Protein AF-A0A970YCY1-F1 (afdb_monomer)

Mean predicted aligned error: 17.09 Å

Nearest PDB structures (foldseek):
  5cr8-assembly2_A  TM=5.095E-01  e=2.653E-03  Streptococcus pneumoniae
  9exs-assembly1_A  TM=4.519E-01  e=1.416E-01  Thermochaetoides thermophila
  7mit-assembly1_A  TM=2.652E-01  e=6.766E-02  Rattus norvegicus
  7mit-assembly1_B  TM=2.840E-01  e=2.231E-01  Rattus norvegicus
  4fgm-assembly1_A  TM=1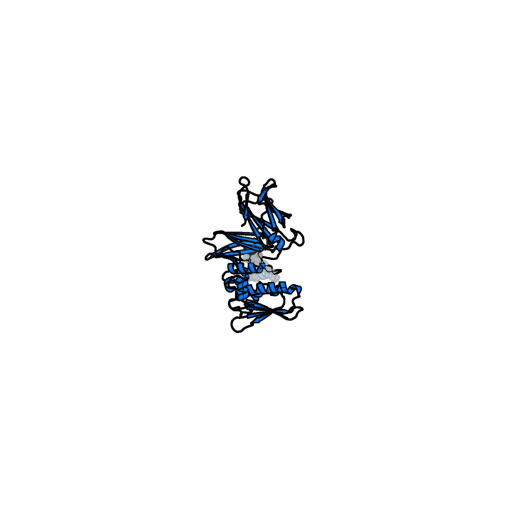.633E-01  e=7.559E+00  Idiomarina loihiensis L2TR

pLDDT: mean 82.48, std 14.74, range [31.22, 98.56]

Radius of gyration: 46.76 Å; Cα contacts (8 Å, |Δi|>4): 825; chains: 1; bounding box: 150×48×98 Å

Structure (mmCIF, N/CA/C/O backbone):
data_AF-A0A970YCY1-F1
#
_entry.id   AF-A0A970YCY1-F1
#
loop_
_atom_site.group_PDB
_atom_site.id
_atom_site.type_symbol
_atom_site.label_atom_id
_atom_site.label_alt_id
_atom_site.label_comp_id
_atom_site.label_asym_id
_atom_site.label_entity_id
_atom_site.label_seq_id
_atom_site.pdbx_PDB_ins_code
_atom_site.Cartn_x
_atom_site.Cartn_y
_atom_site.Cartn_z
_atom_site.occupancy
_atom_site.B_iso_or_equiv
_atom_site.auth_seq_id
_atom_site.auth_comp_id
_atom_site.auth_asym_id
_atom_site.auth_atom_id
_atom_site.pdbx_PDB_model_num
ATOM 1 N N . MET A 1 1 ? 127.819 -4.302 -56.677 1.00 37.47 1 MET A N 1
ATOM 2 C CA . MET A 1 1 ? 126.807 -5.272 -56.218 1.00 37.47 1 MET A CA 1
ATOM 3 C C . MET A 1 1 ? 125.509 -4.502 -56.100 1.00 37.47 1 MET A C 1
ATOM 5 O O . MET A 1 1 ? 125.378 -3.734 -55.159 1.00 37.47 1 MET A O 1
ATOM 9 N N . ASP A 1 2 ? 124.628 -4.618 -57.094 1.00 44.59 2 ASP A N 1
ATOM 10 C CA . ASP A 1 2 ? 123.274 -4.057 -57.018 1.00 44.59 2 ASP A CA 1
ATOM 11 C C . ASP A 1 2 ? 122.385 -5.069 -56.298 1.00 44.59 2 ASP A C 1
ATOM 13 O O . ASP A 1 2 ? 121.960 -6.075 -56.868 1.00 44.59 2 ASP A O 1
ATOM 17 N N . THR A 1 3 ? 122.175 -4.839 -55.007 1.00 54.78 3 THR A N 1
ATOM 18 C CA . THR A 1 3 ? 121.368 -5.696 -54.139 1.00 54.78 3 THR A CA 1
ATOM 19 C C . THR A 1 3 ? 119.892 -5.371 -54.365 1.00 54.78 3 THR A C 1
ATOM 21 O O . THR A 1 3 ? 119.331 -4.488 -53.717 1.00 54.78 3 THR A O 1
ATOM 24 N N . ARG A 1 4 ? 119.246 -6.048 -55.320 1.00 61.38 4 ARG A N 1
ATOM 25 C CA . ARG A 1 4 ? 117.779 -6.029 -55.418 1.00 61.38 4 ARG A CA 1
ATOM 26 C C . ARG A 1 4 ? 117.205 -6.782 -54.219 1.00 61.38 4 ARG A C 1
ATOM 28 O O . ARG A 1 4 ? 117.606 -7.912 -53.969 1.00 61.38 4 ARG A O 1
ATOM 35 N N . LEU A 1 5 ? 116.294 -6.144 -53.483 1.00 74.19 5 LEU A N 1
ATOM 36 C CA . LEU A 1 5 ? 115.559 -6.789 -52.392 1.00 74.19 5 LEU A CA 1
ATOM 37 C C . LEU A 1 5 ? 114.733 -7.960 -52.934 1.00 74.19 5 LEU A C 1
ATOM 39 O O . LEU A 1 5 ? 114.159 -7.850 -54.019 1.00 74.19 5 LEU A O 1
ATOM 43 N N . ASP A 1 6 ? 114.645 -9.047 -52.172 1.00 80.62 6 ASP A N 1
ATOM 44 C CA . ASP A 1 6 ? 113.787 -10.179 -52.516 1.00 80.62 6 ASP A CA 1
ATOM 45 C C . ASP A 1 6 ? 112.306 -9.836 -52.315 1.00 80.62 6 ASP A C 1
ATOM 47 O O . ASP A 1 6 ? 111.932 -9.053 -51.438 1.00 80.62 6 ASP A O 1
ATOM 51 N N . CYS A 1 7 ? 111.442 -10.449 -53.128 1.00 82.88 7 CYS A N 1
ATOM 52 C CA . CYS A 1 7 ? 110.002 -10.175 -53.122 1.00 82.88 7 CYS A CA 1
ATOM 53 C C . CYS A 1 7 ? 109.344 -10.439 -51.758 1.00 82.88 7 CYS A C 1
ATOM 55 O O . CYS A 1 7 ? 108.385 -9.755 -51.411 1.00 82.88 7 CYS A O 1
ATOM 57 N N . GLU A 1 8 ? 109.832 -11.421 -50.996 1.00 80.81 8 GLU A N 1
ATOM 58 C CA . GLU A 1 8 ? 109.310 -11.750 -49.661 1.00 80.81 8 GLU A CA 1
ATOM 59 C C . GLU A 1 8 ? 109.567 -10.607 -48.675 1.00 80.81 8 GLU A C 1
ATOM 61 O O . GLU A 1 8 ? 108.637 -10.122 -48.036 1.00 80.81 8 GLU A O 1
ATOM 66 N N . ILE A 1 9 ? 110.792 -10.073 -48.674 1.00 83.00 9 ILE A N 1
ATOM 67 C CA . ILE A 1 9 ? 111.182 -8.933 -47.836 1.00 83.00 9 ILE A CA 1
ATOM 68 C C . ILE A 1 9 ? 110.370 -7.692 -48.212 1.00 83.00 9 ILE A C 1
ATOM 70 O O . ILE A 1 9 ? 109.903 -6.964 -47.342 1.00 83.00 9 ILE A O 1
ATOM 74 N N . VAL A 1 10 ? 110.169 -7.444 -49.510 1.00 84.31 10 VAL A N 1
ATOM 75 C CA . VAL A 1 10 ? 109.359 -6.303 -49.953 1.00 84.31 10 VAL A CA 1
ATOM 76 C C . VAL A 1 10 ? 107.913 -6.458 -49.494 1.00 84.31 10 VAL A C 1
ATOM 78 O O . VAL A 1 10 ? 107.364 -5.501 -48.959 1.00 84.31 10 VAL A O 1
ATOM 81 N N . ARG A 1 11 ? 107.307 -7.645 -49.630 1.00 82.25 11 ARG A N 1
ATOM 82 C CA . ARG A 1 11 ? 105.918 -7.906 -49.211 1.00 82.25 11 ARG A CA 1
ATOM 83 C C . ARG A 1 11 ? 105.696 -7.734 -47.713 1.00 82.25 11 ARG A C 1
ATOM 85 O O . ARG A 1 11 ? 104.674 -7.161 -47.346 1.00 82.25 11 ARG A O 1
ATOM 92 N N . ASP A 1 12 ? 106.645 -8.154 -46.885 1.00 82.88 12 ASP A N 1
ATOM 93 C CA . ASP A 1 12 ? 106.567 -7.973 -45.431 1.00 82.88 12 ASP A CA 1
ATOM 94 C C . ASP A 1 12 ? 106.677 -6.495 -45.026 1.00 82.88 12 ASP A C 1
ATOM 96 O O . ASP A 1 12 ? 106.079 -6.064 -44.040 1.00 82.88 12 ASP A O 1
ATOM 100 N N . LEU A 1 13 ? 107.399 -5.691 -45.812 1.00 85.25 13 LEU A N 1
ATOM 101 C CA . LEU A 1 13 ? 107.564 -4.255 -45.578 1.00 85.25 13 LEU A CA 1
ATOM 102 C C . LEU A 1 13 ? 106.430 -3.396 -46.166 1.00 85.25 13 LEU A C 1
ATOM 104 O O . LEU A 1 13 ? 106.295 -2.237 -45.768 1.00 85.25 13 LEU A O 1
ATOM 108 N N . LEU A 1 14 ? 105.612 -3.927 -47.087 1.00 86.94 14 LEU A N 1
ATOM 109 C CA . LEU A 1 14 ? 104.552 -3.173 -47.775 1.00 86.94 14 LEU A CA 1
ATOM 110 C C . LEU A 1 14 ? 103.514 -2.537 -46.828 1.00 86.94 14 LEU A C 1
ATOM 112 O O . LEU A 1 14 ? 103.209 -1.366 -47.052 1.00 86.94 14 LEU A O 1
ATOM 116 N N . PRO A 1 15 ? 102.982 -3.213 -45.784 1.00 82.62 15 PRO A N 1
ATOM 117 C CA . PRO A 1 15 ? 102.002 -2.600 -44.882 1.00 82.62 15 PRO A CA 1
ATOM 118 C C . PRO A 1 15 ? 102.577 -1.380 -44.150 1.00 82.62 15 PRO A C 1
ATOM 120 O O . PRO A 1 15 ? 102.023 -0.287 -44.228 1.00 82.62 15 PRO A O 1
ATOM 123 N N . SER A 1 16 ? 103.765 -1.528 -43.555 1.00 80.88 16 SER A N 1
ATOM 124 C CA . SER A 1 16 ? 104.467 -0.438 -42.867 1.00 80.88 16 SER A CA 1
ATOM 125 C C . SER A 1 16 ? 104.860 0.705 -43.812 1.00 80.88 16 SER A C 1
ATOM 127 O O . SER A 1 16 ? 104.882 1.863 -43.396 1.00 80.88 16 SER A O 1
ATOM 129 N N . TYR A 1 17 ? 105.162 0.398 -45.080 1.00 84.69 17 TYR A N 1
ATOM 130 C CA . TYR A 1 17 ? 105.412 1.395 -46.128 1.00 84.69 17 TYR A CA 1
ATOM 131 C C . TYR A 1 17 ? 104.138 2.163 -46.517 1.00 84.69 17 TYR A C 1
ATOM 133 O O . TYR A 1 17 ? 104.192 3.377 -46.705 1.00 84.69 17 TYR A O 1
ATOM 141 N N . VAL A 1 18 ? 102.983 1.490 -46.607 1.00 85.62 18 VAL A N 1
ATOM 142 C CA . VAL A 1 18 ? 101.678 2.127 -46.872 1.00 85.62 18 VAL A CA 1
ATOM 143 C C . VA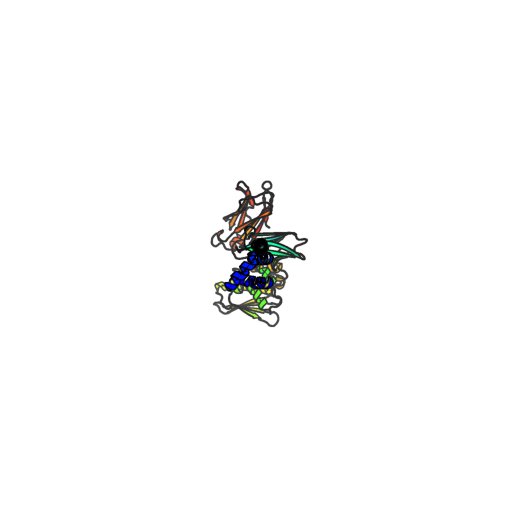L A 1 18 ? 101.262 3.045 -45.721 1.00 85.62 18 VAL A C 1
ATOM 145 O O . VAL A 1 18 ? 100.775 4.144 -45.985 1.00 85.62 18 VAL A O 1
ATOM 148 N N . ASP A 1 19 ? 101.537 2.646 -44.480 1.00 79.81 19 ASP A N 1
ATOM 149 C CA . ASP A 1 19 ? 101.245 3.432 -43.275 1.00 79.81 19 ASP A CA 1
ATOM 150 C C . ASP A 1 19 ? 102.270 4.557 -43.008 1.00 79.81 19 ASP A C 1
ATOM 152 O O . ASP A 1 19 ? 102.108 5.344 -42.075 1.00 79.81 19 ASP A O 1
ATOM 156 N N . GLY A 1 20 ? 103.328 4.668 -43.826 1.00 78.19 20 GLY A N 1
ATOM 157 C CA . GLY A 1 20 ? 104.334 5.735 -43.740 1.00 78.19 20 GLY A CA 1
ATOM 158 C C . GLY A 1 20 ? 105.335 5.587 -42.587 1.00 78.19 20 GLY A C 1
ATOM 159 O O . GLY A 1 20 ? 105.947 6.571 -42.174 1.00 78.19 20 GLY A O 1
ATOM 160 N N . LEU A 1 21 ? 105.511 4.371 -42.064 1.00 77.00 21 LEU A N 1
ATOM 161 C CA . LEU A 1 21 ? 106.313 4.070 -40.870 1.00 77.00 21 LEU A CA 1
ATOM 162 C C . LEU A 1 21 ? 107.728 3.549 -41.186 1.00 77.00 21 LEU A C 1
ATOM 164 O O . LEU A 1 21 ? 108.471 3.156 -40.287 1.00 77.00 21 LEU A O 1
ATOM 168 N N . THR A 1 22 ? 108.124 3.538 -42.459 1.00 80.50 22 THR A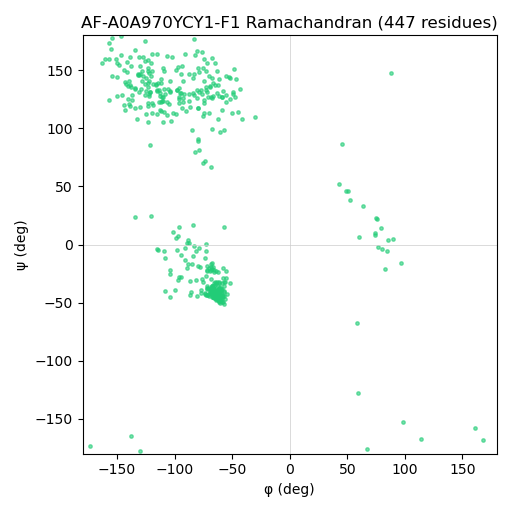 N 1
ATOM 169 C CA . THR A 1 22 ? 109.437 3.072 -42.930 1.00 80.50 22 THR A CA 1
ATOM 170 C C . THR A 1 22 ? 110.434 4.217 -43.143 1.00 80.50 22 THR A C 1
ATOM 172 O O . THR A 1 22 ? 110.072 5.358 -43.430 1.00 80.50 22 THR A O 1
ATOM 175 N N . SER A 1 23 ? 111.733 3.918 -43.012 1.00 78.56 23 SER A N 1
ATOM 176 C CA . SER A 1 23 ? 112.801 4.913 -43.191 1.00 78.56 23 SER A CA 1
ATOM 177 C C . SER A 1 23 ? 112.994 5.309 -44.664 1.00 78.56 23 SER A C 1
ATOM 179 O O . SER A 1 23 ? 112.737 4.520 -45.572 1.00 78.56 23 SER A O 1
ATOM 181 N N . GLY A 1 24 ? 113.545 6.500 -44.929 1.00 75.88 24 GLY A N 1
ATOM 182 C CA . GLY A 1 24 ? 113.751 6.987 -46.303 1.00 75.88 24 GLY A CA 1
ATOM 183 C C . GLY A 1 24 ? 114.703 6.138 -47.162 1.00 75.88 24 GLY A C 1
ATOM 184 O O . GLY A 1 24 ? 114.603 6.159 -48.386 1.00 75.88 24 GLY A O 1
ATOM 185 N N . VAL A 1 25 ? 115.612 5.370 -46.548 1.00 80.88 25 VAL A N 1
ATOM 186 C CA . VAL A 1 25 ? 116.466 4.405 -47.270 1.00 80.88 25 VAL A CA 1
ATOM 187 C C . VAL A 1 25 ? 115.645 3.183 -47.690 1.00 80.88 25 VAL A C 1
ATOM 189 O O . VAL A 1 25 ? 115.756 2.731 -48.827 1.00 80.88 25 VAL A O 1
ATOM 192 N N . THR A 1 26 ? 114.778 2.698 -46.799 1.00 80.00 26 THR A N 1
ATOM 193 C CA . THR A 1 26 ? 113.865 1.575 -47.049 1.00 80.00 26 THR A CA 1
ATOM 194 C C . THR A 1 26 ? 112.843 1.918 -48.136 1.00 80.00 26 THR A C 1
ATOM 196 O O . THR A 1 26 ? 112.625 1.104 -49.027 1.00 80.00 26 THR A O 1
ATOM 199 N N . ASN A 1 27 ? 112.291 3.137 -48.134 1.00 83.19 27 ASN A N 1
ATOM 200 C CA . ASN A 1 27 ? 111.316 3.585 -49.140 1.00 83.19 27 ASN A CA 1
ATOM 201 C C . ASN A 1 27 ? 111.888 3.539 -50.556 1.00 83.19 27 ASN A C 1
ATOM 203 O O . ASN A 1 27 ? 111.283 2.938 -51.437 1.00 83.19 27 ASN A O 1
ATOM 207 N N . ARG A 1 28 ? 113.096 4.084 -50.756 1.00 81.69 28 ARG A N 1
ATOM 208 C CA . ARG A 1 28 ? 113.759 4.074 -52.070 1.00 81.69 28 ARG A CA 1
ATOM 209 C C . ARG A 1 28 ? 114.033 2.659 -52.576 1.00 81.69 28 ARG A C 1
ATOM 211 O O . ARG A 1 28 ? 113.917 2.399 -53.769 1.00 81.69 28 ARG A O 1
ATOM 218 N N . ALA A 1 29 ? 114.396 1.744 -51.677 1.00 82.50 29 ALA A N 1
ATOM 219 C CA . ALA A 1 29 ? 114.662 0.355 -52.036 1.00 82.50 29 ALA A CA 1
ATOM 220 C C . ALA A 1 29 ? 113.374 -0.415 -52.391 1.00 82.50 29 ALA A C 1
ATOM 222 O O . ALA A 1 29 ? 113.373 -1.210 -53.330 1.00 82.50 29 ALA A O 1
ATOM 223 N N . VAL A 1 30 ? 112.274 -0.151 -51.678 1.00 83.81 30 VAL A N 1
ATOM 224 C CA . VAL A 1 30 ? 110.943 -0.702 -51.978 1.00 83.81 30 VAL A CA 1
ATOM 225 C C . VAL A 1 30 ? 110.412 -0.150 -53.308 1.00 83.81 30 VAL A C 1
ATOM 227 O O . VAL A 1 30 ? 109.964 -0.928 -54.145 1.00 83.81 30 VAL A O 1
ATOM 230 N N . GLU A 1 31 ? 110.531 1.156 -53.556 1.00 84.31 31 GLU A N 1
ATOM 231 C CA . GLU A 1 31 ? 110.095 1.814 -54.801 1.00 84.31 31 GLU A CA 1
ATOM 232 C C . GLU A 1 31 ? 110.835 1.275 -56.032 1.00 84.31 31 GLU A C 1
ATOM 234 O O . GLU A 1 31 ? 110.193 0.839 -56.988 1.00 84.31 31 GLU A O 1
ATOM 239 N N . ALA A 1 32 ? 112.168 1.185 -55.969 1.00 81.88 32 ALA A N 1
ATOM 240 C CA . ALA A 1 32 ? 112.980 0.634 -57.056 1.00 81.88 32 ALA A CA 1
ATOM 241 C C . ALA A 1 32 ? 112.646 -0.840 -57.370 1.00 81.88 32 ALA A C 1
ATOM 243 O O . ALA A 1 32 ? 112.728 -1.283 -58.520 1.00 81.88 32 ALA A O 1
ATOM 244 N N . HIS A 1 33 ? 112.259 -1.626 -56.358 1.00 85.00 33 HIS A N 1
ATOM 245 C CA . HIS A 1 33 ? 111.821 -3.005 -56.567 1.00 85.00 33 HIS A CA 1
ATOM 246 C C . HIS A 1 33 ? 110.422 -3.069 -57.195 1.00 85.00 33 HIS A C 1
ATOM 248 O O . HIS A 1 33 ? 110.196 -3.858 -58.112 1.00 85.00 33 HIS A O 1
ATOM 254 N N . ILE A 1 34 ? 109.483 -2.242 -56.731 1.00 84.62 34 ILE A N 1
ATOM 255 C CA . ILE A 1 34 ? 108.106 -2.218 -57.239 1.00 84.62 34 ILE A CA 1
ATOM 256 C C . ILE A 1 34 ? 108.077 -1.829 -58.721 1.00 84.62 34 ILE A C 1
ATOM 258 O O . ILE A 1 34 ? 107.401 -2.503 -59.492 1.00 84.62 34 ILE A O 1
ATOM 262 N N . GLU A 1 35 ? 108.884 -0.855 -59.155 1.00 81.06 35 GLU A N 1
ATOM 263 C CA . GLU A 1 35 ? 108.979 -0.455 -60.572 1.00 81.06 35 GLU A CA 1
ATOM 264 C C . GLU A 1 35 ? 109.330 -1.608 -61.526 1.00 81.06 35 GLU A C 1
ATOM 266 O O . GLU A 1 35 ? 108.933 -1.595 -62.691 1.00 81.06 35 GLU A O 1
ATOM 271 N N . SER A 1 36 ? 110.052 -2.623 -61.041 1.00 76.50 36 SER A N 1
ATOM 272 C CA . SER A 1 36 ? 110.496 -3.764 -61.851 1.00 76.50 36 SER A CA 1
ATOM 273 C C . SER A 1 36 ? 109.780 -5.084 -61.535 1.00 76.50 36 SER A C 1
ATOM 275 O O . SER A 1 36 ? 109.974 -6.063 -62.257 1.00 76.50 36 SER A O 1
ATOM 277 N N . CYS A 1 37 ? 108.919 -5.127 -60.509 1.00 84.12 37 CYS A N 1
ATOM 278 C CA . CYS A 1 37 ? 108.206 -6.329 -60.075 1.00 84.12 37 CYS A CA 1
ATOM 279 C C . CYS A 1 37 ? 106.683 -6.128 -60.092 1.00 84.12 37 CYS A C 1
ATOM 281 O O . CYS A 1 37 ? 106.082 -5.530 -59.190 1.00 84.12 37 CYS A O 1
ATOM 283 N N . SER A 1 38 ? 106.027 -6.720 -61.093 1.00 78.88 38 SER A N 1
ATOM 284 C CA . SER A 1 38 ? 104.566 -6.688 -61.243 1.00 78.88 38 SER A CA 1
ATOM 285 C C . SER A 1 38 ? 103.827 -7.337 -60.064 1.00 78.88 38 SER A C 1
ATOM 287 O O . SER A 1 38 ? 102.759 -6.870 -59.670 1.00 78.88 38 SER A O 1
ATOM 289 N N . GLY A 1 39 ? 104.417 -8.367 -59.445 1.00 82.44 39 GLY A N 1
ATOM 290 C CA . GLY A 1 39 ? 103.833 -9.071 -58.301 1.00 82.44 39 GLY A CA 1
ATOM 291 C C . GLY A 1 39 ? 103.759 -8.229 -57.023 1.00 82.44 39 GLY A C 1
ATOM 292 O O . GLY A 1 39 ? 102.778 -8.325 -56.287 1.00 82.44 39 GLY A O 1
ATOM 293 N N . CYS A 1 40 ? 104.768 -7.396 -56.756 1.00 82.38 40 CYS A N 1
ATOM 294 C CA . CYS A 1 40 ? 104.780 -6.481 -55.607 1.00 82.38 40 CYS A CA 1
ATOM 295 C C . CYS A 1 40 ? 103.986 -5.196 -55.896 1.00 82.38 40 CYS A C 1
ATOM 297 O O . CYS A 1 40 ? 103.338 -4.667 -54.995 1.00 82.38 40 CYS A O 1
ATOM 299 N N . THR A 1 41 ? 103.947 -4.752 -57.159 1.00 83.81 41 THR A N 1
ATOM 300 C CA . THR A 1 41 ? 103.087 -3.640 -57.610 1.00 83.81 41 THR A CA 1
ATOM 301 C C . THR A 1 41 ? 101.610 -3.937 -57.381 1.00 83.81 41 THR A C 1
ATOM 303 O O . THR A 1 41 ? 100.883 -3.113 -56.829 1.00 83.81 41 THR A O 1
ATOM 306 N N . GLU A 1 42 ? 101.162 -5.136 -57.754 1.00 81.88 42 GLU A N 1
ATOM 307 C CA . GLU A 1 42 ? 99.770 -5.543 -57.562 1.00 81.88 42 GLU A CA 1
ATOM 308 C C . GLU A 1 42 ? 99.420 -5.707 -56.074 1.00 81.88 42 GLU A C 1
ATOM 310 O O . GLU A 1 42 ? 98.322 -5.340 -55.654 1.00 81.88 42 GLU A O 1
ATOM 315 N N . ALA A 1 43 ? 100.359 -6.189 -55.252 1.00 80.50 43 ALA A N 1
ATOM 316 C CA . ALA A 1 43 ? 100.174 -6.272 -53.803 1.00 80.50 43 ALA A CA 1
ATOM 317 C C . ALA A 1 43 ? 100.011 -4.880 -53.162 1.00 80.50 43 ALA A C 1
ATOM 319 O O . ALA A 1 43 ? 99.067 -4.669 -52.401 1.00 80.50 43 ALA A O 1
ATOM 320 N N . LEU A 1 44 ? 100.859 -3.911 -53.531 1.00 81.25 44 LEU A N 1
ATOM 321 C CA . LEU A 1 44 ? 100.738 -2.523 -53.073 1.00 81.25 44 LEU A CA 1
ATOM 322 C C . LEU A 1 44 ? 99.415 -1.889 -53.533 1.00 81.25 44 LEU A C 1
ATOM 324 O O . LEU A 1 44 ? 98.763 -1.188 -52.758 1.00 81.25 44 LEU A O 1
ATOM 328 N N . ARG A 1 45 ? 98.993 -2.154 -54.778 1.00 79.00 45 ARG A N 1
ATOM 329 C CA . ARG A 1 45 ? 97.729 -1.647 -55.330 1.00 79.00 45 ARG A CA 1
ATOM 330 C C . ARG A 1 45 ? 96.530 -2.130 -54.519 1.00 79.00 45 ARG A C 1
ATOM 332 O O . ARG A 1 45 ? 95.677 -1.316 -54.197 1.00 79.00 45 ARG A O 1
ATOM 339 N N . ARG A 1 46 ? 96.496 -3.413 -54.146 1.00 79.12 46 ARG A N 1
ATOM 340 C CA . ARG A 1 46 ? 95.420 -3.994 -53.323 1.00 79.12 46 ARG A CA 1
ATOM 341 C C . ARG A 1 46 ? 95.375 -3.424 -51.907 1.00 79.12 46 ARG A C 1
ATOM 343 O O . ARG A 1 46 ? 94.289 -3.259 -51.373 1.00 79.12 46 ARG A O 1
ATOM 350 N N . MET A 1 47 ? 96.527 -3.112 -51.312 1.00 76.94 47 MET A N 1
ATOM 351 C CA . MET A 1 47 ? 96.594 -2.515 -49.969 1.00 76.94 47 MET A CA 1
ATOM 352 C C . MET A 1 47 ? 96.201 -1.031 -49.960 1.00 76.94 47 MET A C 1
ATOM 354 O O . MET A 1 47 ? 95.637 -0.552 -48.983 1.00 76.94 47 MET A O 1
ATOM 358 N N . ARG A 1 48 ? 96.479 -0.300 -51.050 1.00 74.88 48 ARG A N 1
ATOM 359 C CA . ARG A 1 48 ? 96.055 1.100 -51.233 1.00 74.88 48 ARG A CA 1
ATOM 360 C C . ARG A 1 48 ? 94.635 1.242 -51.779 1.00 74.88 48 ARG A C 1
ATOM 362 O O . ARG A 1 48 ? 94.123 2.359 -51.836 1.00 74.88 48 ARG A O 1
ATOM 369 N N . GLU A 1 49 ? 94.011 0.151 -52.215 1.00 70.00 49 GLU A N 1
ATOM 370 C CA . GLU A 1 49 ? 92.631 0.166 -52.681 1.00 70.00 49 GLU A CA 1
ATOM 371 C C . GLU A 1 49 ? 91.727 0.390 -51.458 1.00 70.00 49 GLU A C 1
ATOM 373 O O . GLU A 1 49 ? 91.704 -0.452 -50.560 1.00 70.00 49 GLU A O 1
ATOM 378 N N . PRO A 1 50 ? 91.023 1.536 -51.361 1.00 57.59 50 PRO A N 1
ATOM 379 C CA . PRO A 1 50 ? 90.180 1.815 -50.211 1.00 57.59 50 PRO A CA 1
ATOM 380 C C . PRO A 1 50 ? 89.139 0.708 -50.105 1.00 57.59 50 PRO A C 1
ATOM 382 O O . PRO A 1 50 ? 88.440 0.411 -51.079 1.00 57.59 50 PRO A O 1
ATOM 385 N N . GLU A 1 51 ? 89.050 0.097 -48.924 1.00 50.84 51 GLU A N 1
ATOM 386 C CA . GLU A 1 51 ? 88.053 -0.917 -48.622 1.00 50.84 51 GLU A CA 1
ATOM 387 C C . GLU A 1 51 ? 86.692 -0.354 -49.038 1.00 50.84 51 GLU A C 1
ATOM 389 O O . GLU A 1 51 ? 86.241 0.678 -48.523 1.00 50.84 51 GLU A O 1
ATOM 394 N N . ARG A 1 52 ? 86.082 -0.958 -50.068 1.00 46.72 52 ARG A N 1
ATOM 395 C CA . ARG A 1 52 ? 84.790 -0.518 -50.589 1.00 46.72 52 ARG A CA 1
ATOM 396 C C . ARG A 1 52 ? 83.795 -0.656 -49.449 1.00 46.72 52 ARG A C 1
ATOM 398 O O . ARG A 1 52 ? 83.235 -1.729 -49.240 1.00 46.72 52 ARG A O 1
ATOM 405 N N . ARG A 1 53 ? 83.539 0.443 -48.738 1.00 44.25 53 ARG A N 1
ATOM 406 C CA . ARG A 1 53 ? 82.307 0.612 -47.979 1.00 44.25 53 ARG A CA 1
ATOM 407 C C . ARG A 1 53 ? 81.197 0.441 -49.003 1.00 44.25 53 ARG A C 1
ATOM 409 O O . ARG A 1 53 ? 80.925 1.346 -49.792 1.00 44.25 53 ARG A O 1
ATOM 416 N N . GLY A 1 54 ? 80.622 -0.761 -49.042 1.00 48.50 54 GLY A N 1
ATOM 417 C CA . GLY A 1 54 ? 79.371 -1.000 -49.740 1.00 48.50 54 GLY A CA 1
ATOM 418 C C . GLY A 1 54 ? 78.374 0.078 -49.312 1.00 48.50 54 GLY A C 1
ATOM 419 O O . GLY A 1 54 ? 78.512 0.625 -48.210 1.00 48.50 54 GLY A O 1
ATOM 420 N N . PRO A 1 55 ? 77.413 0.443 -50.177 1.00 48.12 55 PRO A N 1
ATOM 421 C CA . PRO A 1 55 ? 76.425 1.445 -49.815 1.00 48.12 55 PRO A CA 1
ATOM 422 C C . PRO A 1 55 ? 75.853 1.065 -48.451 1.00 48.12 55 PRO A C 1
ATOM 424 O O . PRO A 1 55 ? 75.542 -0.109 -48.227 1.00 48.12 55 PRO A O 1
ATOM 427 N N . ALA A 1 56 ? 75.805 2.037 -47.531 1.00 45.34 56 ALA A N 1
ATOM 428 C CA . ALA A 1 56 ? 75.189 1.843 -46.226 1.00 45.34 56 ALA A CA 1
ATOM 429 C C . ALA A 1 56 ? 73.876 1.079 -46.442 1.00 45.34 56 ALA A C 1
ATOM 431 O O . ALA A 1 56 ? 73.155 1.430 -47.389 1.00 45.34 56 ALA A O 1
ATOM 432 N N . PRO A 1 57 ? 73.585 0.025 -45.653 1.00 46.69 57 PRO A N 1
ATOM 433 C CA . PRO A 1 57 ? 72.345 -0.712 -45.830 1.00 46.69 57 PRO A CA 1
ATOM 434 C C . PRO A 1 57 ? 71.216 0.324 -45.879 1.00 46.69 57 PRO A C 1
ATOM 436 O O . PRO A 1 57 ? 71.219 1.236 -45.041 1.00 46.69 57 PRO A O 1
ATOM 439 N N . PRO A 1 58 ? 70.327 0.283 -46.893 1.00 46.09 58 PRO A N 1
ATOM 440 C CA . PRO A 1 58 ? 69.239 1.246 -46.974 1.00 46.09 58 PRO A CA 1
ATOM 441 C C . PRO A 1 58 ? 68.548 1.217 -45.619 1.00 46.09 58 PRO A C 1
ATOM 443 O O . PRO A 1 58 ? 68.246 0.117 -45.154 1.00 46.09 58 PRO A O 1
ATOM 446 N N . ALA A 1 59 ? 68.424 2.395 -44.985 1.00 49.38 59 ALA A N 1
ATOM 447 C CA . ALA A 1 59 ? 67.916 2.575 -43.626 1.00 49.38 59 ALA A CA 1
ATOM 448 C C . ALA A 1 59 ? 66.908 1.475 -43.324 1.00 49.38 59 ALA A C 1
ATOM 450 O O . ALA A 1 59 ? 65.875 1.445 -43.998 1.00 49.38 59 ALA A O 1
ATOM 451 N N . GLU A 1 60 ? 67.287 0.541 -42.437 1.00 47.03 60 GLU A N 1
ATOM 452 C CA . GLU A 1 60 ? 66.529 -0.672 -42.141 1.00 47.03 60 GLU A CA 1
ATOM 453 C C . GLU A 1 60 ? 65.063 -0.275 -42.076 1.00 47.03 60 GLU A C 1
ATOM 455 O O . GLU A 1 60 ? 64.671 0.547 -41.242 1.00 47.03 60 GLU A O 1
ATOM 460 N N . LEU A 1 61 ? 64.334 -0.701 -43.112 1.00 49.69 61 LEU A N 1
ATOM 461 C CA . LEU A 1 61 ? 63.097 -0.066 -43.521 1.00 49.69 61 LEU A CA 1
ATOM 462 C C . LEU A 1 61 ? 62.232 0.154 -42.289 1.00 49.69 61 LEU A C 1
ATOM 464 O O . LEU A 1 61 ? 61.880 -0.788 -41.575 1.00 49.69 61 LEU A O 1
ATOM 468 N N . ASP A 1 62 ? 61.796 1.400 -42.123 1.00 53.19 62 ASP A N 1
ATOM 469 C CA . ASP A 1 62 ? 60.782 1.873 -41.176 1.00 53.19 62 ASP A CA 1
ATOM 470 C C . ASP A 1 62 ? 59.419 1.145 -41.341 1.00 53.19 62 ASP A C 1
ATOM 472 O O . ASP A 1 62 ? 58.379 1.569 -40.844 1.00 53.19 62 ASP A O 1
ATOM 476 N N . TYR A 1 63 ? 59.400 0.015 -42.052 1.00 52.28 63 TYR A N 1
ATOM 477 C CA . TYR A 1 63 ? 58.351 -0.982 -42.149 1.00 52.28 63 TYR A CA 1
ATOM 478 C C . TYR A 1 63 ? 57.935 -1.505 -40.781 1.00 52.28 63 TYR A C 1
ATOM 480 O O . TYR A 1 63 ? 56.737 -1.602 -40.535 1.00 52.28 63 TYR A O 1
ATOM 488 N N . LEU A 1 64 ? 58.868 -1.778 -39.863 1.00 52.03 64 LEU A N 1
ATOM 489 C CA . LEU A 1 64 ? 58.492 -2.251 -38.528 1.00 52.03 64 LEU A CA 1
ATOM 490 C C . LEU A 1 64 ? 57.774 -1.164 -37.721 1.00 52.03 64 LEU A C 1
ATOM 492 O O . LEU A 1 64 ? 56.767 -1.475 -37.091 1.00 52.03 64 LEU A O 1
ATOM 496 N N . LYS A 1 65 ? 58.173 0.118 -37.786 1.00 52.91 65 LYS A N 1
ATOM 497 C CA . LYS A 1 65 ? 57.392 1.199 -37.148 1.00 52.91 65 LYS A CA 1
ATOM 498 C C . LYS A 1 65 ? 56.092 1.481 -37.891 1.00 52.91 65 LYS A C 1
ATOM 500 O O . LYS A 1 65 ? 55.090 1.746 -37.235 1.00 52.91 65 LYS A O 1
ATOM 505 N N . LYS A 1 66 ? 56.057 1.396 -39.224 1.00 49.69 66 LYS A N 1
ATOM 506 C CA . LYS A 1 66 ? 54.837 1.604 -40.021 1.00 49.69 66 LYS A CA 1
ATOM 507 C C . LYS A 1 66 ? 53.812 0.501 -39.767 1.00 49.69 66 LYS A C 1
ATOM 509 O O . LYS A 1 66 ? 52.649 0.816 -39.539 1.00 49.69 66 LYS A O 1
ATOM 514 N N . VAL A 1 67 ? 54.234 -0.763 -39.714 1.00 55.78 67 VAL A N 1
ATOM 515 C CA . VAL A 1 67 ? 53.399 -1.921 -39.362 1.00 55.78 67 VAL A CA 1
ATOM 516 C C . VAL A 1 67 ? 53.039 -1.894 -37.878 1.00 55.78 67 VAL A C 1
ATOM 518 O O . VAL A 1 67 ? 51.863 -2.013 -37.573 1.00 55.78 67 VAL A O 1
ATOM 521 N N . ARG A 1 68 ? 53.964 -1.616 -36.949 1.00 54.91 68 ARG A N 1
ATOM 522 C CA . ARG A 1 68 ? 53.654 -1.488 -35.508 1.00 54.91 68 ARG A CA 1
ATOM 523 C C . ARG A 1 68 ? 52.724 -0.300 -35.216 1.00 54.91 68 ARG A C 1
ATOM 525 O O . ARG A 1 68 ? 51.849 -0.433 -34.372 1.00 54.91 68 ARG A O 1
ATOM 532 N N . ARG A 1 69 ? 52.805 0.815 -35.960 1.00 59.16 69 ARG A N 1
ATOM 533 C CA . ARG A 1 69 ? 51.823 1.924 -35.914 1.00 59.16 69 ARG A CA 1
ATOM 534 C C . ARG A 1 69 ? 50.483 1.552 -36.541 1.00 59.16 69 ARG A C 1
ATOM 536 O O . ARG A 1 69 ? 49.461 1.993 -36.033 1.00 59.16 69 ARG A O 1
ATOM 543 N N . ARG A 1 70 ? 50.449 0.771 -37.627 1.00 58.00 70 ARG A N 1
ATOM 544 C CA . ARG A 1 70 ? 49.197 0.329 -38.278 1.00 58.00 70 ARG A CA 1
ATOM 545 C C . ARG A 1 70 ? 48.482 -0.737 -37.446 1.00 58.00 70 ARG A C 1
ATOM 547 O O . ARG A 1 70 ? 47.280 -0.626 -37.248 1.00 58.00 70 ARG A O 1
ATOM 554 N N . SER A 1 71 ? 49.218 -1.711 -36.918 1.00 58.66 71 SER A N 1
ATOM 555 C CA . SER A 1 71 ? 48.745 -2.733 -35.981 1.00 58.66 71 SER A CA 1
ATOM 556 C C . SER A 1 71 ? 48.400 -2.126 -34.623 1.00 58.66 71 SER A C 1
ATOM 558 O O . SER A 1 71 ? 47.365 -2.463 -34.070 1.00 58.66 71 SER A O 1
ATOM 560 N N . GLY A 1 72 ? 49.180 -1.155 -34.137 1.00 61.41 72 GLY A N 1
ATOM 561 C CA . GLY A 1 72 ? 48.870 -0.366 -32.944 1.00 61.41 72 GLY A CA 1
ATOM 562 C C . GLY A 1 72 ? 47.622 0.500 -33.118 1.00 61.41 72 GLY A C 1
ATOM 563 O O . GLY A 1 72 ? 46.767 0.494 -32.249 1.00 61.41 72 GLY A O 1
ATOM 564 N N . ARG A 1 73 ? 47.432 1.165 -34.270 1.00 70.94 73 ARG A N 1
ATOM 565 C CA . ARG A 1 73 ? 46.173 1.866 -34.597 1.00 70.94 73 ARG A CA 1
ATOM 566 C C . ARG A 1 73 ? 44.987 0.914 -34.665 1.00 70.94 73 ARG A C 1
ATOM 568 O O . ARG A 1 73 ? 43.933 1.267 -34.163 1.00 70.94 73 ARG A O 1
ATOM 575 N N . LYS A 1 74 ? 45.139 -0.268 -35.273 1.00 74.94 74 LYS A N 1
ATOM 576 C CA . LYS A 1 74 ? 44.083 -1.292 -35.293 1.00 74.94 74 LYS A CA 1
ATOM 577 C C . LYS A 1 74 ? 43.760 -1.789 -33.881 1.00 74.94 74 LYS A C 1
ATOM 579 O O . LYS A 1 74 ? 42.586 -1.885 -33.565 1.00 74.94 74 LYS A O 1
ATOM 584 N N . ALA A 1 75 ? 44.773 -2.012 -33.042 1.00 74.00 75 ALA A N 1
ATOM 585 C CA . ALA A 1 75 ? 44.615 -2.413 -31.644 1.00 74.00 75 ALA A CA 1
ATOM 586 C C . ALA A 1 75 ? 43.971 -1.312 -30.778 1.00 74.00 75 ALA A C 1
ATOM 588 O O . ALA A 1 75 ? 43.113 -1.601 -29.952 1.00 74.00 75 ALA A O 1
ATOM 589 N N . VAL A 1 76 ? 44.333 -0.043 -30.990 1.00 79.88 76 VAL A N 1
ATOM 590 C CA . VAL A 1 76 ? 43.719 1.114 -30.316 1.00 79.88 76 VAL A CA 1
ATOM 591 C C . VAL A 1 76 ? 42.282 1.320 -30.789 1.00 79.88 76 VAL A C 1
ATOM 593 O O . VAL A 1 76 ? 41.416 1.561 -29.962 1.00 79.88 76 VAL A O 1
ATOM 596 N N . LEU A 1 77 ? 41.994 1.177 -32.087 1.00 83.81 77 LEU A N 1
ATOM 597 C CA . LEU A 1 77 ? 40.628 1.246 -32.617 1.00 83.81 77 LEU A CA 1
ATOM 598 C C . LEU A 1 77 ? 39.765 0.083 -32.115 1.00 83.81 77 LEU A C 1
ATOM 600 O O . LEU A 1 77 ? 38.611 0.307 -31.770 1.00 83.81 77 LEU A O 1
ATOM 604 N N . SER A 1 78 ? 40.310 -1.135 -32.024 1.00 80.38 78 SER A N 1
ATOM 605 C CA . SER A 1 78 ? 39.589 -2.267 -31.435 1.00 80.38 78 SER A CA 1
ATOM 606 C C . SER A 1 78 ? 39.383 -2.094 -29.932 1.00 80.38 78 SER A C 1
ATOM 608 O O . SER A 1 78 ? 38.307 -2.407 -29.441 1.00 80.38 78 SER A O 1
ATOM 610 N N . ALA A 1 79 ? 40.368 -1.558 -29.203 1.00 85.81 79 ALA A N 1
ATOM 611 C CA . ALA A 1 79 ? 40.235 -1.266 -27.776 1.00 85.81 79 ALA A CA 1
ATOM 612 C C . ALA A 1 79 ? 39.230 -0.133 -27.516 1.00 85.81 79 ALA A C 1
ATOM 614 O O . ALA A 1 79 ? 38.397 -0.252 -26.626 1.00 85.81 79 ALA A O 1
ATOM 615 N N . ALA A 1 80 ? 39.251 0.930 -28.324 1.00 89.25 80 ALA A N 1
ATOM 616 C CA . ALA A 1 80 ? 38.264 2.004 -28.270 1.00 89.25 80 ALA A CA 1
ATOM 617 C C . ALA A 1 80 ? 36.863 1.490 -28.630 1.00 89.25 80 ALA A C 1
ATOM 619 O O . ALA A 1 80 ? 35.904 1.804 -27.935 1.00 89.25 80 ALA A O 1
ATOM 620 N N . GLY A 1 81 ? 36.744 0.645 -29.659 1.00 90.88 81 GLY A N 1
ATOM 621 C CA . GLY A 1 81 ? 35.488 -0.015 -30.014 1.00 90.88 81 GLY A CA 1
ATOM 622 C C . GLY A 1 81 ? 34.955 -0.899 -28.884 1.00 90.88 81 GLY A C 1
ATOM 623 O O . GLY A 1 81 ? 33.782 -0.806 -28.539 1.00 90.88 81 GLY A O 1
ATOM 624 N N . ALA A 1 82 ? 35.820 -1.695 -28.249 1.00 91.75 82 ALA A N 1
ATOM 625 C CA . ALA A 1 82 ? 35.457 -2.497 -27.084 1.00 91.75 82 ALA A CA 1
ATOM 626 C C . ALA A 1 82 ? 35.029 -1.623 -25.895 1.00 91.75 82 ALA A C 1
ATOM 628 O O . ALA A 1 82 ? 34.019 -1.914 -25.264 1.00 91.75 82 ALA A O 1
ATOM 629 N N . ALA A 1 83 ? 35.736 -0.523 -25.619 1.00 92.12 83 ALA A N 1
ATOM 630 C CA . ALA A 1 83 ? 35.369 0.417 -24.563 1.00 92.12 83 ALA A CA 1
ATOM 631 C C . ALA A 1 83 ? 34.005 1.077 -24.826 1.00 92.12 83 ALA A C 1
ATOM 633 O O . ALA A 1 83 ? 33.191 1.176 -23.913 1.00 92.12 83 ALA A O 1
ATOM 634 N N . VAL A 1 84 ? 33.720 1.467 -26.073 1.00 94.38 84 VAL A N 1
ATOM 635 C CA . VAL A 1 84 ? 32.411 2.006 -26.473 1.00 94.38 84 VAL A CA 1
ATOM 636 C C . VAL A 1 84 ? 31.311 0.956 -26.327 1.00 94.38 84 VAL A C 1
ATOM 638 O O . VAL A 1 84 ? 30.243 1.282 -25.823 1.00 94.38 84 VAL A O 1
ATOM 641 N N . LEU A 1 85 ? 31.561 -0.301 -26.707 1.00 94.81 85 LEU A N 1
ATOM 642 C CA . LEU A 1 85 ? 30.597 -1.388 -26.509 1.00 94.81 85 LEU A CA 1
ATOM 643 C C . LEU A 1 85 ? 30.318 -1.637 -25.025 1.00 94.81 85 LEU A C 1
ATOM 645 O O . LEU A 1 85 ? 29.161 -1.767 -24.640 1.00 94.81 85 LEU A O 1
ATOM 649 N N . ILE A 1 86 ? 31.353 -1.655 -24.183 1.00 94.69 86 ILE A N 1
ATOM 650 C CA . ILE A 1 86 ? 31.197 -1.799 -22.731 1.00 94.69 86 ILE A CA 1
ATOM 651 C C . ILE A 1 86 ? 30.385 -0.629 -22.166 1.00 94.69 86 ILE A C 1
ATOM 653 O O . ILE A 1 86 ? 29.431 -0.854 -21.427 1.00 94.69 86 ILE A O 1
ATOM 657 N N . LEU A 1 87 ? 30.705 0.609 -22.555 1.00 94.19 87 LEU A N 1
ATOM 658 C CA . LEU A 1 87 ? 29.939 1.793 -22.157 1.00 94.19 87 LEU A CA 1
ATOM 659 C C . LEU A 1 87 ? 28.482 1.711 -22.623 1.00 94.19 87 LEU A C 1
ATOM 661 O O . LEU A 1 87 ? 27.584 2.017 -21.848 1.00 94.19 87 LEU A O 1
ATOM 665 N N . ALA A 1 88 ? 28.228 1.248 -23.848 1.00 91.75 88 ALA A N 1
ATOM 666 C CA . ALA A 1 88 ? 26.876 1.064 -24.362 1.00 91.75 88 ALA A CA 1
ATOM 667 C C . ALA A 1 88 ? 26.096 0.014 -23.556 1.00 91.75 88 ALA A C 1
ATOM 669 O O . ALA A 1 88 ? 24.946 0.256 -23.204 1.00 91.75 88 ALA A O 1
ATOM 670 N N . LEU A 1 89 ? 26.720 -1.114 -23.203 1.00 92.44 89 LEU A N 1
ATOM 671 C CA . LEU A 1 89 ? 26.104 -2.141 -22.357 1.00 92.44 89 LEU A CA 1
ATOM 672 C C . LEU A 1 89 ? 25.796 -1.614 -20.949 1.00 92.44 89 LEU A C 1
ATOM 674 O O . LEU A 1 89 ? 24.716 -1.881 -20.427 1.00 92.44 89 LEU A O 1
ATOM 678 N N . ILE A 1 90 ? 26.700 -0.824 -20.361 1.00 90.12 90 ILE A N 1
ATOM 679 C CA . ILE A 1 90 ? 26.469 -0.155 -19.072 1.00 90.12 90 ILE A CA 1
ATOM 680 C C . ILE A 1 90 ? 25.297 0.826 -19.186 1.00 90.12 90 ILE A C 1
ATOM 682 O O . ILE A 1 90 ? 24.415 0.818 -18.332 1.00 90.12 90 ILE A O 1
ATOM 686 N N . CYS A 1 91 ? 25.233 1.627 -20.252 1.00 87.06 91 CYS A N 1
ATOM 687 C CA . CYS A 1 91 ? 24.112 2.536 -20.488 1.00 87.06 91 CYS A CA 1
ATOM 688 C C . CYS A 1 91 ? 22.785 1.783 -20.662 1.00 87.06 91 CYS A C 1
ATOM 690 O O . CYS A 1 91 ? 21.777 2.193 -20.098 1.00 87.06 91 CYS A O 1
ATOM 692 N N . ILE A 1 92 ? 22.765 0.665 -21.390 1.00 87.38 92 ILE A N 1
ATOM 693 C CA . ILE A 1 92 ? 21.562 -0.172 -21.526 1.00 87.38 92 ILE A CA 1
ATOM 694 C C . ILE A 1 92 ? 21.133 -0.706 -20.156 1.00 87.38 92 ILE A C 1
ATOM 696 O O . ILE A 1 92 ? 19.956 -0.646 -19.804 1.00 87.38 92 ILE A O 1
ATOM 700 N N . TRP A 1 93 ? 22.079 -1.190 -19.355 1.00 84.75 93 TRP A N 1
ATOM 701 C CA . TRP A 1 93 ? 21.777 -1.696 -18.022 1.00 84.75 93 TRP A CA 1
ATOM 702 C C . TRP A 1 93 ? 21.213 -0.602 -17.100 1.00 84.75 93 TRP A C 1
ATOM 704 O O . TRP A 1 93 ? 20.164 -0.802 -16.489 1.00 84.75 93 TRP A O 1
ATOM 714 N N . LEU A 1 94 ? 21.838 0.580 -17.076 1.00 83.44 94 LEU A N 1
ATOM 715 C CA . LEU A 1 94 ? 21.427 1.698 -16.221 1.00 83.44 94 LEU A CA 1
ATOM 716 C C . LEU A 1 94 ? 20.112 2.356 -16.658 1.00 83.44 94 LEU A C 1
ATOM 718 O O . LEU A 1 94 ? 19.282 2.672 -15.810 1.00 83.44 94 LEU A O 1
ATOM 722 N N . PHE A 1 95 ? 19.925 2.587 -17.959 1.00 82.81 95 PHE A N 1
ATOM 723 C CA . PHE A 1 95 ? 18.829 3.419 -18.467 1.00 82.81 95 PHE A CA 1
ATOM 724 C C . PHE A 1 95 ? 17.667 2.625 -19.074 1.00 82.81 95 PHE A C 1
ATOM 726 O O . PHE A 1 95 ? 16.565 3.162 -19.154 1.00 82.81 95 PHE A O 1
ATOM 733 N N . ALA A 1 96 ? 17.879 1.375 -19.504 1.00 80.06 96 ALA A N 1
ATOM 734 C CA . ALA A 1 96 ? 16.830 0.564 -20.132 1.00 80.06 96 ALA A CA 1
ATOM 735 C C . ALA A 1 96 ? 16.331 -0.585 -19.244 1.00 80.06 96 ALA A C 1
ATOM 737 O O . ALA A 1 96 ? 15.131 -0.836 -19.210 1.00 80.06 96 ALA A O 1
ATOM 738 N N . LEU A 1 97 ? 17.208 -1.287 -18.517 1.00 83.75 97 LEU A N 1
ATOM 739 C CA . LEU A 1 97 ? 16.771 -2.376 -17.629 1.00 83.75 97 LEU A CA 1
ATOM 740 C C . LEU A 1 97 ? 16.236 -1.837 -16.299 1.00 83.75 97 LEU A C 1
ATOM 742 O O . LEU A 1 97 ? 15.152 -2.241 -15.873 1.00 83.75 97 LEU A O 1
ATOM 746 N N . GLY A 1 98 ? 16.944 -0.876 -15.702 1.00 87.94 98 GLY A N 1
ATOM 747 C CA . GLY A 1 98 ? 16.537 -0.250 -14.448 1.00 87.94 98 GLY A CA 1
ATOM 748 C C . GLY A 1 98 ? 16.588 -1.198 -13.246 1.00 87.94 98 GLY A C 1
ATOM 749 O O . GLY A 1 98 ? 17.006 -2.353 -13.347 1.00 87.94 98 GLY A O 1
ATOM 750 N N . ASN A 1 99 ? 16.148 -0.696 -12.095 1.00 90.69 99 ASN A N 1
ATOM 751 C CA . ASN A 1 99 ? 16.071 -1.437 -1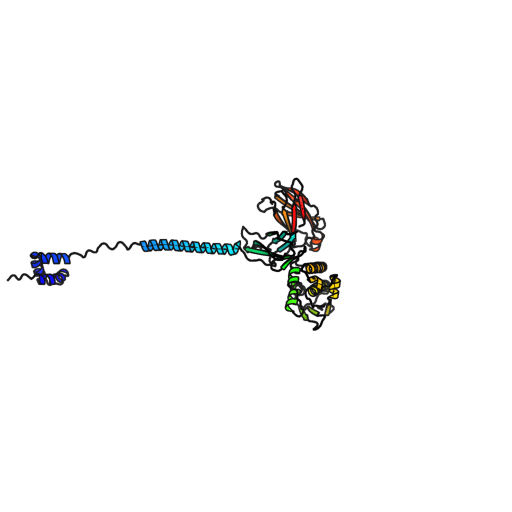0.837 1.00 90.69 99 ASN A CA 1
ATOM 752 C C . ASN A 1 99 ? 14.617 -1.696 -10.456 1.00 90.69 99 ASN A C 1
ATOM 754 O O . ASN A 1 99 ? 13.731 -0.923 -10.812 1.00 90.69 99 ASN A O 1
ATOM 758 N N . GLU A 1 100 ? 14.370 -2.781 -9.727 1.00 93.50 100 GLU A N 1
ATOM 759 C CA . GLU A 1 100 ? 13.030 -3.092 -9.238 1.00 93.50 100 GLU A CA 1
ATOM 760 C C . GLU A 1 100 ? 12.594 -2.059 -8.191 1.00 93.50 100 GLU A C 1
ATOM 762 O O . GLU A 1 100 ? 13.298 -1.804 -7.213 1.00 93.50 100 GLU A O 1
ATOM 767 N N . ALA A 1 101 ? 11.435 -1.447 -8.418 1.00 91.38 101 ALA A N 1
ATOM 768 C CA . ALA A 1 101 ? 10.844 -0.472 -7.522 1.00 91.38 101 ALA A CA 1
ATOM 769 C C . ALA A 1 101 ? 9.903 -1.161 -6.533 1.00 91.38 101 ALA A C 1
ATOM 771 O O . ALA A 1 101 ? 9.014 -1.924 -6.913 1.00 91.38 101 ALA A O 1
ATOM 772 N N . GLY A 1 102 ? 10.091 -0.853 -5.251 1.00 88.00 102 GLY A N 1
ATOM 773 C CA . GLY A 1 102 ? 9.193 -1.286 -4.190 1.00 88.00 102 GLY A CA 1
ATOM 774 C C . GLY A 1 102 ? 7.935 -0.412 -4.079 1.00 88.00 102 GLY A C 1
ATOM 775 O O . GLY A 1 102 ? 7.894 0.707 -4.594 1.00 88.00 102 GLY A O 1
ATOM 776 N N . PRO A 1 103 ? 6.922 -0.870 -3.327 1.00 81.06 103 PRO A N 1
ATOM 777 C CA . PRO A 1 103 ? 5.625 -0.212 -3.222 1.00 81.06 103 PRO A CA 1
ATOM 778 C C . PRO A 1 103 ? 5.667 1.146 -2.521 1.00 81.06 103 PRO A C 1
ATOM 780 O O . PRO A 1 103 ? 4.743 1.930 -2.697 1.00 81.06 103 PRO A O 1
ATOM 783 N N . ALA A 1 104 ? 6.710 1.448 -1.741 1.00 75.44 104 ALA A N 1
ATOM 784 C CA . ALA A 1 104 ? 6.832 2.722 -1.034 1.00 75.44 104 ALA A CA 1
ATOM 785 C C . ALA A 1 104 ? 7.012 3.922 -1.984 1.00 75.44 104 ALA A C 1
ATOM 787 O O . ALA A 1 104 ? 6.443 4.980 -1.732 1.00 75.44 104 ALA A O 1
ATOM 788 N N . GLY A 1 105 ? 7.756 3.750 -3.083 1.00 73.25 105 GLY A N 1
ATOM 789 C CA . GLY A 1 105 ? 8.128 4.830 -4.010 1.00 73.25 105 GLY A CA 1
ATOM 790 C C . GLY A 1 105 ? 7.219 4.971 -5.232 1.00 73.25 105 GLY A C 1
ATOM 791 O O . GLY A 1 105 ? 7.617 5.585 -6.218 1.00 73.25 105 GLY A O 1
ATOM 792 N N . VAL A 1 106 ? 6.040 4.350 -5.213 1.00 76.50 106 VAL A N 1
ATOM 793 C CA . VAL A 1 106 ? 5.164 4.234 -6.383 1.00 76.50 106 VAL A CA 1
ATOM 794 C C . VAL A 1 106 ? 3.729 4.494 -5.959 1.00 76.50 106 VAL A C 1
ATOM 796 O O . VAL A 1 106 ? 3.236 3.843 -5.038 1.00 76.50 106 VAL A O 1
ATOM 799 N N . ASN A 1 107 ? 3.032 5.384 -6.657 1.00 71.94 107 ASN A N 1
ATOM 800 C CA . ASN A 1 107 ? 1.581 5.482 -6.541 1.00 71.94 107 ASN A CA 1
ATOM 801 C C . ASN A 1 107 ? 0.994 4.481 -7.528 1.00 71.94 107 ASN A C 1
ATOM 803 O O . ASN A 1 107 ? 1.276 4.588 -8.716 1.00 71.94 107 ASN A O 1
ATOM 807 N N . TYR A 1 108 ? 0.239 3.491 -7.057 1.00 73.88 108 TYR A N 1
ATOM 808 C CA . TYR A 1 108 ? -0.288 2.430 -7.910 1.00 73.88 108 TYR A CA 1
ATOM 809 C C . TYR A 1 108 ? -1.707 2.035 -7.510 1.00 73.88 108 TYR A C 1
ATOM 811 O O . TYR A 1 108 ? -2.111 2.203 -6.360 1.00 73.88 108 TYR A O 1
ATOM 819 N N . SER A 1 109 ? -2.417 1.452 -8.468 1.00 70.56 109 SER A N 1
ATOM 820 C CA . SER A 1 109 ? -3.639 0.686 -8.268 1.00 70.56 109 SER A CA 1
ATOM 821 C C . SER A 1 109 ? -3.515 -0.652 -8.991 1.00 70.56 109 SER A C 1
ATOM 823 O O . SER A 1 109 ? -2.852 -0.746 -10.029 1.00 70.56 109 SER A O 1
ATOM 825 N N . ALA A 1 110 ? -4.126 -1.683 -8.414 1.00 76.94 110 ALA A N 1
ATOM 826 C CA . ALA A 1 110 ? -4.176 -3.021 -8.975 1.00 76.94 110 ALA A CA 1
ATOM 827 C C . ALA A 1 110 ? -5.578 -3.602 -8.792 1.00 76.94 110 ALA A C 1
ATOM 829 O O . ALA A 1 110 ? -6.151 -3.496 -7.708 1.00 76.94 110 ALA A O 1
ATOM 830 N N . TYR A 1 111 ? -6.123 -4.230 -9.827 1.00 79.06 111 TYR A N 1
ATOM 831 C CA . TYR A 1 111 ? -7.387 -4.957 -9.733 1.00 79.06 111 TYR A CA 1
ATOM 832 C C . TYR A 1 111 ? -7.498 -6.021 -10.824 1.00 79.06 111 TYR A C 1
ATOM 834 O O . TYR A 1 111 ? -6.805 -5.956 -11.843 1.00 79.06 111 TYR A O 1
ATOM 842 N N . ALA A 1 112 ? -8.372 -7.000 -10.599 1.00 77.19 112 ALA A N 1
ATOM 843 C CA . ALA A 1 112 ? -8.743 -7.988 -11.603 1.00 77.19 112 ALA A CA 1
ATOM 844 C C . ALA A 1 112 ? -10.202 -7.795 -12.036 1.00 77.19 112 ALA A C 1
ATOM 846 O O . ALA A 1 112 ? -11.066 -7.485 -11.215 1.00 77.19 112 ALA A O 1
ATOM 847 N N . SER A 1 113 ? -10.468 -7.998 -13.325 1.00 77.12 113 SER A N 1
ATOM 848 C CA . SER A 1 113 ? -11.809 -8.059 -13.907 1.00 77.12 113 SER A CA 1
ATOM 849 C C . SER A 1 113 ? -11.886 -9.283 -14.817 1.00 77.12 113 SER A C 1
ATOM 851 O O . SER A 1 113 ? -11.239 -9.337 -15.866 1.00 77.12 113 SER A O 1
ATOM 853 N N . GLY A 1 114 ? -12.613 -10.311 -14.372 1.00 80.00 114 GLY A N 1
ATOM 854 C CA . GLY A 1 114 ? -12.486 -11.654 -14.942 1.00 80.00 114 GLY A CA 1
ATOM 855 C C . GLY A 1 114 ? -11.051 -12.171 -14.788 1.00 80.00 114 GLY A C 1
ATOM 856 O O . GLY A 1 114 ? -10.489 -12.113 -13.697 1.00 80.00 114 GLY A O 1
ATOM 857 N N . ASN A 1 115 ? -10.442 -12.615 -15.889 1.00 87.75 115 ASN A N 1
ATOM 858 C CA . ASN A 1 115 ? -9.047 -13.077 -15.905 1.00 87.75 115 ASN A CA 1
ATOM 859 C C . ASN A 1 115 ? -8.042 -11.956 -16.227 1.00 87.75 115 ASN A C 1
ATOM 861 O O . ASN A 1 115 ? -6.833 -12.189 -16.223 1.00 87.75 115 ASN A O 1
ATOM 865 N N . ALA A 1 116 ? -8.514 -10.740 -16.509 1.00 81.00 116 ALA A N 1
ATOM 866 C CA . ALA A 1 116 ? -7.644 -9.623 -16.838 1.00 81.00 116 ALA A CA 1
ATOM 867 C C . ALA A 1 116 ? -7.195 -8.899 -15.564 1.00 81.00 116 ALA A C 1
ATOM 869 O O . ALA A 1 116 ? -8.020 -8.402 -14.797 1.00 81.00 116 ALA A O 1
ATOM 870 N N . VAL A 1 117 ? -5.882 -8.786 -15.376 1.00 84.50 117 VAL A N 1
ATOM 871 C CA . VAL A 1 117 ? -5.241 -7.983 -14.332 1.00 84.50 117 VAL A CA 1
ATOM 872 C C . VAL A 1 117 ? -4.813 -6.642 -14.900 1.00 84.50 117 VAL A C 1
ATOM 874 O O . VAL A 1 117 ? -4.154 -6.574 -15.939 1.00 84.50 117 VAL A O 1
ATOM 877 N N . TYR A 1 118 ? -5.142 -5.584 -14.170 1.00 80.62 118 TYR A N 1
ATOM 878 C CA . TYR A 1 118 ? -4.768 -4.211 -14.465 1.00 80.62 118 TYR A CA 1
ATOM 879 C C . TYR A 1 118 ? -3.852 -3.689 -13.362 1.00 80.62 118 TYR A C 1
ATOM 881 O O . TYR A 1 118 ? -4.145 -3.845 -12.176 1.00 80.62 118 TYR A O 1
ATOM 889 N N . PHE A 1 119 ? -2.738 -3.074 -13.754 1.00 82.81 119 PHE A N 1
ATOM 890 C CA . PHE A 1 119 ? -1.796 -2.430 -12.846 1.00 82.81 119 PHE A CA 1
ATOM 891 C C . PHE A 1 119 ? -1.314 -1.115 -13.443 1.00 82.81 119 PHE A C 1
ATOM 893 O O . PHE A 1 119 ? -0.704 -1.097 -14.510 1.00 82.81 119 PHE A O 1
ATOM 900 N N . SER A 1 120 ? -1.565 -0.010 -12.758 1.00 74.06 120 SER A N 1
ATOM 901 C CA . SER A 1 120 ? -1.284 1.322 -13.296 1.00 74.06 120 SER A CA 1
ATOM 902 C C . SER A 1 120 ? -0.982 2.318 -12.196 1.00 74.06 120 SER A C 1
ATOM 904 O O . SER A 1 120 ? -1.381 2.117 -11.047 1.00 74.06 120 SER A O 1
ATOM 906 N N . GLY A 1 121 ? -0.320 3.411 -12.555 1.00 71.50 121 GLY A N 1
ATOM 907 C CA . GLY A 1 121 ? -0.004 4.465 -11.613 1.00 71.50 121 GLY A CA 1
ATOM 908 C C . GLY A 1 121 ? 1.112 5.385 -12.081 1.00 71.50 121 GLY A C 1
ATOM 909 O O . GLY A 1 121 ? 1.419 5.465 -13.268 1.00 71.50 121 GLY A O 1
ATOM 910 N N . SER A 1 122 ? 1.737 6.051 -11.114 1.00 74.12 122 SER A N 1
ATOM 911 C CA . SER A 1 122 ? 2.722 7.104 -11.343 1.00 74.12 122 SER A CA 1
ATOM 912 C C . SER A 1 122 ? 3.872 7.032 -10.340 1.00 74.12 122 SER A C 1
ATOM 914 O O . SER A 1 122 ? 3.664 6.704 -9.167 1.00 74.12 122 SER A O 1
ATOM 916 N N . LEU A 1 123 ? 5.069 7.437 -10.753 1.00 72.81 123 LEU A N 1
ATOM 917 C CA . LEU A 1 123 ? 6.172 7.720 -9.831 1.00 72.81 123 LEU A CA 1
ATOM 918 C C . LEU A 1 123 ? 6.045 9.147 -9.265 1.00 72.81 123 LEU A C 1
ATOM 920 O O . LEU A 1 123 ? 5.938 10.084 -10.060 1.00 72.81 123 LEU A O 1
ATOM 924 N N . PRO A 1 124 ? 6.093 9.355 -7.933 1.00 63.88 124 PRO A N 1
ATOM 925 C CA . PRO A 1 124 ? 6.132 10.696 -7.343 1.00 63.88 124 PRO A CA 1
ATOM 926 C C . PRO A 1 124 ? 7.425 11.445 -7.694 1.00 63.88 124 PRO A C 1
ATOM 928 O O . PRO A 1 124 ? 7.390 12.631 -8.028 1.00 63.88 124 PRO A O 1
ATOM 931 N N . ASP A 1 125 ? 8.557 10.734 -7.681 1.00 69.44 125 ASP A N 1
ATOM 932 C CA . ASP A 1 125 ? 9.892 11.272 -7.958 1.00 69.44 125 ASP A CA 1
ATOM 933 C C . ASP A 1 125 ? 10.071 11.671 -9.432 1.00 69.44 125 ASP A C 1
ATOM 935 O O . ASP A 1 125 ? 9.643 10.973 -10.353 1.00 69.44 125 ASP A O 1
ATOM 939 N N . SER A 1 126 ? 10.682 12.833 -9.673 1.00 73.31 126 SER A N 1
ATOM 940 C CA . SER A 1 126 ? 10.904 13.373 -11.026 1.00 73.31 126 SER A CA 1
ATOM 941 C C . SER A 1 126 ? 12.207 12.898 -11.662 1.00 73.31 126 SER A C 1
ATOM 943 O O . SER A 1 126 ? 12.341 12.968 -12.885 1.00 73.31 126 SER A O 1
ATOM 945 N N . GLY A 1 127 ? 13.138 12.366 -10.863 1.00 80.25 127 GLY A N 1
ATOM 946 C CA . GLY A 1 127 ? 14.426 11.868 -11.343 1.00 80.25 127 GLY A CA 1
ATOM 947 C C . GLY A 1 127 ? 14.335 10.566 -12.140 1.00 80.25 127 GLY A C 1
ATOM 948 O O . GLY A 1 127 ? 15.224 10.280 -12.945 1.00 80.25 127 GLY A O 1
ATOM 949 N N . ASN A 1 128 ? 13.262 9.794 -11.962 1.00 87.81 128 ASN A N 1
ATOM 950 C CA . ASN A 1 128 ? 13.098 8.470 -12.557 1.00 87.81 128 ASN A CA 1
ATOM 951 C C . ASN A 1 128 ? 11.862 8.356 -13.462 1.00 87.81 128 ASN A C 1
ATOM 953 O O . ASN A 1 128 ? 10.876 9.080 -13.329 1.00 87.81 128 ASN A O 1
ATOM 957 N N . GLY A 1 129 ? 11.921 7.402 -14.389 1.00 87.31 129 GLY A N 1
ATOM 958 C CA . GLY A 1 129 ? 10.794 6.915 -15.179 1.00 87.31 129 GLY A CA 1
ATOM 959 C C . GLY A 1 129 ? 10.674 5.393 -15.084 1.00 87.31 129 GLY A C 1
ATOM 960 O O . GLY A 1 129 ? 11.623 4.699 -14.716 1.00 87.31 129 GLY A O 1
ATOM 961 N N . VAL A 1 130 ? 9.506 4.865 -15.428 1.00 87.50 130 VAL A N 1
ATOM 962 C CA . VAL A 1 130 ? 9.239 3.431 -15.528 1.00 87.50 130 VAL A CA 1
ATOM 963 C C . VAL A 1 130 ? 9.887 2.878 -16.789 1.00 87.50 130 VAL A C 1
ATOM 965 O O . VAL A 1 130 ? 9.594 3.330 -17.894 1.00 87.50 130 VAL A O 1
ATOM 968 N N . SER A 1 131 ? 10.771 1.895 -16.623 1.00 90.88 131 SER A N 1
ATOM 969 C CA . SER A 1 131 ? 11.398 1.186 -17.738 1.00 90.88 131 SER A CA 1
ATOM 970 C C . SER A 1 131 ? 10.533 0.031 -18.237 1.00 90.88 131 SER A C 1
ATOM 972 O O . SER A 1 131 ? 10.421 -0.174 -19.443 1.00 90.88 131 SER A O 1
ATOM 974 N N . ARG A 1 132 ? 9.910 -0.727 -17.324 1.00 91.62 132 ARG A N 1
ATOM 975 C CA . ARG A 1 132 ? 8.996 -1.829 -17.659 1.00 91.62 132 ARG A CA 1
ATOM 976 C C . ARG A 1 132 ? 8.116 -2.240 -16.479 1.00 91.62 132 ARG A C 1
ATOM 978 O O . ARG A 1 132 ? 8.509 -2.115 -15.319 1.00 91.62 132 ARG A O 1
ATOM 985 N N . VAL A 1 133 ? 6.975 -2.837 -16.808 1.00 93.75 133 VAL A N 1
ATOM 986 C CA . VAL A 1 133 ? 6.108 -3.589 -15.892 1.00 93.75 133 VAL A CA 1
ATOM 987 C C . VAL A 1 133 ? 6.102 -5.041 -16.359 1.00 93.75 133 VAL A C 1
ATOM 989 O O . VAL A 1 133 ? 5.943 -5.307 -17.548 1.00 93.75 133 VAL A O 1
ATOM 992 N N . THR A 1 134 ? 6.290 -5.984 -15.444 1.00 95.75 134 THR A N 1
ATOM 993 C CA . THR A 1 134 ? 6.228 -7.419 -15.746 1.00 95.75 134 THR A CA 1
ATOM 994 C C . THR A 1 134 ? 5.292 -8.126 -14.782 1.00 95.75 134 THR A C 1
ATOM 996 O O . THR A 1 134 ? 5.197 -7.734 -13.619 1.00 95.75 134 THR A O 1
ATOM 999 N N . PHE A 1 135 ? 4.657 -9.191 -15.260 1.00 97.12 135 PHE A N 1
ATOM 1000 C CA . PHE A 1 135 ? 3.698 -9.990 -14.508 1.00 97.12 135 PHE A CA 1
ATOM 1001 C C . PHE A 1 135 ? 4.164 -11.443 -14.467 1.00 97.12 135 PHE A C 1
ATOM 1003 O O . PHE A 1 135 ? 4.684 -11.960 -15.458 1.00 97.12 135 PHE A O 1
ATOM 1010 N N . ALA A 1 136 ? 3.976 -12.092 -13.326 1.00 96.56 136 ALA A N 1
ATOM 1011 C CA . ALA A 1 136 ? 4.181 -13.521 -13.148 1.00 96.56 136 ALA A CA 1
ATOM 1012 C C . ALA A 1 136 ? 2.957 -14.111 -12.444 1.00 96.56 136 ALA A C 1
ATOM 1014 O O . ALA A 1 136 ? 2.509 -13.559 -11.444 1.00 96.56 136 ALA A O 1
ATOM 1015 N N . GLU A 1 137 ? 2.424 -15.208 -12.969 1.00 96.31 137 GLU A N 1
ATOM 1016 C CA . GLU A 1 137 ? 1.263 -15.906 -12.414 1.00 96.31 137 GLU A CA 1
ATOM 1017 C C . GLU A 1 137 ? 1.704 -17.230 -11.790 1.00 96.31 137 GLU A C 1
ATOM 1019 O O . GLU A 1 137 ? 2.390 -18.026 -12.437 1.00 96.31 137 GLU A O 1
ATOM 1024 N N . GLU A 1 138 ? 1.282 -17.465 -10.552 1.00 95.12 138 GLU A N 1
ATOM 1025 C CA . GLU A 1 138 ? 1.492 -18.709 -9.817 1.00 95.12 138 GLU A CA 1
ATOM 1026 C C . GLU A 1 138 ? 0.252 -18.982 -8.956 1.00 95.12 138 GLU A C 1
ATOM 1028 O O . GLU A 1 138 ? -0.132 -18.149 -8.140 1.00 95.12 138 GLU A O 1
ATOM 1033 N N . GLU A 1 139 ? -0.413 -20.121 -9.181 1.00 91.38 139 GLU A N 1
ATOM 1034 C CA . GLU A 1 139 ? -1.554 -20.596 -8.374 1.00 91.38 139 GLU A CA 1
ATOM 1035 C C . GLU A 1 139 ? -2.661 -19.539 -8.127 1.00 91.38 139 GLU A C 1
ATOM 1037 O O . GLU A 1 139 ? -3.127 -19.345 -7.006 1.00 91.38 139 GLU A O 1
ATOM 1042 N N . GLY A 1 140 ? -3.078 -18.814 -9.174 1.00 91.50 140 GLY A N 1
ATOM 1043 C CA . GLY A 1 140 ? -4.115 -17.769 -9.083 1.00 91.50 140 GLY A CA 1
ATOM 1044 C C . GLY A 1 140 ? -3.639 -16.441 -8.475 1.00 91.50 140 GLY A C 1
ATOM 1045 O O . GLY A 1 140 ? -4.394 -15.468 -8.437 1.00 91.50 140 GLY A O 1
ATOM 1046 N N . THR A 1 141 ? -2.375 -16.363 -8.049 1.00 96.75 141 THR A N 1
ATOM 1047 C CA . THR A 1 141 ? -1.725 -15.125 -7.614 1.00 96.75 141 THR A CA 1
ATOM 1048 C C . THR A 1 141 ? -0.933 -14.510 -8.761 1.00 96.75 141 THR A C 1
ATOM 1050 O O . THR A 1 141 ? -0.033 -15.135 -9.323 1.00 96.75 141 THR A O 1
ATOM 1053 N N . VAL A 1 142 ? -1.210 -13.245 -9.075 1.00 97.88 142 VAL A N 1
ATOM 1054 C CA . VAL A 1 142 ? -0.440 -12.466 -10.050 1.00 97.88 142 VAL A CA 1
ATOM 1055 C C . VAL A 1 142 ? 0.512 -11.523 -9.320 1.00 97.88 142 VAL A C 1
ATOM 1057 O O . VAL A 1 142 ? 0.105 -10.578 -8.648 1.00 97.88 142 VAL A O 1
ATOM 1060 N N . THR A 1 143 ? 1.810 -11.767 -9.462 1.00 97.94 143 THR A N 1
ATOM 1061 C CA . THR A 1 143 ? 2.869 -10.903 -8.938 1.00 97.94 143 THR A CA 1
ATOM 1062 C C . THR A 1 143 ? 3.294 -9.895 -9.993 1.00 97.94 143 THR A C 1
ATOM 1064 O O . THR A 1 143 ? 3.747 -10.256 -11.080 1.00 97.94 143 THR A O 1
ATOM 1067 N N . VAL A 1 144 ? 3.199 -8.619 -9.642 1.00 97.38 144 VAL A N 1
ATOM 1068 C CA . VAL A 1 144 ? 3.650 -7.496 -10.454 1.00 97.38 144 VAL A CA 1
ATOM 1069 C C . VAL A 1 144 ? 5.050 -7.076 -10.020 1.00 97.38 144 VAL A C 1
ATOM 1071 O O . VAL A 1 144 ? 5.321 -6.921 -8.828 1.00 97.38 144 VAL A O 1
ATOM 1074 N N . ARG A 1 145 ? 5.933 -6.840 -10.994 1.00 96.81 145 ARG A N 1
ATOM 1075 C CA . ARG A 1 145 ? 7.226 -6.177 -10.785 1.00 96.81 145 ARG A CA 1
ATOM 1076 C C . ARG A 1 145 ? 7.318 -4.940 -11.663 1.00 96.81 145 ARG A C 1
ATOM 1078 O O . ARG A 1 145 ? 7.120 -5.018 -12.877 1.00 96.81 145 ARG A O 1
ATOM 1085 N N . LEU A 1 146 ? 7.638 -3.816 -11.036 1.00 95.06 146 LEU A N 1
ATOM 1086 C CA . LEU A 1 146 ? 7.866 -2.533 -11.688 1.00 95.06 146 LEU A CA 1
ATOM 1087 C C . LEU A 1 146 ? 9.364 -2.250 -11.683 1.00 95.06 146 LEU A C 1
ATOM 1089 O O . LEU A 1 146 ? 10.003 -2.392 -10.645 1.00 95.06 146 LEU A O 1
ATOM 1093 N N . TYR A 1 147 ? 9.913 -1.822 -12.813 1.00 94.19 147 TYR A N 1
ATOM 1094 C CA . TYR A 1 147 ? 11.310 -1.415 -12.911 1.00 94.19 147 TYR A CA 1
ATOM 1095 C C . TYR A 1 147 ? 11.397 0.066 -13.262 1.00 94.19 147 TYR A C 1
ATOM 1097 O O . TYR A 1 147 ? 10.656 0.553 -14.119 1.00 94.19 147 TYR A O 1
ATOM 1105 N N . THR A 1 148 ? 12.301 0.779 -12.596 1.00 93.81 148 THR A N 1
ATOM 1106 C CA . THR A 1 148 ? 12.538 2.207 -12.804 1.00 93.81 148 THR A CA 1
ATOM 1107 C C . THR A 1 148 ? 13.987 2.473 -13.183 1.00 93.81 148 THR A C 1
ATOM 1109 O O . THR A 1 148 ? 14.911 1.770 -12.771 1.00 93.81 148 THR A O 1
ATOM 1112 N N . ALA A 1 149 ? 14.187 3.491 -14.009 1.00 92.75 149 ALA A N 1
ATOM 1113 C CA . ALA A 1 149 ? 15.490 3.955 -14.462 1.00 92.75 149 ALA A CA 1
ATOM 1114 C C . ALA A 1 149 ? 15.506 5.491 -14.474 1.00 92.75 149 ALA A C 1
ATOM 1116 O O . ALA A 1 149 ? 14.429 6.098 -14.506 1.00 92.75 149 ALA A O 1
ATOM 1117 N N . PRO A 1 150 ? 16.687 6.138 -14.495 1.00 92.75 150 PRO A N 1
ATOM 1118 C CA . PRO A 1 150 ? 16.765 7.588 -14.616 1.00 92.75 150 PRO A CA 1
ATOM 1119 C C . PRO A 1 150 ? 15.943 8.098 -15.800 1.00 92.75 150 PRO A C 1
ATOM 1121 O O . PRO A 1 150 ? 15.854 7.444 -16.846 1.00 92.75 150 PRO A O 1
ATOM 1124 N N . LYS A 1 151 ? 15.315 9.261 -15.638 1.00 88.81 151 LYS A N 1
ATOM 1125 C CA . LYS A 1 151 ? 14.414 9.812 -16.648 1.00 88.81 151 LYS A CA 1
ATOM 1126 C C . LYS A 1 151 ? 15.158 10.067 -17.966 1.00 88.81 151 LYS A C 1
ATOM 1128 O O . LYS A 1 151 ? 16.177 10.753 -18.005 1.00 88.81 151 LYS A O 1
ATOM 1133 N N . THR A 1 152 ? 14.614 9.538 -19.057 1.00 85.00 152 THR A N 1
ATOM 1134 C CA . THR A 1 152 ? 15.082 9.746 -20.435 1.00 85.00 152 THR A CA 1
ATOM 1135 C C . THR A 1 152 ? 13.907 10.150 -21.330 1.00 85.00 152 THR A C 1
ATOM 1137 O O . THR A 1 152 ? 12.777 10.315 -20.861 1.00 85.00 152 THR A O 1
ATOM 1140 N N . PHE A 1 153 ? 14.151 10.328 -22.630 1.00 80.12 153 PHE A N 1
ATOM 1141 C CA . PHE A 1 153 ? 13.110 10.674 -23.604 1.00 80.12 153 PHE A CA 1
ATOM 1142 C C . PHE A 1 153 ? 12.165 9.507 -23.955 1.00 80.12 153 PHE A C 1
ATOM 1144 O O . PHE A 1 153 ? 11.153 9.744 -24.599 1.00 80.12 153 PHE A O 1
ATOM 1151 N N . PHE A 1 154 ? 12.479 8.266 -23.557 1.00 78.31 154 PHE A N 1
ATOM 1152 C CA . PHE A 1 154 ? 11.725 7.059 -23.942 1.00 78.31 154 PHE A CA 1
ATOM 1153 C C . PHE A 1 154 ? 11.030 6.337 -22.777 1.00 78.31 154 PHE A C 1
ATOM 1155 O O . PHE A 1 154 ? 10.333 5.355 -23.007 1.00 78.31 154 PHE A O 1
ATOM 1162 N N . ASN A 1 155 ? 11.220 6.780 -21.532 1.00 84.31 155 ASN A N 1
ATOM 1163 C CA . ASN A 1 155 ? 10.456 6.289 -20.381 1.00 84.31 155 ASN A CA 1
ATOM 1164 C C . ASN A 1 155 ? 9.446 7.346 -19.916 1.00 84.31 155 ASN A C 1
ATOM 1166 O O . ASN A 1 155 ? 9.591 8.519 -20.245 1.00 84.31 155 ASN A O 1
ATOM 1170 N N . SER A 1 156 ? 8.432 6.964 -19.144 1.00 81.56 156 SER A N 1
ATOM 1171 C CA . SER A 1 156 ? 7.447 7.891 -18.563 1.00 81.56 156 SER A CA 1
ATOM 1172 C C . SER A 1 156 ? 7.369 7.710 -17.052 1.00 81.56 156 SER A C 1
ATOM 1174 O O . SER A 1 156 ? 7.768 6.675 -16.529 1.00 81.56 156 SER A O 1
ATOM 1176 N N . ARG A 1 157 ? 6.890 8.725 -16.332 1.00 79.88 157 ARG A N 1
ATOM 1177 C CA . ARG A 1 157 ? 6.544 8.584 -14.907 1.00 79.88 157 ARG A CA 1
ATOM 1178 C C . ARG A 1 157 ? 5.228 7.840 -14.716 1.00 79.88 157 ARG A C 1
ATOM 1180 O O . ARG A 1 157 ? 5.062 7.186 -13.693 1.00 79.88 157 ARG A O 1
ATOM 1187 N N . GLU A 1 158 ? 4.330 7.973 -15.684 1.00 77.31 158 GLU A N 1
ATOM 1188 C CA . GLU A 1 158 ? 3.054 7.269 -15.740 1.00 77.31 158 GLU A CA 1
ATOM 1189 C C . GLU A 1 158 ? 3.258 5.890 -16.363 1.00 77.31 158 GLU A C 1
ATOM 1191 O O . GLU A 1 158 ? 4.050 5.725 -17.297 1.00 77.31 158 GLU A O 1
ATOM 1196 N N . PHE A 1 159 ? 2.535 4.900 -15.855 1.00 79.12 159 PHE A N 1
ATOM 1197 C CA . PHE A 1 159 ? 2.560 3.547 -16.384 1.00 79.12 159 PHE A CA 1
ATOM 1198 C C . PHE A 1 159 ? 1.182 2.896 -16.315 1.00 79.12 159 PHE A C 1
ATOM 1200 O O . PHE A 1 159 ? 0.384 3.138 -15.409 1.00 79.12 159 PHE A O 1
ATOM 1207 N N . SER A 1 160 ? 0.939 2.004 -17.267 1.00 74.88 160 SER A N 1
ATOM 1208 C CA . SER A 1 160 ? -0.204 1.104 -17.277 1.00 74.88 160 SER A CA 1
ATOM 1209 C C . SER A 1 160 ? 0.249 -0.242 -17.825 1.00 74.88 160 SER A C 1
ATOM 1211 O O . SER A 1 160 ? 1.049 -0.313 -18.759 1.00 74.88 160 SER A O 1
ATOM 1213 N N . GLY A 1 161 ? -0.218 -1.312 -17.202 1.00 76.62 161 GLY A N 1
ATOM 1214 C CA . GLY A 1 161 ? 0.085 -2.682 -17.558 1.00 76.62 161 GLY A CA 1
ATOM 1215 C C . GLY A 1 161 ? -1.174 -3.526 -17.465 1.00 76.62 161 GLY A C 1
ATOM 1216 O O . GLY A 1 161 ? -1.954 -3.409 -16.518 1.00 76.62 161 GLY A O 1
ATOM 1217 N N . LYS A 1 162 ? -1.348 -4.393 -18.459 1.00 85.75 162 LYS A N 1
ATOM 1218 C CA . LYS A 1 162 ? -2.421 -5.377 -18.514 1.00 85.75 162 LYS A CA 1
ATOM 1219 C C . LYS A 1 162 ? -1.816 -6.768 -18.653 1.00 85.75 162 LYS A C 1
ATOM 1221 O O . LYS A 1 162 ? -0.873 -6.955 -19.423 1.00 85.75 162 LYS A O 1
ATOM 1226 N N . TYR A 1 163 ? -2.382 -7.733 -17.944 1.00 90.25 163 TYR A N 1
ATOM 1227 C CA . TYR A 1 163 ? -2.018 -9.140 -18.041 1.00 90.25 163 TYR A CA 1
ATOM 1228 C C . TYR A 1 163 ? -3.273 -10.004 -18.115 1.00 90.25 163 TYR A C 1
ATOM 1230 O O . TYR A 1 163 ? -4.212 -9.778 -17.363 1.00 90.25 163 TYR A O 1
ATOM 1238 N N . GLU A 1 164 ? -3.299 -10.976 -19.023 1.00 93.44 164 GLU A N 1
ATOM 1239 C CA . GLU A 1 164 ? -4.383 -11.959 -19.117 1.00 93.44 164 GLU A CA 1
ATOM 1240 C C . GLU A 1 164 ? -3.936 -13.244 -18.419 1.00 93.44 164 GLU A C 1
ATOM 1242 O O . GLU A 1 164 ? -3.007 -13.912 -18.884 1.00 93.44 164 GLU A O 1
ATOM 1247 N N . ALA A 1 165 ? -4.573 -13.560 -17.292 1.00 94.38 165 ALA A N 1
ATOM 1248 C CA . ALA A 1 165 ? -4.285 -14.753 -16.513 1.00 94.38 165 ALA A CA 1
ATOM 1249 C C . ALA A 1 165 ? -4.857 -16.012 -17.177 1.00 94.38 165 ALA A C 1
ATOM 1251 O O . ALA A 1 165 ? -5.866 -15.980 -17.889 1.00 94.38 165 ALA A O 1
ATOM 1252 N N . LYS A 1 166 ? -4.214 -17.155 -16.924 1.00 93.19 166 LYS A N 1
ATOM 1253 C CA . LYS A 1 166 ? -4.654 -18.453 -17.460 1.00 93.19 166 LYS A CA 1
ATOM 1254 C C . LYS A 1 166 ? -5.913 -18.970 -16.770 1.00 93.19 166 LYS A C 1
ATOM 1256 O O . LYS A 1 166 ? -6.660 -19.737 -17.376 1.00 93.19 166 LYS A O 1
ATOM 1261 N N . GLY A 1 167 ? -6.128 -18.575 -15.520 1.00 91.06 167 GLY A N 1
ATOM 1262 C CA . GLY A 1 167 ? -7.281 -18.954 -14.713 1.00 91.06 167 GLY A CA 1
ATOM 1263 C C . GLY A 1 167 ? -7.840 -17.789 -13.905 1.00 91.06 167 GLY A C 1
ATOM 1264 O O . GLY A 1 167 ? -7.542 -16.625 -14.168 1.00 91.06 167 GLY A O 1
ATOM 1265 N N . GLU A 1 168 ? -8.667 -18.131 -12.920 1.00 92.81 168 GLU A N 1
ATOM 1266 C CA . GLU A 1 168 ? -9.233 -17.170 -11.978 1.00 92.81 168 GLU A CA 1
ATOM 1267 C C . GLU A 1 168 ? -8.126 -16.517 -11.140 1.00 92.81 168 GLU A C 1
ATOM 1269 O O . GLU A 1 168 ? -7.270 -17.197 -10.568 1.00 92.81 168 GLU A O 1
ATOM 1274 N N . VAL A 1 169 ? -8.153 -15.186 -11.067 1.00 94.19 169 VAL A N 1
ATOM 1275 C CA . VAL A 1 169 ? -7.215 -14.401 -10.262 1.00 94.19 169 VAL A CA 1
ATOM 1276 C C . VAL A 1 169 ? -7.804 -14.218 -8.872 1.00 94.19 169 VAL A C 1
ATOM 1278 O O . VAL A 1 169 ? -8.815 -13.540 -8.705 1.00 94.19 169 VAL A O 1
ATOM 1281 N N . THR A 1 170 ? -7.148 -14.783 -7.865 1.00 96.44 170 THR A N 1
ATOM 1282 C CA . THR A 1 170 ? -7.555 -14.663 -6.458 1.00 96.44 170 THR A CA 1
ATOM 1283 C C . THR A 1 170 ? -6.805 -13.543 -5.748 1.00 96.44 170 THR A C 1
ATOM 1285 O O . THR A 1 170 ? -7.333 -12.926 -4.821 1.00 96.44 170 THR A O 1
ATOM 1288 N N . GLN A 1 171 ? -5.588 -13.224 -6.199 1.00 97.12 171 GLN A N 1
ATOM 1289 C CA . GLN A 1 171 ? -4.733 -12.243 -5.541 1.00 97.12 171 GLN A CA 1
ATOM 1290 C C . GLN A 1 171 ? -3.800 -11.527 -6.522 1.00 97.12 171 GLN A C 1
ATOM 1292 O O . GLN A 1 171 ? -3.268 -12.130 -7.452 1.00 97.12 171 GLN A O 1
ATOM 1297 N N . ILE A 1 172 ? -3.545 -10.239 -6.282 1.00 96.38 172 ILE A N 1
ATOM 1298 C CA . ILE A 1 172 ? -2.510 -9.465 -6.978 1.00 96.38 172 ILE A CA 1
ATOM 1299 C C . ILE A 1 172 ? -1.519 -8.925 -5.950 1.00 96.38 172 ILE A C 1
ATOM 1301 O O . ILE A 1 172 ? -1.915 -8.331 -4.942 1.00 96.38 172 ILE A O 1
ATOM 1305 N N . ARG A 1 173 ? -0.220 -9.104 -6.206 1.00 97.75 173 ARG A N 1
ATOM 1306 C CA . ARG A 1 173 ? 0.866 -8.655 -5.325 1.00 97.75 173 ARG A CA 1
ATOM 1307 C C . ARG A 1 173 ? 1.804 -7.677 -6.010 1.00 97.75 173 ARG A C 1
ATOM 1309 O O . ARG A 1 173 ? 2.131 -7.849 -7.178 1.00 97.75 173 ARG A O 1
ATOM 1316 N N . PHE A 1 174 ? 2.311 -6.709 -5.253 1.00 95.19 174 PHE A N 1
ATOM 1317 C CA . PHE A 1 174 ? 3.362 -5.797 -5.698 1.00 95.19 174 PHE A CA 1
ATOM 1318 C C . PHE A 1 174 ? 4.378 -5.553 -4.575 1.00 95.19 174 PHE A C 1
ATOM 1320 O O . PHE A 1 174 ? 4.027 -5.119 -3.478 1.00 95.19 174 PHE A O 1
ATOM 1327 N N . GLY A 1 175 ? 5.646 -5.887 -4.846 1.00 91.94 175 GLY A N 1
ATOM 1328 C CA . GLY A 1 175 ? 6.750 -5.820 -3.879 1.00 91.94 175 GLY A CA 1
ATOM 1329 C C . GLY A 1 175 ? 6.454 -6.517 -2.548 1.00 91.94 175 GLY A C 1
ATOM 1330 O O . GLY A 1 175 ? 6.674 -5.951 -1.480 1.00 91.94 175 GLY A O 1
ATOM 1331 N N . GLY A 1 176 ? 5.898 -7.729 -2.622 1.00 91.94 176 GLY A N 1
ATOM 1332 C CA . GLY A 1 176 ? 5.550 -8.571 -1.471 1.00 91.94 176 GLY A CA 1
ATOM 1333 C C . GLY A 1 176 ? 4.204 -8.248 -0.813 1.00 91.94 176 GLY A C 1
ATOM 1334 O O . GLY A 1 176 ? 3.616 -9.125 -0.179 1.00 91.94 176 GLY A O 1
ATOM 1335 N N . LEU A 1 177 ? 3.672 -7.040 -1.010 1.00 93.31 177 LEU A N 1
ATOM 1336 C CA . LEU A 1 177 ? 2.387 -6.618 -0.458 1.00 93.31 177 LEU A CA 1
ATOM 1337 C C . LEU A 1 177 ? 1.220 -7.088 -1.329 1.00 93.31 177 LEU A C 1
ATOM 1339 O O . LEU A 1 177 ? 1.333 -7.146 -2.554 1.00 93.31 177 LEU A O 1
ATOM 1343 N N . ILE A 1 178 ? 0.094 -7.402 -0.691 1.00 96.12 178 ILE A N 1
ATOM 1344 C CA . ILE A 1 178 ? -1.165 -7.718 -1.375 1.00 96.12 178 ILE A CA 1
ATOM 1345 C C . ILE A 1 178 ? -1.812 -6.395 -1.781 1.00 96.12 178 ILE A C 1
ATOM 1347 O O . ILE A 1 178 ? -2.128 -5.584 -0.919 1.00 96.12 178 ILE A O 1
ATOM 1351 N N . ALA A 1 179 ? -1.984 -6.177 -3.082 1.00 87.44 179 ALA A N 1
ATOM 1352 C CA . ALA A 1 179 ? -2.614 -4.978 -3.633 1.00 87.44 179 ALA A CA 1
ATOM 1353 C C . ALA A 1 179 ? -4.115 -5.181 -3.890 1.00 87.44 179 ALA A C 1
ATOM 1355 O O . ALA A 1 179 ? -4.899 -4.235 -3.851 1.00 87.44 179 ALA A O 1
ATOM 1356 N N . TRP A 1 180 ? -4.518 -6.424 -4.148 1.00 92.31 180 TRP A N 1
ATOM 1357 C CA . TRP A 1 180 ? -5.901 -6.811 -4.399 1.00 92.31 180 TRP A CA 1
ATOM 1358 C C . TRP A 1 180 ? -6.099 -8.281 -4.035 1.00 92.31 180 TRP A C 1
ATOM 1360 O O . TRP A 1 180 ? -5.193 -9.094 -4.235 1.00 92.31 180 TRP A O 1
ATOM 1370 N N . GLU A 1 181 ? -7.272 -8.622 -3.514 1.00 94.56 181 GLU A N 1
ATOM 1371 C CA . GLU A 1 181 ? -7.650 -9.983 -3.141 1.00 94.56 181 GLU A CA 1
ATOM 1372 C C . GLU A 1 181 ? -9.165 -10.179 -3.296 1.00 94.56 181 GLU A C 1
ATOM 1374 O O . GLU A 1 181 ? -9.947 -9.388 -2.774 1.00 94.56 181 GLU A O 1
ATOM 1379 N N . ASN A 1 182 ? -9.583 -11.225 -4.018 1.00 89.19 182 ASN A N 1
ATOM 1380 C CA . ASN A 1 182 ? -10.979 -11.671 -4.154 1.00 89.19 182 ASN A CA 1
ATOM 1381 C C . ASN A 1 182 ? -12.005 -10.535 -4.365 1.00 89.19 182 ASN A C 1
ATOM 1383 O O . ASN A 1 182 ? -12.985 -10.401 -3.630 1.00 89.19 182 ASN A O 1
ATOM 1387 N N . GLY A 1 183 ? -11.765 -9.671 -5.350 1.00 78.19 183 GLY A N 1
ATOM 1388 C CA . GLY A 1 183 ? -12.652 -8.547 -5.682 1.00 78.19 183 GLY A CA 1
ATOM 1389 C C . GLY A 1 183 ? -12.427 -7.284 -4.849 1.00 78.19 183 GLY A C 1
ATOM 1390 O O . GLY A 1 183 ? -13.019 -6.251 -5.145 1.00 78.19 183 GLY A O 1
ATOM 1391 N N . THR A 1 184 ? -11.560 -7.330 -3.839 1.00 80.69 184 THR A N 1
ATOM 1392 C CA . THR A 1 184 ? -11.308 -6.214 -2.925 1.00 80.69 184 THR A CA 1
ATOM 1393 C C . THR A 1 184 ? -9.919 -5.632 -3.154 1.00 80.69 184 THR A C 1
ATOM 1395 O O . THR A 1 184 ? -8.911 -6.324 -3.032 1.00 80.69 184 THR A O 1
ATOM 1398 N N . GLN A 1 185 ? -9.844 -4.333 -3.444 1.00 78.25 185 GLN A N 1
ATOM 1399 C CA . GLN A 1 185 ? -8.576 -3.603 -3.395 1.00 78.25 185 GLN A CA 1
ATOM 1400 C C . GLN A 1 185 ? -8.098 -3.471 -1.950 1.00 78.25 185 GLN A C 1
ATOM 1402 O O . GLN A 1 185 ? -8.875 -3.117 -1.061 1.00 78.25 185 GLN A O 1
ATOM 1407 N N . ILE A 1 186 ? -6.812 -3.718 -1.726 1.00 82.75 186 ILE A N 1
ATOM 1408 C CA . ILE A 1 186 ? -6.195 -3.660 -0.404 1.00 82.75 186 ILE A CA 1
ATOM 1409 C C . ILE A 1 186 ? -5.334 -2.400 -0.327 1.00 82.75 186 ILE A C 1
ATOM 1411 O O . ILE A 1 186 ? -4.430 -2.192 -1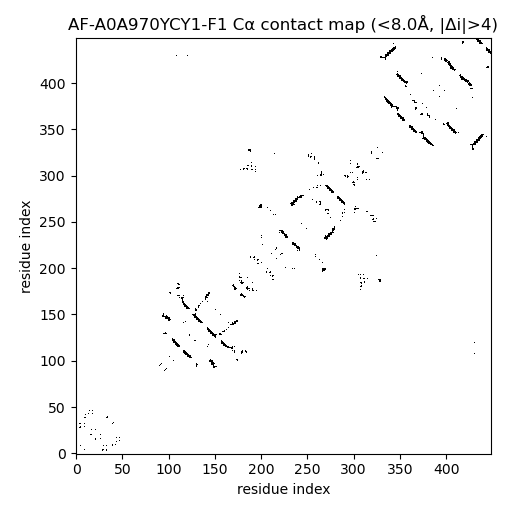.136 1.00 82.75 186 ILE A O 1
ATOM 1415 N N . SER A 1 187 ? -5.619 -1.537 0.650 1.00 78.06 187 SER A N 1
ATOM 1416 C CA . SER A 1 187 ? -4.843 -0.316 0.865 1.00 78.06 187 SER A CA 1
ATOM 1417 C C . SER A 1 187 ? -3.409 -0.649 1.285 1.00 78.06 187 SER A C 1
ATOM 1419 O O . SER A 1 187 ? -3.144 -1.700 1.873 1.00 78.06 187 SER A O 1
ATOM 1421 N N . ARG A 1 188 ? -2.466 0.273 1.050 1.00 74.25 188 ARG A N 1
ATOM 1422 C CA . ARG A 1 188 ? -1.068 0.088 1.472 1.00 74.25 188 ARG A CA 1
ATOM 1423 C C . ARG A 1 188 ? -0.958 -0.141 2.979 1.00 74.25 188 ARG A C 1
ATOM 1425 O O . ARG A 1 188 ? -0.243 -1.051 3.390 1.00 74.25 188 ARG A O 1
ATOM 1432 N N . LEU A 1 189 ? -1.682 0.653 3.770 1.00 77.94 189 LEU A N 1
ATOM 1433 C CA . LEU A 1 189 ? -1.731 0.519 5.224 1.00 77.94 189 LEU A CA 1
ATOM 1434 C C . LEU A 1 189 ? -2.197 -0.887 5.625 1.00 77.94 189 LEU A C 1
ATOM 1436 O O . LEU A 1 189 ? -1.512 -1.575 6.377 1.00 77.94 189 LEU A O 1
ATOM 1440 N N . THR A 1 190 ? -3.321 -1.346 5.070 1.00 86.38 190 THR A N 1
ATOM 1441 C CA . THR A 1 190 ? -3.861 -2.686 5.334 1.00 86.38 190 THR A CA 1
ATOM 1442 C C . THR A 1 190 ? -2.875 -3.775 4.924 1.00 86.38 190 THR A C 1
ATOM 1444 O O . THR A 1 190 ? -2.639 -4.704 5.689 1.00 86.38 190 THR A O 1
ATOM 1447 N N . ALA A 1 191 ? -2.266 -3.666 3.743 1.00 89.19 191 ALA A N 1
ATOM 1448 C CA . ALA A 1 191 ? -1.317 -4.656 3.249 1.00 89.19 191 ALA A CA 1
ATOM 1449 C C . ALA A 1 191 ? -0.067 -4.752 4.139 1.00 89.19 191 ALA A C 1
ATOM 1451 O O . ALA A 1 191 ? 0.420 -5.852 4.400 1.00 89.19 191 ALA A O 1
ATOM 1452 N N . GLN A 1 192 ? 0.434 -3.613 4.632 1.00 87.75 192 GLN A N 1
ATOM 1453 C CA . GLN A 1 192 ? 1.551 -3.557 5.578 1.00 87.75 192 GLN A CA 1
ATOM 1454 C C . GLN A 1 192 ? 1.175 -4.160 6.934 1.00 87.75 192 GLN A C 1
ATOM 1456 O O . GLN A 1 192 ? 1.938 -4.962 7.467 1.00 87.75 192 GLN A O 1
ATOM 1461 N N . LEU A 1 193 ? -0.003 -3.823 7.469 1.00 93.75 193 LEU A N 1
ATOM 1462 C CA . LEU A 1 193 ? -0.513 -4.402 8.715 1.00 93.75 193 LEU A CA 1
ATOM 1463 C C . LEU A 1 193 ? -0.687 -5.917 8.600 1.00 93.75 193 LEU A C 1
ATOM 1465 O O . LEU A 1 193 ? -0.230 -6.654 9.468 1.00 93.75 193 LEU A O 1
ATOM 1469 N N . TYR A 1 194 ? -1.280 -6.387 7.503 1.00 97.31 194 TYR A N 1
ATOM 1470 C CA . TYR A 1 194 ? -1.476 -7.809 7.243 1.00 97.31 194 TYR A CA 1
ATOM 1471 C C . TYR A 1 194 ? -0.143 -8.564 7.155 1.00 97.31 194 TYR A C 1
ATOM 1473 O O . TYR A 1 194 ? 0.007 -9.638 7.732 1.00 97.31 194 TYR A O 1
ATOM 1481 N N . ALA A 1 195 ? 0.861 -7.981 6.492 1.00 96.75 195 ALA A N 1
ATOM 1482 C CA . ALA A 1 195 ? 2.211 -8.541 6.444 1.00 96.75 195 ALA A CA 1
ATOM 1483 C C . ALA A 1 195 ? 2.930 -8.521 7.810 1.00 96.75 195 ALA A C 1
ATOM 1485 O O . ALA A 1 195 ? 3.876 -9.280 8.012 1.00 96.75 195 ALA A O 1
ATOM 1486 N N . ALA A 1 196 ? 2.494 -7.665 8.739 1.00 96.88 196 ALA A N 1
ATOM 1487 C CA . ALA A 1 196 ? 3.074 -7.494 10.068 1.00 96.88 196 ALA A CA 1
ATOM 1488 C C . ALA A 1 196 ? 2.356 -8.283 11.177 1.00 96.88 196 ALA A C 1
ATOM 1490 O O . ALA A 1 196 ? 2.704 -8.094 12.344 1.00 96.88 196 ALA A O 1
ATOM 1491 N N . LYS A 1 197 ? 1.384 -9.149 10.841 1.00 97.25 197 LYS A N 1
ATOM 1492 C CA . LYS A 1 197 ? 0.684 -10.011 11.810 1.00 97.25 197 LYS A CA 1
ATOM 1493 C C . LYS A 1 197 ? 1.658 -10.714 12.755 1.00 97.25 197 LYS A C 1
ATOM 1495 O O . LYS A 1 197 ? 2.729 -11.163 12.343 1.00 97.25 197 LYS A O 1
ATOM 1500 N N . ASN A 1 198 ? 1.253 -10.837 14.014 1.00 97.38 198 ASN A N 1
ATOM 1501 C CA . ASN A 1 198 ? 2.087 -11.402 15.061 1.00 97.38 198 ASN A CA 1
ATOM 1502 C C . ASN A 1 198 ? 1.321 -12.486 15.842 1.00 97.38 198 ASN A C 1
ATOM 1504 O O . ASN A 1 198 ? 0.337 -12.169 16.502 1.00 97.38 198 ASN A O 1
ATOM 1508 N N . PRO A 1 199 ? 1.760 -13.754 15.848 1.00 96.31 199 PRO A N 1
ATOM 1509 C CA . PRO A 1 199 ? 1.063 -14.794 16.603 1.00 96.31 199 PRO A CA 1
ATOM 1510 C C . PRO A 1 199 ? 1.170 -14.624 18.128 1.00 96.31 199 PRO A C 1
ATOM 1512 O O . PRO A 1 199 ? 0.383 -15.210 18.869 1.00 96.31 199 PRO A O 1
ATOM 1515 N N . TYR A 1 200 ? 2.149 -13.854 18.622 1.00 95.25 200 TYR A N 1
ATOM 1516 C CA . TYR A 1 200 ? 2.460 -13.808 20.047 1.00 95.25 200 TYR A CA 1
ATOM 1517 C C . TYR A 1 200 ? 2.868 -12.414 20.536 1.00 95.25 200 TYR A C 1
ATOM 1519 O O . TYR A 1 200 ? 3.940 -11.909 20.206 1.00 95.25 200 TYR A O 1
ATOM 1527 N N . VAL A 1 201 ? 2.063 -11.823 21.423 1.00 95.81 201 VAL A N 1
ATOM 1528 C CA . VAL A 1 201 ? 2.293 -10.492 22.016 1.00 95.81 201 VAL A CA 1
ATOM 1529 C C . VAL A 1 201 ? 3.627 -10.362 22.764 1.00 95.81 201 VAL A C 1
ATOM 1531 O O . VAL A 1 201 ? 4.120 -9.255 22.945 1.00 95.81 201 VAL A O 1
ATOM 1534 N N . GLY A 1 202 ? 4.268 -11.455 23.186 1.00 94.19 202 GLY A N 1
ATOM 1535 C CA . GLY A 1 202 ? 5.595 -11.366 23.806 1.00 94.19 202 GLY A CA 1
ATOM 1536 C C . GLY A 1 202 ? 6.714 -10.922 22.850 1.00 94.19 202 GLY A C 1
ATOM 1537 O O . GLY A 1 202 ? 7.772 -10.505 23.319 1.00 94.19 202 GLY A O 1
ATOM 1538 N N . ASP A 1 203 ? 6.498 -10.962 21.530 1.00 95.06 203 ASP A N 1
ATOM 1539 C CA . ASP A 1 203 ? 7.412 -10.386 20.534 1.00 95.06 203 ASP A CA 1
ATOM 1540 C C . ASP A 1 203 ? 7.220 -8.860 20.451 1.00 95.06 203 ASP A C 1
ATOM 1542 O O . ASP A 1 203 ? 6.523 -8.319 19.588 1.00 95.06 203 ASP A O 1
ATOM 1546 N N . MET A 1 204 ? 7.841 -8.144 21.393 1.00 93.44 204 MET A N 1
ATOM 1547 C CA . MET A 1 204 ? 7.737 -6.686 21.473 1.00 93.44 204 MET A CA 1
ATOM 1548 C C . MET A 1 204 ? 8.247 -5.962 20.208 1.00 93.44 204 MET A C 1
ATOM 1550 O O . MET A 1 204 ? 7.597 -5.004 19.784 1.00 93.44 204 MET A O 1
ATOM 1554 N N . PRO A 1 205 ? 9.346 -6.391 19.547 1.00 94.81 205 PRO A N 1
ATOM 1555 C CA . PRO A 1 205 ? 9.717 -5.853 18.239 1.00 94.81 205 PRO A CA 1
ATOM 1556 C C . PRO A 1 205 ? 8.621 -5.997 17.172 1.00 94.81 205 PRO A C 1
ATOM 1558 O O . PRO A 1 205 ? 8.420 -5.066 16.390 1.00 94.81 205 PRO A O 1
ATOM 1561 N N . ALA A 1 206 ? 7.903 -7.125 17.117 1.00 96.19 206 ALA A N 1
ATOM 1562 C CA . ALA A 1 206 ? 6.776 -7.296 16.198 1.00 96.19 206 ALA A CA 1
ATOM 1563 C C . ALA A 1 206 ? 5.590 -6.387 16.544 1.00 96.19 206 ALA A C 1
ATOM 1565 O O . ALA A 1 206 ? 5.054 -5.726 15.652 1.00 96.19 206 ALA A O 1
ATOM 1566 N N . ASN A 1 207 ? 5.245 -6.263 17.827 1.00 96.19 207 ASN A N 1
ATOM 1567 C CA . ASN A 1 207 ? 4.215 -5.326 18.284 1.00 96.19 207 ASN A CA 1
ATOM 1568 C C . ASN A 1 207 ? 4.561 -3.880 17.902 1.00 96.19 207 ASN A C 1
ATOM 1570 O O . ASN A 1 207 ? 3.720 -3.146 17.382 1.00 96.19 207 ASN A O 1
ATOM 1574 N N . GLY A 1 208 ? 5.823 -3.489 18.102 1.00 92.69 208 GLY A N 1
ATOM 1575 C CA . GLY A 1 208 ? 6.330 -2.168 17.741 1.00 92.69 208 GLY A CA 1
ATOM 1576 C C . GLY A 1 208 ? 6.180 -1.863 16.250 1.00 92.69 208 GLY A C 1
ATOM 1577 O O . GLY A 1 208 ? 5.804 -0.748 15.900 1.00 92.69 208 GLY A O 1
ATOM 1578 N N . ARG A 1 209 ? 6.385 -2.850 15.360 1.00 92.31 209 ARG A N 1
ATOM 1579 C CA . ARG A 1 209 ? 6.126 -2.681 13.917 1.00 92.31 209 ARG A CA 1
ATOM 1580 C C . ARG A 1 209 ? 4.651 -2.397 13.631 1.00 92.31 209 ARG A C 1
ATOM 1582 O O . ARG A 1 209 ? 4.364 -1.501 12.845 1.00 92.31 209 ARG A O 1
ATOM 1589 N N . ILE A 1 210 ? 3.728 -3.109 14.282 1.00 94.06 210 ILE A N 1
ATOM 1590 C CA . ILE A 1 210 ? 2.283 -2.868 14.134 1.00 94.06 210 ILE A CA 1
ATOM 1591 C C . ILE A 1 210 ? 1.923 -1.455 14.620 1.00 94.06 210 ILE A C 1
ATOM 1593 O O . ILE A 1 210 ? 1.263 -0.714 13.895 1.00 94.06 210 ILE A O 1
ATOM 1597 N N . ALA A 1 211 ? 2.395 -1.042 15.802 1.00 88.75 211 ALA A N 1
ATOM 1598 C CA . ALA A 1 211 ? 2.153 0.308 16.323 1.00 88.75 211 ALA A CA 1
ATOM 1599 C C . ALA A 1 211 ? 2.742 1.409 15.427 1.00 88.75 211 ALA A C 1
ATOM 1601 O O . ALA A 1 211 ? 2.107 2.447 15.237 1.00 88.75 211 ALA A O 1
ATOM 1602 N N . ALA A 1 212 ? 3.929 1.181 14.858 1.00 82.19 212 ALA A N 1
ATOM 1603 C CA . ALA A 1 212 ? 4.555 2.105 13.919 1.00 82.19 212 ALA A CA 1
ATOM 1604 C C . ALA A 1 212 ? 3.720 2.259 12.641 1.00 82.19 212 ALA A C 1
ATOM 1606 O O . ALA A 1 212 ? 3.433 3.380 12.240 1.00 82.19 212 ALA A O 1
ATOM 1607 N N . ILE A 1 213 ? 3.259 1.153 12.045 1.00 80.00 213 ILE A N 1
ATOM 1608 C CA . ILE A 1 213 ? 2.393 1.191 10.854 1.00 80.00 213 ILE A CA 1
ATOM 1609 C C . ILE A 1 213 ? 1.061 1.898 11.163 1.00 80.00 213 ILE A C 1
ATOM 1611 O O . ILE A 1 213 ? 0.543 2.630 10.325 1.00 80.00 213 ILE A O 1
ATOM 1615 N N . LEU A 1 214 ? 0.514 1.726 12.372 1.00 82.12 214 LEU A N 1
ATOM 1616 C CA . LEU A 1 214 ? -0.701 2.417 12.823 1.00 82.12 214 LEU A CA 1
ATOM 1617 C C . LEU A 1 214 ? -0.501 3.914 13.129 1.00 82.12 214 LEU A C 1
ATOM 1619 O O . LEU A 1 214 ? -1.490 4.587 13.425 1.00 82.12 214 LEU A O 1
ATOM 1623 N N . GLY A 1 215 ? 0.732 4.434 13.076 1.00 77.94 215 GLY A N 1
ATOM 1624 C CA . GLY A 1 215 ? 1.039 5.845 13.330 1.00 77.94 215 GLY A CA 1
ATOM 1625 C C . GLY A 1 215 ? 0.997 6.242 14.809 1.00 77.94 215 GLY A C 1
ATOM 1626 O O . GLY A 1 215 ? 0.804 7.412 15.131 1.00 77.94 215 GLY A O 1
ATOM 1627 N N . VAL A 1 216 ? 1.157 5.292 15.742 1.00 81.19 216 VAL A N 1
ATOM 1628 C CA . VAL A 1 216 ? 1.123 5.590 17.192 1.00 81.19 216 VAL A CA 1
ATOM 1629 C C . VAL A 1 216 ? 2.241 6.561 17.582 1.00 81.19 216 VAL A C 1
ATOM 1631 O O . VAL A 1 216 ? 2.009 7.497 18.346 1.00 81.19 216 VAL A O 1
ATOM 1634 N N . GLY A 1 217 ? 3.439 6.360 17.021 1.00 74.44 217 GLY A N 1
ATOM 1635 C CA . GLY A 1 217 ? 4.580 7.255 17.222 1.00 74.44 217 GLY A CA 1
ATOM 1636 C C . GLY A 1 217 ? 4.359 8.640 16.622 1.00 74.44 217 GLY A C 1
ATOM 1637 O O . GLY A 1 217 ? 4.669 9.628 17.271 1.00 74.44 217 GLY A O 1
ATOM 1638 N N . ASP A 1 218 ? 3.750 8.732 15.442 1.00 71.25 218 ASP A N 1
ATOM 1639 C CA . ASP A 1 218 ? 3.494 10.024 14.796 1.00 71.25 218 ASP A CA 1
ATOM 1640 C C . ASP A 1 218 ? 2.459 10.852 15.576 1.00 71.25 218 ASP A C 1
ATOM 1642 O O . ASP A 1 218 ? 2.590 12.071 15.686 1.00 71.25 218 ASP A O 1
ATOM 1646 N N . ARG A 1 219 ? 1.450 10.194 16.171 1.00 76.06 219 ARG A N 1
ATOM 1647 C CA . ARG A 1 219 ? 0.396 10.869 16.945 1.00 76.06 219 ARG A CA 1
ATOM 1648 C C . ARG A 1 219 ? 0.847 11.300 18.339 1.00 76.06 219 ARG A C 1
ATOM 1650 O O . ARG A 1 219 ? 0.456 12.379 18.775 1.00 76.06 219 ARG A O 1
ATOM 1657 N N . PHE A 1 220 ? 1.607 10.466 19.050 1.00 80.88 220 PHE A N 1
ATOM 1658 C CA . PHE A 1 220 ? 1.923 10.700 20.468 1.00 80.88 220 PHE A CA 1
ATOM 1659 C C . PHE A 1 220 ? 3.401 10.962 20.760 1.00 80.88 220 PHE A C 1
ATOM 1661 O O . PHE A 1 220 ? 3.725 11.275 21.899 1.00 80.88 220 PHE A O 1
ATOM 1668 N N . GLN A 1 221 ? 4.276 10.868 19.752 1.00 72.38 221 GLN A N 1
ATOM 1669 C CA . GLN A 1 221 ? 5.732 11.071 19.795 1.00 72.38 221 GLN A CA 1
ATOM 1670 C C . GLN A 1 221 ? 6.474 10.144 20.763 1.00 72.38 221 GLN A C 1
ATOM 1672 O O . GLN A 1 221 ? 7.227 9.267 20.337 1.00 72.38 221 GLN A O 1
ATOM 1677 N N . ASN A 1 222 ? 6.261 10.318 22.063 1.00 83.62 222 ASN A N 1
ATOM 1678 C CA . ASN A 1 222 ? 6.950 9.612 23.125 1.00 83.62 222 ASN A CA 1
ATOM 1679 C C . ASN A 1 222 ? 5.999 8.661 23.863 1.00 83.62 222 ASN A C 1
ATOM 1681 O O . ASN A 1 222 ? 5.072 9.093 24.551 1.00 83.62 222 ASN A O 1
ATOM 1685 N N . TYR A 1 223 ? 6.248 7.357 23.759 1.00 90.94 223 TYR A N 1
ATOM 1686 C CA . TYR A 1 223 ? 5.546 6.345 24.544 1.00 90.94 223 TYR A CA 1
ATOM 1687 C C . TYR A 1 223 ? 6.440 5.139 24.840 1.00 90.94 223 TYR A C 1
ATOM 1689 O O . TYR A 1 223 ? 7.374 4.833 24.095 1.00 90.94 223 TYR A O 1
ATOM 1697 N N . THR A 1 224 ? 6.136 4.430 25.925 1.00 93.19 224 THR A N 1
ATOM 1698 C CA . THR A 1 224 ? 6.762 3.149 26.278 1.00 93.19 224 THR A CA 1
ATOM 1699 C C . THR A 1 224 ? 5.741 2.015 26.246 1.00 93.19 224 THR A C 1
ATOM 1701 O O . THR A 1 224 ? 4.532 2.243 26.196 1.00 93.19 224 THR A O 1
ATOM 1704 N N . ASN A 1 225 ? 6.237 0.776 26.226 1.00 92.12 225 ASN A N 1
ATOM 1705 C CA . ASN A 1 225 ? 5.425 -0.429 26.093 1.00 92.12 225 ASN A CA 1
ATOM 1706 C C . ASN A 1 225 ? 5.729 -1.398 27.235 1.00 92.12 225 ASN A C 1
ATOM 1708 O O . ASN A 1 225 ? 6.897 -1.622 27.553 1.00 92.12 225 ASN A O 1
ATOM 1712 N N . GLU A 1 226 ? 4.695 -2.012 27.798 1.00 92.19 226 GLU A N 1
ATOM 1713 C CA . GLU A 1 226 ? 4.806 -3.000 28.871 1.00 92.19 226 GLU A CA 1
ATOM 1714 C C . GLU A 1 226 ? 3.815 -4.152 28.636 1.00 92.19 226 GLU A C 1
ATOM 1716 O O . GLU A 1 226 ? 2.681 -3.939 28.203 1.00 92.19 226 GLU A O 1
ATOM 1721 N N . LEU A 1 227 ? 4.235 -5.389 28.910 1.00 90.38 227 LEU A N 1
ATOM 1722 C CA . LEU A 1 227 ? 3.322 -6.534 28.977 1.00 90.38 227 LEU A CA 1
ATOM 1723 C C . LEU A 1 227 ? 2.632 -6.538 30.336 1.00 90.38 227 LEU A C 1
ATOM 1725 O O . LEU A 1 227 ? 3.299 -6.527 31.366 1.00 90.38 227 LEU A O 1
ATOM 1729 N N . GLN A 1 228 ? 1.303 -6.566 30.338 1.00 81.06 228 GLN A N 1
ATOM 1730 C CA . GLN A 1 228 ? 0.532 -6.386 31.566 1.00 81.06 228 GLN A CA 1
ATOM 1731 C C . GLN A 1 228 ? 0.308 -7.690 32.342 1.00 81.06 228 GLN A C 1
ATOM 1733 O O . GLN A 1 228 ? 0.215 -7.664 33.567 1.00 81.06 228 GLN A O 1
ATOM 1738 N N . THR A 1 229 ? 0.208 -8.829 31.658 1.00 85.56 229 THR A N 1
ATOM 1739 C CA . THR A 1 229 ? -0.079 -10.128 32.284 1.00 85.56 229 THR A CA 1
ATOM 1740 C C . THR A 1 229 ? 0.884 -11.207 31.807 1.00 85.56 229 THR A C 1
ATOM 1742 O O . THR A 1 229 ? 1.328 -11.206 30.659 1.00 85.56 229 THR A O 1
ATOM 1745 N N . SER A 1 230 ? 1.203 -12.143 32.707 1.00 84.06 230 SER A N 1
ATOM 1746 C CA . SER A 1 230 ? 1.978 -13.356 32.412 1.00 84.06 230 SER A CA 1
ATOM 1747 C C . SER A 1 230 ? 1.102 -14.550 32.013 1.00 84.06 230 SER A C 1
ATOM 1749 O O . SER A 1 230 ? 1.625 -15.540 31.507 1.00 84.06 230 SER A O 1
ATOM 1751 N N . GLU A 1 231 ? -0.212 -14.455 32.234 1.00 85.38 231 GLU A N 1
ATOM 1752 C CA . GLU A 1 231 ? -1.221 -15.477 31.935 1.00 85.38 231 GLU A CA 1
ATOM 1753 C C . GLU A 1 231 ? -2.398 -14.862 31.162 1.00 85.38 231 GLU A C 1
ATOM 1755 O O . GLU A 1 231 ? -2.586 -13.641 31.158 1.00 85.38 231 GLU A O 1
ATOM 1760 N N . GLU A 1 232 ? -3.184 -15.706 30.493 1.00 87.44 232 GLU A N 1
ATOM 1761 C CA . GLU A 1 232 ? -4.318 -15.261 29.686 1.00 87.44 232 GLU A CA 1
ATOM 1762 C C . GLU A 1 232 ? -5.461 -14.665 30.533 1.00 87.44 232 GLU A C 1
ATOM 1764 O O . GLU A 1 232 ? -5.764 -15.179 31.613 1.00 87.44 232 GLU A O 1
ATOM 1769 N N . PRO A 1 233 ? -6.150 -13.616 30.038 1.00 89.69 233 PRO A N 1
ATOM 1770 C CA . PRO A 1 233 ? -5.909 -12.926 28.767 1.00 89.69 233 PRO A CA 1
ATOM 1771 C C . PRO A 1 233 ? -4.641 -12.057 28.800 1.00 89.69 233 PRO A C 1
ATOM 1773 O O . PRO A 1 233 ? -4.415 -11.301 29.747 1.00 89.69 233 PRO A O 1
ATOM 1776 N N . TYR A 1 234 ? -3.828 -12.127 27.739 1.00 95.69 234 TYR A N 1
ATOM 1777 C CA . TYR A 1 234 ? -2.622 -11.305 27.635 1.00 95.69 234 TYR A CA 1
ATOM 1778 C C . TYR A 1 234 ? -2.958 -9.837 27.353 1.00 95.69 234 TYR A C 1
ATOM 1780 O O . TYR A 1 234 ? -3.749 -9.537 26.455 1.00 95.69 234 TYR A O 1
ATOM 1788 N N . GLY A 1 235 ? -2.335 -8.926 28.097 1.00 96.88 235 GLY A N 1
ATOM 1789 C CA . GLY A 1 235 ? -2.498 -7.482 27.931 1.00 96.88 235 GLY A CA 1
ATOM 1790 C C . GLY A 1 235 ? -1.248 -6.788 27.410 1.00 96.88 235 GLY A C 1
ATOM 1791 O O . GLY A 1 235 ? -0.142 -7.062 27.883 1.00 96.88 235 GLY A O 1
ATOM 1792 N N . TRP A 1 236 ? -1.427 -5.838 26.494 1.00 97.56 236 TRP A N 1
ATOM 1793 C CA . TRP A 1 236 ? -0.372 -4.913 26.076 1.00 97.56 236 TRP A CA 1
ATOM 1794 C C . TRP A 1 236 ? -0.700 -3.496 26.544 1.00 97.56 236 TRP A C 1
ATOM 1796 O O . TRP A 1 236 ? -1.754 -2.950 26.219 1.00 97.56 236 TRP A O 1
ATOM 1806 N N . LYS A 1 237 ? 0.204 -2.901 27.322 1.00 97.50 237 LYS A N 1
ATOM 1807 C CA . LYS A 1 237 ? 0.084 -1.543 27.837 1.00 97.50 237 LYS A CA 1
ATOM 1808 C C . LYS A 1 237 ? 0.986 -0.582 27.060 1.00 97.50 237 LYS A C 1
ATOM 1810 O O . LYS A 1 237 ? 2.180 -0.845 26.912 1.00 97.50 237 LYS A O 1
ATOM 1815 N N . LEU A 1 238 ? 0.419 0.542 26.625 1.00 97.44 238 LEU A N 1
ATOM 1816 C CA . LEU A 1 238 ? 1.123 1.689 26.057 1.00 97.44 238 LEU A CA 1
ATOM 1817 C C . LEU A 1 238 ? 1.030 2.872 27.027 1.00 97.44 238 LEU A C 1
ATOM 1819 O O . LEU A 1 238 ? -0.063 3.251 27.447 1.00 97.44 238 LEU A O 1
ATOM 1823 N N . ILE A 1 239 ? 2.171 3.457 27.382 1.00 97.38 239 ILE A N 1
ATOM 1824 C CA . ILE A 1 239 ? 2.263 4.551 28.357 1.00 97.38 239 ILE A CA 1
ATOM 1825 C C . ILE A 1 239 ? 2.762 5.797 27.630 1.00 97.38 239 ILE A C 1
ATOM 1827 O O . ILE A 1 239 ? 3.906 5.826 27.178 1.00 97.38 239 ILE A O 1
ATOM 1831 N N . LEU A 1 240 ? 1.913 6.816 27.506 1.00 95.81 240 LEU A N 1
ATOM 1832 C CA . LEU A 1 240 ? 2.252 8.067 26.830 1.00 95.81 240 LEU A CA 1
ATOM 1833 C C . LEU A 1 240 ? 3.086 8.965 27.750 1.00 95.81 240 LEU A C 1
ATOM 1835 O O . LEU A 1 240 ? 2.738 9.179 28.914 1.00 95.81 240 LEU A O 1
ATOM 1839 N N . GLY A 1 241 ? 4.195 9.483 27.225 1.00 91.88 241 GLY A N 1
ATOM 1840 C CA . GLY A 1 241 ? 5.109 10.351 27.966 1.00 91.88 241 GLY A CA 1
ATOM 1841 C C . GLY A 1 241 ? 4.592 11.782 28.099 1.00 91.88 241 GLY A C 1
ATOM 1842 O O . GLY A 1 241 ? 4.719 12.385 29.168 1.00 91.88 241 GLY A O 1
ATOM 1843 N N . ASP A 1 242 ? 3.983 12.300 27.033 1.00 90.25 242 ASP A N 1
ATOM 1844 C CA . ASP A 1 242 ? 3.503 13.677 26.968 1.00 90.25 242 ASP A CA 1
ATOM 1845 C C . ASP A 1 242 ? 2.027 13.784 27.394 1.00 90.25 242 ASP A C 1
ATOM 1847 O O . ASP A 1 242 ? 1.215 12.908 27.075 1.00 90.25 242 ASP A O 1
ATOM 1851 N N . PRO A 1 243 ? 1.649 14.837 28.144 1.00 91.62 243 PRO A N 1
ATOM 1852 C CA . PRO A 1 243 ? 0.262 15.054 28.531 1.00 91.62 243 PRO A CA 1
ATOM 1853 C C . PRO A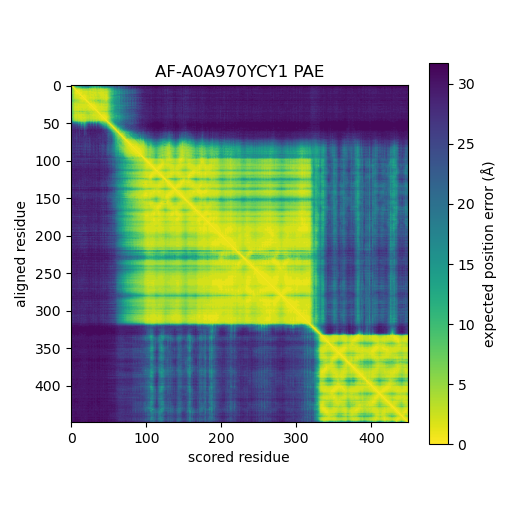 1 243 ? -0.594 15.448 27.321 1.00 91.62 243 PRO A C 1
ATOM 1855 O O . PRO A 1 243 ? -0.159 16.197 26.449 1.00 91.62 243 PRO A O 1
ATOM 1858 N N . ILE A 1 244 ? -1.846 14.995 27.313 1.00 89.06 244 ILE A N 1
ATOM 1859 C CA . ILE A 1 244 ? -2.841 15.350 26.299 1.00 89.06 244 ILE A CA 1
ATOM 1860 C C . ILE A 1 244 ? -3.675 16.526 26.821 1.00 89.06 244 ILE A C 1
ATOM 1862 O O . ILE A 1 244 ? -4.161 16.501 27.956 1.00 89.06 244 ILE A O 1
ATOM 1866 N N . ALA A 1 245 ? -3.825 17.570 26.001 1.00 86.25 245 ALA A N 1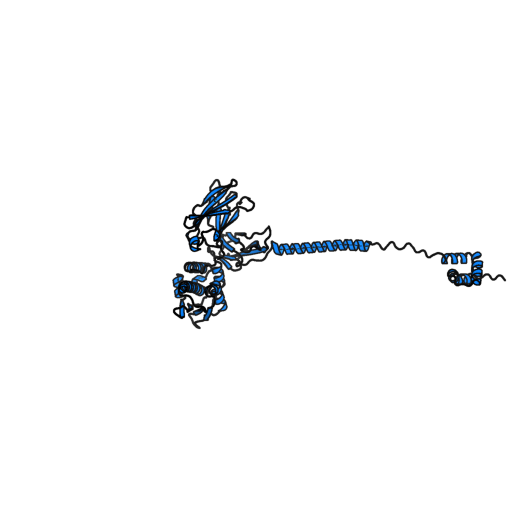
ATOM 1867 C CA . ALA A 1 245 ? -4.689 18.709 26.308 1.00 86.25 245 ALA A CA 1
ATOM 1868 C C . ALA A 1 245 ? -6.158 18.261 26.421 1.00 86.25 245 ALA A C 1
ATOM 1870 O O . ALA A 1 245 ? -6.564 17.304 25.766 1.00 86.25 245 ALA A O 1
ATOM 1871 N N . ALA A 1 246 ? -6.965 18.930 27.248 1.00 88.06 246 ALA A N 1
ATOM 1872 C CA . ALA A 1 246 ? -8.337 18.484 27.526 1.00 88.06 246 ALA A CA 1
ATOM 1873 C C . ALA A 1 246 ? -9.204 18.445 26.252 1.00 88.06 246 ALA A C 1
ATOM 1875 O O . ALA A 1 246 ? -10.000 17.532 26.059 1.00 88.06 246 ALA A O 1
ATOM 1876 N N . GLU A 1 247 ? -8.996 19.405 25.356 1.00 82.56 247 GLU A N 1
ATOM 1877 C CA . GLU A 1 247 ? -9.632 19.510 24.045 1.00 82.56 247 GLU A CA 1
ATOM 1878 C C . GLU A 1 247 ? -9.202 18.413 23.050 1.00 82.56 247 GLU A C 1
ATOM 1880 O O . GLU A 1 247 ? -9.951 18.096 22.129 1.00 82.56 247 GLU A O 1
ATOM 1885 N N . GLU A 1 248 ? -8.038 17.790 23.258 1.00 82.88 248 GLU A N 1
ATOM 1886 C CA . GLU A 1 248 ? -7.477 16.742 22.393 1.00 82.88 248 GLU A CA 1
ATOM 1887 C C . GLU A 1 248 ? -7.745 15.321 22.920 1.00 82.88 248 GLU A C 1
ATOM 1889 O O . GLU A 1 248 ? -7.422 14.340 22.242 1.00 82.88 248 GLU A O 1
ATOM 1894 N N . GLU A 1 249 ? -8.341 15.178 24.111 1.00 89.44 249 GLU A N 1
ATOM 1895 C CA . GLU A 1 249 ? -8.558 13.871 24.740 1.00 89.44 249 GLU A CA 1
ATOM 1896 C C . GLU A 1 249 ? -9.530 12.992 23.941 1.00 89.44 249 GLU A C 1
ATOM 1898 O O . GLU A 1 249 ? -9.233 11.824 23.697 1.00 89.44 249 GLU A O 1
ATOM 1903 N N . GLU A 1 250 ? -10.663 13.532 23.489 1.00 85.19 250 GLU A N 1
ATOM 1904 C CA . GLU A 1 250 ? -11.659 12.773 22.716 1.00 85.19 250 GLU A CA 1
ATOM 1905 C C . GLU A 1 250 ? -11.117 12.288 21.350 1.00 85.19 250 GLU A C 1
ATOM 1907 O O . GLU A 1 250 ? -11.210 11.086 21.055 1.00 85.19 250 GLU A O 1
ATOM 1912 N N . PRO A 1 251 ? -10.465 13.141 20.529 1.00 77.94 251 PRO A N 1
ATOM 1913 C CA . PRO A 1 251 ? -9.756 12.685 19.331 1.00 77.94 251 PRO A CA 1
ATOM 1914 C C . PRO A 1 251 ? -8.684 11.630 19.635 1.00 77.94 251 PRO A C 1
ATOM 1916 O O . PRO A 1 251 ? -8.552 10.642 18.907 1.00 77.94 251 PRO A O 1
ATOM 1919 N N . ALA A 1 252 ? -7.930 11.796 20.727 1.00 82.75 252 ALA A N 1
ATOM 1920 C CA . ALA A 1 252 ? -6.912 10.834 21.133 1.00 82.75 252 ALA A CA 1
ATOM 1921 C C . ALA A 1 252 ? -7.522 9.481 21.533 1.00 82.75 252 ALA A C 1
ATOM 1923 O O . ALA A 1 252 ? -7.052 8.451 21.053 1.00 82.75 252 ALA A O 1
ATOM 1924 N N . ARG A 1 253 ? -8.598 9.459 22.331 1.00 90.19 253 ARG A N 1
ATOM 1925 C CA . ARG A 1 253 ? -9.322 8.230 22.705 1.00 90.19 253 ARG A CA 1
ATOM 1926 C C . ARG A 1 253 ? -9.908 7.523 21.485 1.00 90.19 253 ARG A C 1
ATOM 1928 O O . ARG A 1 253 ? -9.842 6.297 21.406 1.00 90.19 253 ARG A O 1
ATOM 1935 N N . SER A 1 254 ? -10.412 8.276 20.508 1.00 82.50 254 SER A N 1
ATOM 1936 C CA . SER A 1 254 ? -10.902 7.722 19.238 1.00 82.50 254 SER A CA 1
ATOM 1937 C C . SER A 1 254 ? -9.780 7.021 18.463 1.00 82.50 254 SER A C 1
ATOM 1939 O O . SER A 1 254 ? -9.940 5.877 18.027 1.00 82.50 254 SER A O 1
ATOM 1941 N N . PHE A 1 255 ? -8.600 7.645 18.376 1.00 81.88 255 PHE A N 1
ATOM 1942 C CA . PHE A 1 255 ? -7.417 7.013 17.789 1.00 81.88 255 PHE A CA 1
ATOM 1943 C C . PHE A 1 255 ? -6.966 5.770 18.569 1.00 81.88 255 PHE A C 1
ATOM 1945 O O . PHE A 1 255 ? -6.732 4.725 17.961 1.00 81.88 255 PHE A O 1
ATOM 1952 N N . MET A 1 256 ? -6.876 5.862 19.900 1.00 92.62 256 MET A N 1
ATOM 1953 C CA . MET A 1 256 ? -6.499 4.749 20.778 1.00 92.62 256 MET A CA 1
ATOM 1954 C C . MET A 1 256 ? -7.425 3.554 20.572 1.00 92.62 256 MET A C 1
ATOM 1956 O O . MET A 1 256 ? -6.948 2.442 20.363 1.00 92.62 256 MET A O 1
ATOM 1960 N N . LYS A 1 257 ? -8.743 3.785 20.544 1.00 93.50 257 LYS A N 1
ATOM 1961 C CA . LYS A 1 257 ? -9.745 2.745 20.298 1.00 93.50 257 LYS A CA 1
ATOM 1962 C C . LYS A 1 257 ? -9.532 2.065 18.954 1.00 93.50 257 LYS A C 1
ATOM 1964 O O . LYS A 1 257 ? -9.503 0.835 18.884 1.00 93.50 257 LYS A O 1
ATOM 1969 N N . ALA A 1 258 ? -9.367 2.860 17.898 1.00 85.94 258 ALA A N 1
ATOM 1970 C CA . ALA A 1 258 ? -9.203 2.336 16.553 1.00 85.94 258 ALA A CA 1
ATOM 1971 C C . ALA A 1 258 ? -7.922 1.495 16.422 1.00 85.94 258 ALA A C 1
ATOM 1973 O O . ALA A 1 258 ? -7.944 0.378 15.902 1.00 85.94 258 ALA A O 1
ATOM 1974 N N . SER A 1 259 ? -6.814 2.012 16.955 1.00 91.19 259 SER A N 1
ATOM 1975 C CA . SER A 1 259 ? -5.520 1.332 16.970 1.00 91.19 259 SER A CA 1
ATOM 1976 C C . SER A 1 259 ? -5.565 0.053 17.807 1.00 91.19 259 SER A C 1
ATOM 1978 O O . SER A 1 259 ? -5.084 -0.980 17.349 1.00 91.19 259 SER A O 1
ATOM 1980 N N . SER A 1 260 ? -6.221 0.066 18.971 1.00 97.81 260 SER A N 1
ATOM 1981 C CA . SER A 1 260 ? -6.422 -1.135 19.787 1.00 97.81 260 SER A CA 1
ATOM 1982 C C . SER A 1 260 ? -7.221 -2.212 19.060 1.00 97.81 260 SER A C 1
ATOM 1984 O O . SER A 1 260 ? -6.841 -3.377 19.125 1.00 97.81 260 SER A O 1
ATOM 1986 N N . CYS A 1 261 ? -8.281 -1.857 18.327 1.00 97.62 261 CYS A N 1
ATOM 1987 C CA . CYS A 1 261 ? -9.043 -2.833 17.539 1.00 97.62 261 CYS A CA 1
ATOM 1988 C C . CYS A 1 261 ? -8.165 -3.502 16.471 1.00 97.62 261 CYS A C 1
ATOM 1990 O O . CYS A 1 261 ? -8.190 -4.724 16.335 1.00 97.62 261 CYS A O 1
ATOM 1992 N N . ALA A 1 262 ? -7.349 -2.724 15.752 1.00 96.31 262 ALA A N 1
ATOM 1993 C CA . ALA A 1 262 ? -6.415 -3.268 14.768 1.00 96.31 262 ALA A CA 1
ATOM 1994 C C . ALA A 1 262 ? -5.346 -4.165 15.419 1.00 96.31 262 ALA A C 1
ATOM 1996 O O . ALA A 1 262 ? -5.108 -5.273 14.946 1.00 96.31 262 ALA A O 1
ATOM 1997 N N . MET A 1 263 ? -4.743 -3.738 16.535 1.00 98.12 263 MET A N 1
ATOM 1998 C CA . MET A 1 263 ? -3.770 -4.545 17.288 1.00 98.12 263 MET A CA 1
ATOM 1999 C C . MET A 1 263 ? -4.379 -5.869 17.767 1.00 98.12 263 MET A C 1
ATOM 2001 O O . MET A 1 263 ? -3.758 -6.917 17.626 1.00 98.12 263 MET A O 1
ATOM 2005 N N . LEU A 1 264 ? -5.610 -5.835 18.286 1.00 98.56 264 LEU A N 1
ATOM 2006 C CA . LEU A 1 264 ? -6.335 -7.025 18.735 1.00 98.56 264 LEU A CA 1
ATOM 2007 C C . LEU A 1 264 ? -6.649 -7.984 17.584 1.00 98.56 264 LEU A C 1
ATOM 2009 O O . LEU A 1 264 ? -6.603 -9.192 17.798 1.00 98.56 264 LEU A O 1
ATOM 2013 N N . ALA A 1 265 ? -6.927 -7.479 16.382 1.00 98.38 265 ALA A N 1
ATOM 2014 C CA . ALA A 1 265 ? -7.124 -8.318 15.200 1.00 98.38 265 ALA A CA 1
ATOM 2015 C C . ALA A 1 265 ? -5.811 -8.947 14.698 1.00 98.38 265 ALA A C 1
ATOM 2017 O O . ALA A 1 265 ? -5.807 -10.082 14.235 1.00 98.38 265 ALA A O 1
ATOM 2018 N N . LEU A 1 266 ? -4.698 -8.209 14.774 1.00 98.50 266 LEU A N 1
ATOM 2019 C CA . LEU A 1 266 ? -3.410 -8.587 14.177 1.00 98.50 266 LEU A CA 1
ATOM 2020 C C . LEU A 1 266 ? -2.502 -9.424 15.085 1.00 98.50 266 LEU A C 1
ATOM 2022 O O . LEU A 1 266 ? -1.564 -10.044 14.577 1.00 98.50 266 LEU A O 1
ATOM 2026 N N . ILE A 1 267 ? -2.737 -9.393 16.401 1.00 98.12 267 ILE A N 1
ATOM 2027 C CA . ILE A 1 267 ? -1.932 -10.102 17.397 1.00 98.12 267 ILE A CA 1
ATOM 2028 C C . ILE A 1 267 ? -2.753 -11.251 17.983 1.00 98.12 267 ILE A C 1
ATOM 2030 O O . ILE A 1 267 ? -3.657 -11.011 18.785 1.00 98.12 267 ILE A O 1
ATOM 2034 N N . ASP A 1 268 ? -2.456 -12.493 17.592 1.00 96.25 268 ASP A N 1
ATOM 2035 C CA . ASP A 1 268 ? -3.380 -13.625 17.764 1.00 96.25 268 ASP A CA 1
ATOM 2036 C C . ASP A 1 268 ? -3.776 -13.840 19.236 1.00 96.25 268 ASP A C 1
ATOM 2038 O O . ASP A 1 268 ? -4.966 -13.845 19.556 1.00 96.25 268 ASP A O 1
ATOM 2042 N N . ASN A 1 269 ? -2.812 -13.896 20.159 1.00 96.31 269 ASN A N 1
ATOM 2043 C CA . ASN A 1 269 ? -3.075 -14.150 21.582 1.00 96.31 269 ASN A CA 1
ATOM 2044 C C . ASN A 1 269 ? -3.354 -12.895 22.441 1.00 96.31 269 ASN A C 1
ATOM 2046 O O . ASN A 1 269 ? -3.485 -13.002 23.661 1.00 96.31 269 ASN A O 1
ATOM 2050 N N . LEU A 1 270 ? -3.427 -11.699 21.847 1.00 97.94 270 LEU A N 1
ATOM 2051 C CA . LEU A 1 270 ? -3.687 -10.462 22.592 1.00 97.94 270 LEU A CA 1
ATOM 2052 C C . LEU A 1 270 ? -5.159 -10.375 23.019 1.00 97.94 270 LEU A C 1
ATOM 2054 O O . LEU A 1 270 ? -6.053 -10.415 22.172 1.00 97.94 270 LEU A O 1
ATOM 2058 N N . GLY A 1 271 ? -5.416 -10.218 24.317 1.00 97.88 271 GLY A N 1
ATOM 2059 C CA . GLY A 1 271 ? -6.766 -10.142 24.882 1.00 97.88 271 GLY A CA 1
ATOM 2060 C C . GLY A 1 271 ? -7.280 -8.720 25.110 1.00 97.88 271 GLY A C 1
ATOM 2061 O O . GLY A 1 271 ? -8.486 -8.488 25.020 1.00 97.88 271 GLY A O 1
ATOM 2062 N N . TYR A 1 272 ? -6.398 -7.761 25.400 1.00 98.44 272 TYR A N 1
ATOM 2063 C CA . TYR A 1 272 ? -6.764 -6.353 25.586 1.00 98.44 272 TYR A CA 1
ATOM 2064 C C . TYR A 1 272 ? -5.558 -5.417 25.423 1.00 98.44 272 TYR A C 1
ATOM 2066 O O . TYR A 1 272 ? -4.405 -5.829 25.558 1.00 98.44 272 TYR A O 1
ATOM 2074 N N . VAL A 1 273 ? -5.838 -4.143 25.148 1.00 98.44 273 VAL A N 1
ATOM 2075 C CA . VAL A 1 273 ? -4.845 -3.066 25.072 1.00 98.44 273 VAL A CA 1
ATOM 2076 C C . VAL A 1 273 ? -5.201 -1.980 26.077 1.00 98.44 273 VAL A C 1
ATOM 2078 O O . VAL A 1 273 ? -6.341 -1.517 26.097 1.00 98.44 273 VAL A O 1
ATOM 2081 N N . THR A 1 274 ? -4.224 -1.552 26.871 1.00 98.44 274 THR A N 1
ATOM 2082 C CA . THR A 1 274 ? -4.371 -0.480 27.865 1.00 98.44 274 THR A CA 1
ATOM 2083 C C . THR A 1 274 ? -3.521 0.719 27.462 1.00 98.44 274 THR A C 1
ATOM 2085 O O . THR A 1 274 ? -2.341 0.570 27.164 1.00 98.44 274 THR A O 1
ATOM 2088 N N . TRP A 1 275 ? -4.095 1.913 27.515 1.00 98.12 275 TRP A N 1
ATOM 2089 C CA . TRP A 1 275 ? -3.407 3.186 27.339 1.00 98.12 275 TRP A CA 1
ATOM 2090 C C . TRP A 1 275 ? -3.357 3.925 28.675 1.00 98.12 275 TRP A C 1
ATOM 2092 O O . TRP A 1 275 ? -4.396 4.133 29.302 1.00 98.12 275 TRP A O 1
ATOM 2102 N N . GLU A 1 276 ? -2.169 4.340 29.106 1.00 97.75 276 GLU A N 1
ATOM 2103 C CA . GLU A 1 276 ? -1.975 5.224 30.259 1.00 97.75 276 GLU A CA 1
ATOM 2104 C C . GLU A 1 276 ? -1.439 6.575 29.784 1.00 97.75 276 GLU A C 1
ATOM 2106 O O . GLU A 1 276 ? -0.489 6.638 29.006 1.00 97.75 276 GLU A O 1
ATOM 2111 N N . TYR A 1 277 ? -2.058 7.664 30.233 1.00 96.50 277 TYR A N 1
ATOM 2112 C CA . TYR A 1 277 ? -1.682 9.025 29.842 1.00 96.50 277 TYR A CA 1
ATOM 2113 C C . TYR A 1 277 ? -2.095 10.034 30.918 1.00 96.50 277 TYR A C 1
ATOM 2115 O O . TYR A 1 277 ? -2.656 9.672 31.952 1.00 96.50 277 TYR A O 1
ATOM 2123 N N . ARG A 1 278 ? -1.782 11.316 30.722 1.00 96.94 278 ARG A N 1
ATOM 2124 C CA . ARG A 1 278 ? -2.136 12.393 31.658 1.00 96.94 278 ARG A CA 1
ATOM 2125 C C . ARG A 1 278 ? -2.912 13.483 30.940 1.00 96.94 278 ARG A C 1
ATOM 2127 O O . ARG A 1 278 ? -2.575 13.821 29.811 1.00 96.94 278 ARG A O 1
ATOM 2134 N N . THR A 1 279 ? -3.888 14.060 31.626 1.00 95.56 279 THR A N 1
ATOM 2135 C CA . THR A 1 279 ? -4.608 15.267 31.196 1.00 95.56 279 THR A CA 1
ATOM 2136 C C . THR A 1 279 ? -4.542 16.323 32.306 1.00 95.56 279 THR A C 1
ATOM 2138 O O . THR A 1 279 ? -4.043 16.024 33.400 1.00 95.56 279 THR A O 1
ATOM 2141 N N . PRO A 1 280 ? -5.045 17.556 32.098 1.00 93.94 280 PRO A N 1
ATOM 2142 C CA . PRO A 1 280 ? -5.147 18.551 33.170 1.00 93.94 280 PRO A CA 1
ATOM 2143 C C . PRO A 1 280 ? -5.935 18.065 34.400 1.00 93.94 280 PRO A C 1
ATOM 2145 O O . PRO A 1 280 ? -5.723 18.565 35.502 1.00 93.94 280 PRO A O 1
ATOM 2148 N N . SER A 1 281 ? -6.809 17.067 34.234 1.00 93.12 281 SER A N 1
ATOM 2149 C CA . SER A 1 281 ? -7.578 16.437 35.316 1.00 93.12 281 SER A CA 1
ATOM 2150 C C . SER A 1 281 ? -6.797 15.369 36.094 1.00 93.12 281 SER A C 1
ATOM 2152 O O . SER A 1 281 ? -7.308 14.851 37.086 1.00 93.12 281 SER A O 1
ATOM 2154 N N . GLY A 1 282 ? -5.574 15.037 35.670 1.00 95.06 282 GLY A N 1
ATOM 2155 C CA . GLY A 1 282 ? -4.707 14.044 36.301 1.00 95.06 282 GLY A CA 1
ATOM 2156 C C . GLY A 1 282 ? -4.440 12.808 35.429 1.00 95.06 282 GLY A C 1
ATOM 2157 O O . GLY A 1 282 ? -4.689 12.826 34.220 1.00 95.06 282 GLY A O 1
ATOM 2158 N N . PRO A 1 283 ? -3.882 11.735 36.021 1.00 97.12 283 PRO A N 1
ATOM 2159 C CA . PRO A 1 283 ? -3.624 10.476 35.327 1.00 97.12 283 PRO A CA 1
ATOM 2160 C C . PRO A 1 283 ? -4.914 9.821 34.824 1.00 97.12 283 PRO A C 1
ATOM 2162 O O . PRO A 1 283 ? -5.904 9.756 35.549 1.00 97.12 283 PRO A O 1
ATOM 2165 N N . GLN A 1 284 ? -4.871 9.300 33.603 1.00 97.69 284 GLN A N 1
ATOM 2166 C CA . GLN A 1 284 ? -5.961 8.601 32.933 1.00 97.69 284 GLN A CA 1
ATOM 2167 C C . GLN A 1 284 ? -5.526 7.194 32.517 1.00 97.69 284 GLN A C 1
ATOM 2169 O O . GLN A 1 284 ? -4.354 6.944 32.229 1.00 97.69 284 GLN A O 1
ATOM 2174 N N . SER A 1 285 ? -6.499 6.286 32.455 1.00 96.94 285 SER A N 1
ATOM 2175 C CA . SER A 1 285 ? -6.334 4.939 31.909 1.00 96.94 285 SER A CA 1
ATOM 2176 C C . SER A 1 285 ? -7.508 4.605 30.991 1.00 96.94 285 SER A C 1
ATOM 2178 O O . SER A 1 285 ? -8.666 4.861 31.331 1.00 96.94 285 SER A O 1
ATOM 2180 N N . TYR A 1 286 ? -7.214 4.051 29.817 1.00 97.50 286 TYR A N 1
ATOM 2181 C CA . TYR A 1 286 ? -8.204 3.669 28.816 1.00 97.50 286 TYR A CA 1
ATOM 2182 C C . TYR A 1 286 ? -7.902 2.271 28.278 1.00 97.50 286 TYR A C 1
ATOM 2184 O O . TYR A 1 286 ? -6.847 2.044 27.698 1.00 97.50 286 TYR A O 1
ATOM 2192 N N . THR A 1 287 ? -8.815 1.322 28.482 1.00 98.12 287 THR A N 1
ATOM 2193 C CA . THR A 1 287 ? -8.631 -0.081 28.082 1.00 98.12 287 THR A CA 1
ATOM 2194 C C . THR A 1 287 ? -9.651 -0.476 27.025 1.00 98.12 287 THR A C 1
ATOM 2196 O O . THR A 1 287 ? -10.825 -0.132 27.140 1.00 98.12 287 THR A O 1
ATOM 2199 N N . VAL A 1 288 ? -9.201 -1.226 26.021 1.00 98.31 288 VAL A N 1
ATOM 2200 C CA . VAL A 1 288 ? -10.042 -1.839 24.990 1.00 98.31 288 VAL A CA 1
ATOM 2201 C C . VAL A 1 288 ? -9.795 -3.339 25.000 1.00 98.31 288 VAL A C 1
ATOM 2203 O O . VAL A 1 288 ? -8.671 -3.792 24.776 1.00 98.31 288 VAL A O 1
ATOM 2206 N N . THR A 1 289 ? -10.839 -4.117 25.262 1.00 98.38 289 THR A N 1
ATOM 2207 C CA . THR A 1 289 ? -10.771 -5.582 25.266 1.00 98.38 289 THR A CA 1
ATOM 2208 C C . THR A 1 289 ? -11.100 -6.168 23.894 1.00 98.38 289 THR A C 1
ATOM 2210 O O . THR A 1 289 ? -11.717 -5.517 23.049 1.00 98.38 289 THR A O 1
ATOM 2213 N N . ALA A 1 290 ? -10.752 -7.438 23.673 1.00 97.69 290 ALA A N 1
ATOM 2214 C CA . ALA A 1 290 ? -11.194 -8.183 22.495 1.00 97.69 290 ALA A CA 1
ATOM 2215 C C . ALA A 1 290 ? -12.729 -8.216 22.371 1.00 97.69 290 ALA A C 1
ATOM 2217 O O . ALA A 1 290 ? -13.249 -8.181 21.256 1.00 97.69 290 ALA A O 1
ATOM 2218 N N . SER A 1 291 ? -13.459 -8.219 23.494 1.00 97.75 291 SER A N 1
ATOM 2219 C CA . SER A 1 291 ? -14.925 -8.143 23.500 1.00 97.75 291 SER A CA 1
ATOM 2220 C C . SER A 1 291 ? -15.423 -6.782 23.007 1.00 97.75 291 SER A C 1
ATOM 2222 O 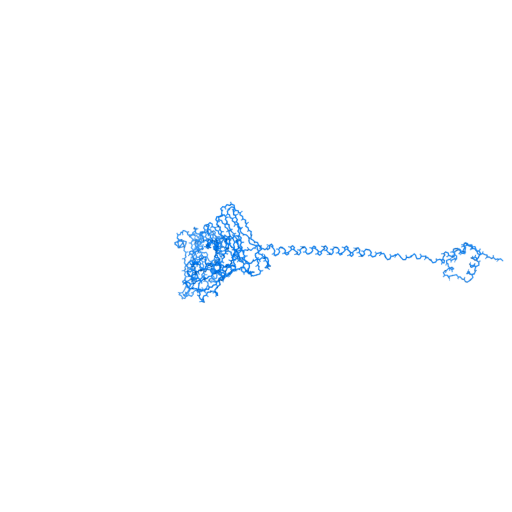O . SER A 1 291 ? -16.309 -6.734 22.154 1.00 97.75 291 SER A O 1
ATOM 2224 N N . ASP A 1 292 ? -14.827 -5.681 23.476 1.00 97.31 292 ASP A N 1
ATOM 2225 C CA . ASP A 1 292 ? -15.176 -4.326 23.019 1.00 97.31 292 ASP A CA 1
ATOM 2226 C C . ASP A 1 292 ? -14.891 -4.156 21.523 1.00 97.31 292 ASP A C 1
ATOM 2228 O O . ASP A 1 292 ? -15.715 -3.627 20.772 1.00 97.31 292 ASP A O 1
ATOM 2232 N N . ALA A 1 293 ? -13.733 -4.650 21.074 1.00 97.31 293 ALA A N 1
ATOM 2233 C CA . ALA A 1 293 ? -13.332 -4.603 19.675 1.00 97.31 293 ALA A CA 1
ATOM 2234 C C . ALA A 1 293 ? -14.228 -5.478 18.785 1.00 97.31 293 ALA A C 1
ATOM 2236 O O . ALA A 1 293 ? -14.572 -5.066 17.680 1.00 97.31 293 ALA A O 1
ATOM 2237 N N . SER A 1 294 ? -14.663 -6.646 19.269 1.00 97.94 294 SER A N 1
ATOM 2238 C CA . SER A 1 294 ? -15.590 -7.522 18.540 1.00 97.94 294 SER A CA 1
ATOM 2239 C C . SER A 1 294 ? -16.986 -6.905 18.431 1.00 97.94 294 SER A C 1
ATOM 2241 O O . SER A 1 294 ? -17.594 -6.908 17.360 1.00 97.94 294 SER A O 1
ATOM 2243 N N . ALA A 1 295 ? -17.479 -6.291 19.512 1.00 96.12 295 ALA A N 1
ATOM 2244 C CA . ALA A 1 295 ? -18.732 -5.540 19.494 1.00 96.12 295 ALA A CA 1
ATOM 2245 C C . ALA A 1 295 ? -18.669 -4.373 18.495 1.00 96.12 295 ALA A C 1
ATOM 2247 O O . ALA A 1 295 ? -19.615 -4.154 17.737 1.00 96.12 295 ALA A O 1
ATOM 2248 N N . PHE A 1 296 ? -17.533 -3.668 18.436 1.00 90.69 296 PHE A N 1
ATOM 2249 C CA . PHE A 1 296 ? -17.297 -2.643 17.425 1.00 90.69 296 PHE A CA 1
ATOM 2250 C C . PHE A 1 296 ? -17.252 -3.223 16.008 1.00 90.69 296 PHE A C 1
ATOM 2252 O O . PHE A 1 296 ? -17.900 -2.682 15.122 1.00 90.69 296 PHE A O 1
ATOM 2259 N N . ALA A 1 297 ? -16.518 -4.312 15.775 1.00 91.56 297 ALA A N 1
ATOM 2260 C CA . ALA A 1 297 ? -16.369 -4.917 14.454 1.00 91.56 297 ALA A CA 1
ATOM 2261 C C . ALA A 1 297 ? -17.658 -5.594 13.951 1.00 91.56 297 ALA A C 1
ATOM 2263 O O . ALA A 1 297 ? -17.826 -5.766 12.743 1.00 91.56 297 ALA A O 1
ATOM 2264 N N . GLY A 1 298 ? -18.591 -5.929 14.848 1.00 94.44 298 GLY A N 1
ATOM 2265 C CA . GLY A 1 298 ? -19.807 -6.690 14.543 1.00 94.44 298 GLY A CA 1
ATOM 2266 C C . GLY A 1 298 ? -19.554 -8.182 14.298 1.00 94.44 298 GLY A C 1
ATOM 2267 O O . GLY A 1 298 ? -20.443 -8.886 13.833 1.00 94.44 298 GLY A O 1
ATOM 2268 N N . THR A 1 299 ? -18.343 -8.653 14.585 1.00 96.31 299 THR A N 1
ATOM 2269 C CA . THR A 1 299 ? -17.881 -10.039 14.469 1.00 96.31 299 THR A CA 1
ATOM 2270 C C . THR A 1 299 ? -16.711 -10.231 15.434 1.00 96.31 299 THR A C 1
ATOM 2272 O O . THR A 1 299 ? -16.184 -9.248 15.953 1.00 96.31 299 THR A O 1
ATOM 2275 N N . ASP A 1 300 ? -16.289 -11.471 15.673 1.00 97.62 300 ASP A N 1
ATOM 2276 C CA . ASP A 1 300 ? -15.070 -11.740 16.439 1.00 97.62 300 ASP A CA 1
ATOM 2277 C C . ASP A 1 300 ? -13.876 -11.005 15.808 1.00 97.62 300 ASP A C 1
ATOM 2279 O O . ASP A 1 300 ? -13.559 -11.196 14.629 1.00 97.62 300 ASP A O 1
ATOM 2283 N N . ILE A 1 301 ? -13.216 -10.158 16.601 1.00 97.75 301 ILE A N 1
ATOM 2284 C CA . ILE A 1 301 ? -12.084 -9.344 16.162 1.00 97.75 301 ILE A CA 1
ATOM 2285 C C . ILE A 1 301 ? -10.933 -10.191 15.603 1.00 97.75 301 ILE A C 1
ATOM 2287 O O . ILE A 1 301 ? -10.224 -9.733 14.709 1.00 97.75 301 ILE A O 1
ATOM 2291 N N . LYS A 1 302 ? -10.770 -11.439 16.061 1.00 96.12 302 LYS A N 1
ATOM 2292 C CA . LYS A 1 302 ? -9.734 -12.361 15.570 1.00 96.12 302 LYS A CA 1
ATOM 2293 C C . LYS A 1 302 ? -10.018 -12.876 14.161 1.00 96.12 302 LYS A C 1
ATOM 2295 O O . LYS A 1 302 ? -9.091 -13.237 13.439 1.00 96.12 302 LYS A O 1
ATOM 2300 N N . LEU A 1 303 ? -11.279 -12.850 13.727 1.00 97.00 303 LEU A N 1
ATOM 2301 C CA . LEU A 1 303 ? -11.657 -13.201 12.356 1.00 97.00 303 LEU A CA 1
ATOM 2302 C C . LEU A 1 303 ? -11.398 -12.056 11.369 1.00 97.00 303 LEU A C 1
ATOM 2304 O O . LEU A 1 303 ? -11.261 -12.291 10.171 1.00 97.00 303 LEU A O 1
ATOM 2308 N N . CYS A 1 304 ? -11.255 -10.825 11.861 1.00 96.69 304 CYS A N 1
ATOM 2309 C CA . CYS A 1 304 ? -11.046 -9.640 11.033 1.00 96.69 304 CYS A CA 1
ATOM 2310 C C . CYS A 1 304 ? -9.651 -9.544 10.401 1.00 96.69 304 CYS A C 1
ATOM 2312 O O . CYS A 1 304 ? -9.381 -8.564 9.723 1.00 96.69 304 CYS A O 1
ATOM 2314 N N . ALA A 1 305 ? -8.749 -10.501 10.619 1.00 96.50 305 ALA A N 1
ATOM 2315 C CA . ALA A 1 305 ? -7.426 -10.521 9.989 1.00 96.50 305 ALA A CA 1
ATOM 2316 C C . ALA A 1 305 ? -7.054 -11.908 9.440 1.00 96.50 305 ALA A C 1
ATOM 2318 O O . ALA A 1 305 ? -5.868 -12.233 9.323 1.00 96.50 305 ALA A O 1
ATOM 2319 N N . VAL A 1 306 ? -8.048 -12.752 9.135 1.00 96.44 306 VAL A N 1
ATOM 2320 C CA . VAL A 1 306 ? -7.823 -14.073 8.518 1.00 96.44 306 VAL A CA 1
ATOM 2321 C C . VAL A 1 306 ? -7.353 -13.921 7.073 1.00 96.44 306 VAL A C 1
ATOM 2323 O O . VAL A 1 306 ? -6.404 -14.591 6.676 1.00 96.44 306 VAL A O 1
ATOM 2326 N N . THR A 1 307 ? -7.968 -13.008 6.320 1.00 97.56 307 THR A N 1
ATOM 2327 C CA . THR A 1 307 ? -7.546 -12.609 4.970 1.00 97.56 307 THR A CA 1
ATOM 2328 C C . THR A 1 307 ? -7.218 -11.115 4.923 1.00 97.56 307 THR A C 1
ATOM 2330 O O . THR A 1 307 ? -7.595 -10.356 5.825 1.00 97.56 307 THR A O 1
ATOM 2333 N N . ALA A 1 308 ? -6.524 -10.660 3.874 1.00 95.94 308 ALA A N 1
ATOM 2334 C CA . ALA A 1 308 ? -6.259 -9.232 3.697 1.00 95.94 308 ALA A CA 1
ATOM 2335 C C . ALA A 1 308 ? -7.564 -8.463 3.439 1.00 95.94 308 ALA A C 1
ATOM 2337 O O . ALA A 1 308 ? -7.728 -7.335 3.902 1.00 95.94 308 ALA A O 1
ATOM 2338 N N . THR A 1 309 ? -8.514 -9.105 2.759 1.00 94.81 309 THR A N 1
ATOM 2339 C CA . THR A 1 309 ? -9.868 -8.601 2.517 1.00 94.81 309 THR A CA 1
ATOM 2340 C C . THR A 1 309 ? -10.634 -8.345 3.815 1.00 94.81 309 THR A C 1
ATOM 2342 O O . THR A 1 309 ? -11.274 -7.302 3.961 1.00 94.81 309 THR A O 1
ATOM 2345 N N . ASP A 1 310 ? -10.566 -9.265 4.779 1.00 97.12 310 ASP A N 1
ATOM 2346 C CA . ASP A 1 310 ? -11.243 -9.097 6.070 1.00 97.12 310 ASP A CA 1
ATOM 2347 C C . ASP A 1 310 ? -10.631 -7.946 6.870 1.00 97.12 310 ASP A C 1
ATOM 2349 O O . ASP A 1 310 ? -11.362 -7.101 7.398 1.00 97.12 310 ASP A O 1
ATOM 2353 N N . LEU A 1 311 ? -9.299 -7.831 6.846 1.00 96.19 311 LEU A N 1
ATOM 2354 C CA . LEU A 1 311 ? -8.612 -6.709 7.476 1.00 96.19 311 LEU A CA 1
ATOM 2355 C C . LEU A 1 311 ? -8.968 -5.389 6.797 1.00 96.19 311 LEU A C 1
ATOM 2357 O O . LEU A 1 311 ? -9.227 -4.405 7.483 1.00 96.19 311 LEU A O 1
ATOM 2361 N N . GLN A 1 312 ? -9.066 -5.360 5.468 1.00 90.25 312 GLN A N 1
ATOM 2362 C CA . GLN A 1 312 ? -9.467 -4.162 4.732 1.00 90.25 312 GLN A CA 1
ATOM 2363 C C . GLN A 1 312 ? -10.867 -3.681 5.131 1.00 90.25 312 GLN A C 1
ATOM 2365 O O . GLN A 1 312 ? -11.093 -2.472 5.239 1.00 90.25 312 GLN A O 1
ATOM 2370 N N . LYS A 1 313 ? -11.808 -4.601 5.374 1.00 90.12 313 LYS A N 1
ATOM 2371 C CA . LYS A 1 313 ? -13.156 -4.260 5.857 1.00 90.12 313 LYS A CA 1
ATOM 2372 C C . LYS A 1 313 ? -13.110 -3.667 7.264 1.00 90.12 313 LYS A C 1
ATOM 2374 O O . LYS A 1 313 ? -13.760 -2.647 7.500 1.00 90.12 313 LYS A O 1
ATOM 2379 N N . LEU A 1 314 ? -12.334 -4.266 8.173 1.00 93.19 314 LEU A N 1
ATOM 2380 C CA . LEU A 1 314 ? -12.139 -3.727 9.520 1.00 93.19 314 LEU A CA 1
ATOM 2381 C C . LEU A 1 314 ? -11.518 -2.327 9.461 1.00 93.19 314 LEU A C 1
ATOM 2383 O O . LEU A 1 314 ? -12.061 -1.400 10.057 1.00 93.19 314 LEU A O 1
ATOM 2387 N N . MET A 1 315 ? -10.429 -2.155 8.709 1.00 85.00 315 MET A N 1
ATOM 2388 C CA . MET A 1 315 ? -9.736 -0.871 8.587 1.00 85.00 315 MET A CA 1
ATOM 2389 C C . MET A 1 315 ? -10.658 0.221 8.043 1.00 85.00 315 MET A C 1
ATOM 2391 O O . MET A 1 315 ? -10.765 1.263 8.683 1.00 85.00 315 MET A O 1
ATOM 2395 N N . LYS A 1 316 ? -11.432 -0.062 6.982 1.00 81.25 316 LYS A N 1
ATOM 2396 C CA . LYS A 1 316 ? -12.422 0.874 6.416 1.00 81.25 316 LYS A CA 1
ATOM 2397 C C . LYS A 1 316 ? -13.458 1.337 7.449 1.00 81.25 316 LYS A C 1
ATOM 2399 O O . LYS A 1 316 ? -13.922 2.477 7.425 1.00 81.25 316 LYS A O 1
ATOM 2404 N N . ARG A 1 317 ? -13.854 0.442 8.357 1.00 83.94 317 ARG A N 1
ATOM 2405 C CA . ARG A 1 317 ? -14.778 0.774 9.446 1.00 83.94 317 ARG A CA 1
ATOM 2406 C C . ARG A 1 317 ? -14.104 1.659 10.495 1.00 83.94 317 ARG A C 1
ATOM 2408 O O . ARG A 1 317 ? -14.698 2.640 10.921 1.00 83.94 317 ARG A O 1
ATOM 2415 N N . LEU A 1 318 ? -12.864 1.343 10.870 1.00 80.81 318 LEU A N 1
ATOM 2416 C CA . LEU A 1 318 ? -12.077 2.106 11.845 1.00 80.81 318 LEU A CA 1
ATOM 2417 C C . LEU A 1 318 ? -11.732 3.520 11.359 1.00 80.81 318 LEU A C 1
ATOM 2419 O O . LEU A 1 318 ? -11.641 4.439 12.165 1.00 80.81 318 LEU A O 1
ATOM 2423 N N . SER A 1 319 ? -11.539 3.710 10.056 1.00 65.75 319 SER A N 1
ATOM 2424 C CA . SER A 1 319 ? -11.219 5.007 9.451 1.00 65.75 319 SER A CA 1
ATOM 2425 C C . SER A 1 319 ? -12.419 5.937 9.294 1.00 65.75 319 SER A C 1
ATOM 2427 O O . SER A 1 319 ? -12.231 7.147 9.232 1.00 65.75 319 SER A O 1
ATOM 2429 N N . THR A 1 320 ? -13.645 5.410 9.324 1.00 54.50 320 THR A N 1
ATOM 2430 C CA . THR A 1 320 ? -14.869 6.232 9.351 1.00 54.50 320 THR A CA 1
ATOM 2431 C C . THR A 1 320 ? -15.032 6.977 10.693 1.00 54.50 320 THR A C 1
ATOM 2433 O O . THR A 1 320 ? -15.650 8.036 10.725 1.00 54.50 320 THR A O 1
ATOM 2436 N N . ASP A 1 321 ? -14.400 6.487 11.769 1.00 44.44 321 ASP A N 1
ATOM 2437 C CA . ASP A 1 321 ? -14.442 7.057 13.130 1.00 44.44 321 ASP A CA 1
ATOM 2438 C C . ASP A 1 321 ? -13.186 7.888 13.502 1.00 44.44 321 ASP A C 1
ATOM 2440 O O . ASP A 1 321 ? -12.991 8.242 14.667 1.00 44.44 321 ASP A O 1
ATOM 2444 N N . ARG A 1 322 ? -12.298 8.206 12.543 1.00 47.06 322 ARG A N 1
ATOM 2445 C CA . ARG A 1 322 ? -11.033 8.930 12.791 1.00 47.06 322 ARG A CA 1
ATOM 2446 C C . ARG A 1 322 ? -11.072 10.382 12.288 1.00 47.06 322 ARG A C 1
ATOM 2448 O O . ARG A 1 322 ? -10.952 10.602 11.086 1.00 47.06 322 ARG A O 1
ATOM 2455 N N . PRO A 1 323 ? -11.072 11.395 13.168 1.00 32.69 323 PRO A N 1
ATOM 2456 C CA . PRO A 1 323 ? -10.516 12.700 12.840 1.00 32.69 323 PRO A CA 1
ATOM 2457 C C . PRO A 1 323 ? -8.983 12.639 12.977 1.00 32.69 323 PRO A C 1
ATOM 2459 O O . PRO A 1 323 ? -8.462 12.383 14.060 1.00 32.69 323 PRO A O 1
ATOM 2462 N N . GLY A 1 324 ? -8.246 12.855 11.884 1.00 33.12 324 GLY A N 1
ATOM 2463 C CA . GLY A 1 324 ? -6.800 13.131 11.938 1.00 33.12 324 GLY A CA 1
ATOM 2464 C C . GLY A 1 324 ? -5.841 11.935 11.888 1.00 33.12 324 GLY A C 1
ATOM 2465 O O . GLY A 1 324 ? -4.637 12.146 11.973 1.00 33.12 324 GLY A O 1
ATOM 2466 N N . VAL A 1 325 ? -6.325 10.702 11.698 1.00 31.22 325 VAL A N 1
ATOM 2467 C CA . VAL A 1 325 ? -5.478 9.602 11.205 1.00 31.22 325 VAL A CA 1
ATOM 2468 C C . VAL A 1 325 ? -6.090 9.080 9.931 1.00 31.22 325 VAL A C 1
ATOM 2470 O O . VAL A 1 325 ? -6.896 8.149 9.916 1.00 31.22 325 VAL A O 1
ATOM 2473 N N . ASN A 1 326 ? -5.718 9.737 8.849 1.00 33.56 326 ASN A N 1
ATOM 2474 C CA . ASN A 1 326 ? -6.066 9.282 7.530 1.00 33.56 326 ASN A CA 1
ATOM 2475 C C . ASN A 1 326 ? -5.490 7.876 7.358 1.00 33.56 326 ASN A C 1
ATOM 2477 O O . ASN A 1 326 ? -4.310 7.621 7.607 1.00 33.56 326 ASN A O 1
ATOM 2481 N N . GLU A 1 327 ? -6.343 6.931 6.963 1.00 34.84 327 GLU A N 1
ATOM 2482 C CA . GLU A 1 327 ? -5.852 5.801 6.190 1.00 34.84 327 GLU A CA 1
ATOM 2483 C C . GLU A 1 327 ? -4.926 6.392 5.136 1.00 34.84 327 GLU A C 1
ATOM 2485 O O . GLU A 1 327 ? -5.379 7.152 4.282 1.00 34.84 327 GLU A O 1
ATOM 2490 N N . THR A 1 328 ? -3.635 6.090 5.214 1.00 33.31 328 THR A N 1
ATOM 2491 C CA . THR A 1 328 ? -2.663 6.412 4.176 1.00 33.31 328 THR A CA 1
ATOM 2492 C C . THR A 1 328 ? -2.960 5.563 2.942 1.00 33.31 328 THR A C 1
ATOM 2494 O O . THR A 1 328 ? -2.175 4.738 2.483 1.00 33.31 328 THR A O 1
ATOM 2497 N N . LEU A 1 329 ? -4.105 5.831 2.327 1.00 39.53 329 LEU A N 1
ATOM 2498 C CA . LEU A 1 329 ? -4.181 6.017 0.896 1.00 39.53 329 LEU A CA 1
ATOM 2499 C C . LEU A 1 329 ? -3.568 7.394 0.619 1.00 39.53 329 LEU A C 1
ATOM 2501 O O . LEU A 1 329 ? -4.275 8.353 0.361 1.00 39.53 329 LEU A O 1
ATOM 2505 N N . GLN A 1 330 ? -2.237 7.449 0.770 1.00 42.84 330 GLN A N 1
ATOM 2506 C CA . GLN A 1 330 ? -1.349 8.514 0.306 1.00 42.84 330 GLN A CA 1
ATOM 2507 C C . GLN A 1 330 ? -1.850 9.945 0.600 1.00 42.84 330 GLN A C 1
ATOM 2509 O O . GLN A 1 330 ? -2.415 10.620 -0.244 1.00 42.84 330 GLN A O 1
ATOM 2514 N N . GLU A 1 331 ? -1.564 10.493 1.773 1.00 35.44 331 GLU A N 1
ATOM 2515 C CA . GLU A 1 331 ? -1.619 11.951 1.919 1.00 35.44 331 GLU A CA 1
ATOM 2516 C C . GLU A 1 331 ? -0.326 12.596 1.418 1.00 35.44 331 GLU A C 1
ATOM 2518 O O . GLU A 1 331 ? 0.534 12.963 2.203 1.00 35.44 331 GLU A O 1
ATOM 2523 N N . GLU A 1 332 ? -0.212 12.739 0.095 1.00 40.47 332 GLU A N 1
ATOM 2524 C CA . GLU A 1 332 ? 0.450 13.880 -0.550 1.00 40.47 332 GLU A CA 1
ATOM 2525 C C . GLU A 1 332 ? -0.374 14.266 -1.800 1.00 40.47 332 GLU A C 1
ATOM 2527 O O . GLU A 1 332 ? -0.753 13.426 -2.621 1.00 40.47 332 GLU A O 1
ATOM 2532 N N . GLY A 1 333 ? -0.770 15.542 -1.856 1.00 69.94 333 GLY A N 1
ATOM 2533 C CA . GLY A 1 333 ? -2.054 16.005 -2.398 1.00 69.94 333 GLY A CA 1
ATOM 2534 C C . GLY A 1 333 ? -2.195 16.133 -3.916 1.00 69.94 333 GLY A C 1
ATOM 2535 O O . GLY A 1 333 ? -2.042 17.217 -4.473 1.00 69.94 333 GLY A O 1
ATOM 2536 N N . THR A 1 334 ? -2.650 15.067 -4.573 1.00 64.44 334 THR A N 1
ATOM 2537 C CA . THR A 1 334 ? -3.339 15.136 -5.878 1.00 64.44 334 THR A CA 1
ATOM 2538 C C . THR A 1 334 ? -4.197 13.891 -6.062 1.00 64.44 334 THR A C 1
ATOM 2540 O O . THR A 1 334 ? -3.640 12.801 -5.995 1.00 64.44 334 THR A O 1
ATOM 2543 N N . PHE A 1 335 ? -5.504 13.981 -6.314 1.00 69.50 335 PHE A N 1
ATOM 2544 C CA . PHE A 1 335 ? -6.248 12.820 -6.837 1.00 69.50 335 PHE A CA 1
ATOM 2545 C C . PHE A 1 335 ? -6.310 12.876 -8.356 1.00 69.50 335 PHE A C 1
ATOM 2547 O O . PHE A 1 335 ? -6.180 13.947 -8.933 1.00 69.50 335 PHE A O 1
ATOM 2554 N N . ARG A 1 336 ? -6.437 11.735 -9.027 1.00 76.12 336 ARG A N 1
ATOM 2555 C CA . ARG A 1 336 ? -6.320 11.651 -10.483 1.00 76.12 336 ARG A CA 1
ATOM 2556 C C . ARG A 1 336 ? -7.512 10.954 -11.099 1.00 76.12 336 ARG A C 1
ATOM 2558 O O . ARG A 1 336 ? -8.016 9.991 -10.534 1.00 76.12 336 ARG A O 1
ATOM 2565 N N . PHE A 1 337 ? -7.914 11.380 -12.282 1.00 81.38 337 PHE A N 1
ATOM 2566 C CA . PHE A 1 337 ? -8.805 10.629 -13.154 1.00 81.38 337 PHE A CA 1
ATOM 2567 C C . PHE A 1 337 ? -7.983 10.039 -14.288 1.00 81.38 337 PHE A C 1
ATOM 2569 O O . PHE A 1 337 ? -7.331 10.774 -15.021 1.00 81.38 337 PHE A O 1
ATOM 2576 N N . SER A 1 338 ? -7.997 8.716 -14.403 1.00 76.00 338 SER A N 1
ATOM 2577 C CA . SER A 1 338 ? -7.371 7.959 -15.480 1.00 76.00 338 SER A CA 1
ATOM 2578 C C . SER A 1 338 ? -8.462 7.511 -16.443 1.00 76.00 338 SER A C 1
ATOM 2580 O O . SER A 1 338 ? -9.262 6.637 -16.116 1.00 76.00 338 SER A O 1
ATOM 2582 N N . VAL A 1 339 ? -8.532 8.141 -17.610 1.00 80.06 339 VAL A N 1
ATOM 2583 C CA . VAL A 1 339 ? -9.566 7.892 -18.615 1.00 80.06 339 VAL A CA 1
ATOM 2584 C C . VAL A 1 339 ? -8.932 7.176 -19.799 1.00 80.06 339 VAL A C 1
ATOM 2586 O O . VAL A 1 339 ? -8.088 7.735 -20.495 1.00 80.06 339 VAL A O 1
ATOM 2589 N N . THR A 1 340 ? -9.326 5.927 -20.031 1.00 79.44 340 THR A N 1
ATOM 2590 C CA . THR A 1 340 ? -8.868 5.144 -21.186 1.00 79.44 340 THR A CA 1
ATOM 2591 C C . THR A 1 340 ? -9.843 5.309 -22.344 1.00 79.44 340 THR A C 1
ATOM 2593 O O . THR A 1 340 ? -11.035 5.034 -22.186 1.00 79.44 340 THR A O 1
ATOM 2596 N N . ASN A 1 341 ? -9.349 5.702 -23.519 1.00 86.50 341 ASN A N 1
ATOM 2597 C CA . ASN A 1 341 ? -10.131 5.657 -24.745 1.00 86.50 341 ASN A CA 1
ATOM 2598 C C . ASN A 1 341 ? -10.233 4.200 -25.221 1.00 86.50 341 ASN A C 1
ATOM 2600 O O . ASN A 1 341 ? -9.246 3.619 -25.641 1.00 86.50 341 ASN A O 1
ATOM 2604 N N . ARG A 1 342 ? -11.410 3.583 -25.156 1.00 82.25 342 ARG A N 1
ATOM 2605 C CA . ARG A 1 342 ? -11.748 2.320 -25.841 1.00 82.25 342 ARG A CA 1
ATOM 2606 C C . ARG A 1 342 ? -12.931 2.508 -26.794 1.00 82.25 342 ARG A C 1
ATOM 2608 O O . ARG A 1 342 ? -13.684 1.572 -27.045 1.00 82.25 342 ARG A O 1
ATOM 2615 N N . SER A 1 343 ? -13.135 3.737 -27.250 1.00 85.81 343 SER A N 1
ATOM 2616 C CA . SER A 1 343 ? -14.083 4.040 -28.312 1.00 85.81 343 SER A CA 1
ATOM 2617 C C . SER A 1 343 ? -13.503 3.628 -29.664 1.00 85.81 343 SER A C 1
ATOM 2619 O O . SER A 1 343 ? -12.296 3.421 -29.790 1.00 85.81 343 SER A O 1
ATOM 2621 N N . ASP A 1 344 ? -14.352 3.572 -30.684 1.00 82.06 344 ASP A N 1
ATOM 2622 C CA . ASP A 1 344 ? -13.930 3.330 -32.067 1.00 82.06 344 ASP A CA 1
ATOM 2623 C C . ASP A 1 344 ? -13.470 4.628 -32.761 1.00 82.06 344 ASP A C 1
ATOM 2625 O O . ASP A 1 344 ? -13.426 4.722 -33.986 1.00 82.06 344 ASP A O 1
ATOM 2629 N N . SER A 1 345 ? -13.179 5.677 -31.983 1.00 85.31 345 SER A N 1
ATOM 2630 C CA . SER A 1 345 ? -12.881 7.022 -32.470 1.00 85.31 345 SER A CA 1
ATOM 2631 C C . SER A 1 345 ? -11.577 7.572 -31.892 1.00 85.31 345 SER A C 1
ATOM 2633 O O . SER A 1 345 ? -11.276 7.427 -30.705 1.00 85.31 345 SER A O 1
ATOM 2635 N N . ASP A 1 346 ? -10.826 8.267 -32.743 1.00 85.62 346 ASP A N 1
ATOM 2636 C CA . ASP A 1 346 ? -9.725 9.136 -32.333 1.00 85.62 346 ASP A CA 1
ATOM 2637 C C . ASP A 1 346 ? -10.292 10.385 -31.651 1.00 85.62 346 ASP A C 1
ATOM 2639 O O . ASP A 1 346 ? -11.118 11.088 -32.239 1.00 85.62 346 ASP A O 1
ATOM 2643 N N . LEU A 1 347 ? -9.820 10.695 -30.444 1.00 88.81 347 LEU A N 1
ATOM 2644 C CA . LEU A 1 347 ? -10.269 11.870 -29.693 1.00 88.81 347 LEU A CA 1
ATOM 2645 C C . LEU A 1 347 ? -9.147 12.902 -29.648 1.00 88.81 347 LEU A C 1
ATOM 2647 O O . LEU A 1 347 ? -8.022 12.565 -29.316 1.00 88.81 347 LEU A O 1
ATOM 2651 N N . SER A 1 348 ? -9.411 14.175 -29.913 1.00 88.69 348 SER A N 1
ATOM 2652 C CA . SER A 1 348 ? -8.396 15.220 -29.697 1.00 88.69 348 SER A CA 1
ATOM 2653 C C . SER A 1 348 ? -8.155 15.507 -28.214 1.00 88.69 348 SER A C 1
ATOM 2655 O O . SER A 1 348 ? -7.117 16.056 -27.850 1.00 88.69 348 SER A O 1
ATOM 2657 N N . GLY A 1 349 ? -9.086 15.105 -27.348 1.00 92.31 349 GLY A N 1
ATOM 2658 C CA . GLY A 1 349 ? -8.925 15.173 -25.905 1.00 92.31 349 GLY A CA 1
ATOM 2659 C C . GLY A 1 349 ? -10.225 14.932 -25.150 1.00 92.31 349 GLY A C 1
ATOM 2660 O O . GLY A 1 349 ? -11.236 14.515 -25.718 1.00 92.31 349 GLY A O 1
ATOM 2661 N N . ILE A 1 350 ? -10.192 15.230 -23.856 1.00 94.25 350 ILE A N 1
ATOM 2662 C CA . ILE A 1 350 ? -11.346 15.239 -22.961 1.00 94.25 350 ILE A CA 1
ATOM 2663 C C . ILE A 1 350 ? -11.396 16.542 -22.167 1.00 94.25 350 ILE A C 1
ATOM 2665 O O . ILE A 1 350 ? -10.369 17.164 -21.886 1.00 94.25 350 ILE A O 1
ATOM 2669 N N . VAL A 1 351 ? -12.601 16.924 -21.762 1.00 96.31 351 VAL A N 1
ATOM 2670 C CA . VAL A 1 351 ? -12.871 18.061 -20.883 1.00 96.31 351 VAL A CA 1
ATOM 2671 C C . VAL A 1 351 ? -13.683 17.568 -19.696 1.00 96.31 351 VAL A C 1
ATOM 2673 O O . VAL A 1 351 ? -14.677 16.862 -19.859 1.00 96.31 351 VAL A O 1
ATOM 2676 N N . ILE A 1 352 ? -13.254 17.953 -18.499 1.00 96.00 352 ILE A N 1
ATOM 2677 C CA . ILE A 1 352 ? -13.885 17.628 -17.227 1.00 96.00 352 ILE A CA 1
ATOM 2678 C C . ILE A 1 352 ? -14.288 18.923 -16.543 1.00 96.00 352 ILE A C 1
ATOM 2680 O O . ILE A 1 352 ? -13.437 19.704 -16.119 1.00 96.00 352 ILE A O 1
ATOM 2684 N N . ARG A 1 353 ? -15.592 19.146 -16.409 1.00 97.62 353 ARG A N 1
ATOM 2685 C CA . ARG A 1 353 ? -16.134 20.232 -15.584 1.00 97.62 353 ARG A CA 1
ATOM 2686 C C . ARG A 1 353 ? -16.485 19.638 -14.238 1.00 97.62 353 ARG A C 1
ATOM 2688 O O . ARG A 1 353 ? -17.242 18.677 -14.194 1.00 97.62 353 ARG A O 1
ATOM 2695 N N . TYR A 1 354 ? -15.912 20.156 -13.163 1.00 95.81 354 TYR A N 1
ATOM 2696 C CA . TYR A 1 354 ? -16.067 19.561 -11.840 1.00 95.81 354 TYR A CA 1
ATOM 2697 C C . TYR A 1 354 ? -16.709 20.531 -10.859 1.00 95.81 354 TYR A C 1
ATOM 2699 O O . TYR A 1 354 ? -16.559 21.754 -10.951 1.00 95.81 354 TYR A O 1
ATOM 2707 N N . TYR A 1 355 ? -17.447 19.951 -9.925 1.00 95.19 355 TYR A N 1
ATOM 2708 C CA . TYR A 1 355 ? -18.360 20.626 -9.027 1.00 95.19 355 TYR A CA 1
ATOM 2709 C C . TYR A 1 355 ? -18.114 20.155 -7.600 1.00 95.19 355 TYR A C 1
ATOM 2711 O O . TYR A 1 355 ? -17.826 18.979 -7.368 1.00 95.19 355 TYR A O 1
ATOM 2719 N N . LEU A 1 356 ? -18.292 21.068 -6.653 1.00 90.25 356 LEU A N 1
ATOM 2720 C CA . LEU A 1 356 ? -18.268 20.795 -5.226 1.00 90.25 356 LEU A CA 1
ATOM 2721 C C . LEU A 1 356 ? -19.594 21.265 -4.634 1.00 90.25 356 LEU A C 1
ATOM 2723 O O . LEU A 1 356 ? -19.983 22.423 -4.808 1.00 90.25 356 LEU A O 1
ATOM 2727 N N . ASP A 1 357 ? -20.316 20.346 -3.999 1.00 85.81 357 ASP A N 1
ATOM 2728 C CA . ASP A 1 357 ? -21.645 20.587 -3.428 1.00 85.81 357 ASP A CA 1
ATOM 2729 C C . ASP A 1 357 ? -22.619 21.204 -4.455 1.00 85.81 357 ASP A C 1
ATOM 2731 O O . ASP A 1 357 ? -23.410 22.098 -4.156 1.00 85.81 357 ASP A O 1
ATOM 2735 N N . GLY A 1 358 ? -22.520 20.747 -5.710 1.00 86.44 358 GLY A N 1
ATOM 2736 C CA . GLY A 1 358 ? -23.335 21.211 -6.838 1.00 86.44 358 GLY A CA 1
ATOM 2737 C C . GLY A 1 358 ? -22.888 22.532 -7.478 1.00 86.44 358 GLY A C 1
ATOM 2738 O O . GLY A 1 358 ? -23.455 22.930 -8.495 1.00 86.44 358 GLY A O 1
ATOM 2739 N N . ASN A 1 359 ? -21.861 23.201 -6.947 1.00 91.94 359 ASN A N 1
ATOM 2740 C CA . ASN A 1 359 ? -21.336 24.447 -7.507 1.00 91.94 359 ASN A CA 1
ATOM 2741 C C . ASN A 1 359 ? -20.165 24.176 -8.449 1.00 91.94 359 ASN A C 1
ATOM 2743 O O . ASN A 1 359 ? -19.212 23.492 -8.070 1.00 91.94 359 ASN A O 1
ATOM 2747 N N . LEU A 1 360 ? -20.205 24.747 -9.659 1.00 95.19 360 LEU A N 1
ATOM 2748 C CA . LEU A 1 360 ? -19.107 24.625 -10.619 1.00 95.19 360 LEU A CA 1
ATOM 2749 C C . LEU A 1 360 ? -17.832 25.197 -9.998 1.00 95.19 360 LEU A C 1
ATOM 2751 O O . LEU A 1 360 ? -17.761 26.385 -9.694 1.00 95.19 360 LEU A O 1
ATOM 2755 N N . THR A 1 361 ? -16.843 24.331 -9.806 1.00 94.00 361 THR A N 1
ATOM 2756 C CA . THR A 1 361 ? -15.591 24.661 -9.123 1.00 94.00 361 THR A CA 1
ATOM 2757 C C . THR A 1 361 ? -14.476 24.938 -10.119 1.00 94.00 361 THR A C 1
ATOM 2759 O O . THR A 1 361 ? -13.710 25.879 -9.934 1.00 94.00 361 THR A O 1
ATOM 2762 N N . GLY A 1 362 ? -14.416 24.179 -11.214 1.00 94.94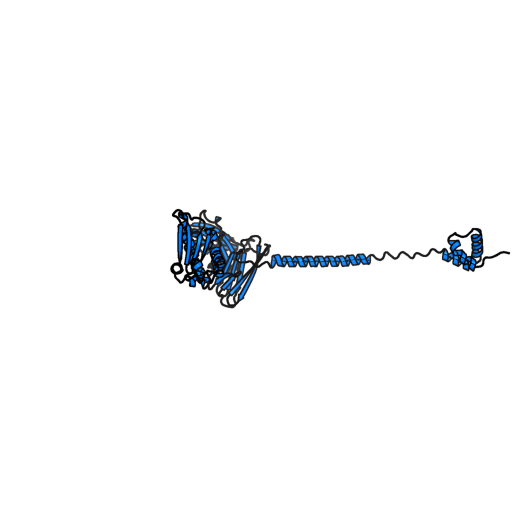 362 GLY A N 1
ATOM 2763 C CA . GLY A 1 362 ? -13.433 24.428 -12.259 1.00 94.94 362 GLY A CA 1
ATOM 2764 C C . GLY A 1 362 ? -13.608 23.559 -13.494 1.00 94.94 362 GLY A C 1
ATOM 2765 O O . GLY A 1 362 ? -14.599 22.847 -13.672 1.00 94.94 362 GLY A O 1
ATOM 2766 N N . THR A 1 363 ? -12.639 23.666 -14.399 1.00 95.81 363 THR A N 1
ATOM 2767 C CA . THR A 1 363 ? -12.584 22.880 -15.632 1.00 95.81 363 THR A CA 1
ATOM 2768 C C . THR A 1 363 ? -11.160 22.403 -15.858 1.00 95.81 363 THR A C 1
ATOM 2770 O O . THR A 1 363 ? -10.234 23.207 -15.912 1.00 95.81 363 THR A O 1
ATOM 2773 N N . ALA A 1 364 ? -11.002 21.094 -16.004 1.00 91.00 364 ALA A N 1
ATOM 2774 C CA . ALA A 1 364 ? -9.765 20.446 -16.397 1.00 91.00 364 ALA A CA 1
ATOM 2775 C C . ALA A 1 364 ? -9.913 19.899 -17.820 1.00 91.00 364 ALA A C 1
ATOM 2777 O O . ALA A 1 364 ? -11.004 19.528 -18.247 1.00 91.00 364 ALA A O 1
ATOM 2778 N N . SER A 1 365 ? -8.822 19.844 -18.570 1.00 91.31 365 SER A N 1
ATOM 2779 C CA . SER A 1 365 ? -8.809 19.226 -19.895 1.00 91.31 365 SER A CA 1
ATOM 2780 C C . SER A 1 365 ? -7.545 18.405 -20.066 1.00 91.31 365 SER A C 1
ATOM 2782 O O . SER A 1 365 ? -6.533 18.668 -19.415 1.00 91.31 365 SER A O 1
ATOM 2784 N N . GLY A 1 366 ? -7.619 17.394 -20.919 1.00 82.50 366 GLY A N 1
ATOM 2785 C CA . GLY A 1 366 ? -6.482 16.558 -21.253 1.00 82.50 366 GLY A CA 1
ATOM 2786 C C . GLY A 1 366 ? -6.485 16.212 -22.736 1.00 82.50 366 GLY A C 1
ATOM 2787 O O . GLY A 1 366 ? -7.516 15.825 -23.274 1.00 82.50 366 GLY A O 1
ATOM 2788 N N . GLY A 1 367 ? -5.315 16.283 -23.364 1.00 83.38 367 GLY A N 1
ATOM 2789 C CA . GLY A 1 367 ? -5.010 15.666 -24.655 1.00 83.38 367 GLY A CA 1
ATOM 2790 C C . GLY A 1 367 ? -3.543 15.232 -24.696 1.00 83.38 367 GLY A C 1
ATOM 2791 O O . GLY A 1 367 ? -2.805 15.445 -23.727 1.00 83.38 367 GLY A O 1
ATOM 2792 N N . ASN A 1 368 ? -3.103 14.640 -25.807 1.00 74.31 368 ASN A N 1
ATOM 2793 C CA . ASN A 1 368 ? -1.686 14.329 -25.989 1.00 74.31 368 ASN A CA 1
ATOM 2794 C C . ASN A 1 368 ? -0.871 15.631 -26.088 1.00 74.31 368 ASN A C 1
ATOM 2796 O O . ASN A 1 368 ? -1.281 16.603 -26.724 1.00 74.31 368 ASN A O 1
ATOM 2800 N N . ALA A 1 369 ? 0.301 15.665 -25.446 1.00 68.06 369 ALA A N 1
ATOM 2801 C CA . ALA A 1 369 ? 1.118 16.879 -25.332 1.00 68.06 369 ALA A CA 1
ATOM 2802 C C . ALA A 1 369 ? 1.670 17.390 -26.678 1.00 68.06 369 ALA A C 1
ATOM 2804 O O . ALA A 1 369 ? 2.010 18.565 -26.801 1.00 68.06 369 ALA A O 1
ATOM 2805 N N . ASP A 1 370 ? 1.767 16.516 -27.678 1.00 72.94 370 ASP A N 1
ATOM 2806 C CA . ASP A 1 370 ? 2.173 16.834 -29.049 1.00 72.94 370 ASP A CA 1
ATOM 2807 C C . ASP A 1 370 ? 0.994 17.266 -29.944 1.00 72.94 370 ASP A C 1
ATOM 2809 O O . ASP A 1 370 ? 1.191 17.548 -31.127 1.00 72.94 370 ASP A O 1
ATOM 2813 N N . GLY A 1 371 ? -0.223 17.330 -29.390 1.00 75.69 371 GLY A N 1
ATOM 2814 C CA . GLY A 1 371 ? -1.450 17.651 -30.116 1.00 75.69 371 GLY A CA 1
ATOM 2815 C C . GLY A 1 371 ? -1.961 16.517 -31.007 1.00 75.69 371 GLY A C 1
ATOM 2816 O O . GLY A 1 371 ? -2.882 16.738 -31.795 1.00 75.69 371 GLY A O 1
ATOM 2817 N N . SER A 1 372 ? -1.374 15.319 -30.914 1.00 82.44 372 SER A N 1
ATOM 2818 C CA . SER A 1 372 ? -1.908 14.133 -31.580 1.00 82.44 372 SER A CA 1
ATOM 2819 C C . SER A 1 372 ? -3.250 13.714 -30.973 1.00 82.44 372 SER A C 1
ATOM 2821 O O . SER A 1 372 ? -3.615 14.108 -29.863 1.00 82.44 372 SER A O 1
ATOM 2823 N N . ALA A 1 373 ? -4.015 12.923 -31.725 1.00 84.19 373 ALA A N 1
ATOM 2824 C CA . ALA A 1 373 ? -5.252 12.363 -31.207 1.00 84.19 373 ALA A CA 1
ATOM 2825 C C . ALA A 1 373 ? -4.957 11.227 -30.219 1.00 84.19 373 ALA A C 1
ATOM 2827 O O . ALA A 1 373 ? -4.072 10.410 -30.457 1.00 84.19 373 ALA A O 1
ATOM 2828 N N . LEU A 1 374 ? -5.746 11.172 -29.152 1.00 81.69 374 LEU A N 1
ATOM 2829 C CA . LEU A 1 374 ? -5.854 10.075 -28.207 1.00 81.69 374 LEU A CA 1
ATOM 2830 C C . LEU A 1 374 ? -6.485 8.867 -28.913 1.00 81.69 374 LEU A C 1
ATOM 2832 O O . LEU A 1 374 ? -7.708 8.803 -29.089 1.00 81.69 374 LEU A O 1
ATOM 2836 N N . ALA A 1 375 ? -5.649 7.926 -29.336 1.00 84.12 375 ALA A N 1
ATOM 2837 C CA . ALA A 1 375 ? -6.072 6.754 -30.096 1.00 84.12 375 ALA A CA 1
ATOM 2838 C C . ALA A 1 375 ? -6.797 5.716 -29.210 1.00 84.12 375 ALA A C 1
ATOM 2840 O O . ALA A 1 375 ? -6.613 5.698 -27.985 1.00 84.12 375 ALA A O 1
ATOM 2841 N N . PRO A 1 376 ? -7.598 4.803 -29.791 1.00 79.75 376 PRO A N 1
ATOM 2842 C CA . PRO A 1 376 ? -8.148 3.671 -29.053 1.00 79.75 376 PRO A CA 1
ATOM 2843 C C . PRO A 1 376 ? -7.042 2.842 -28.374 1.00 79.75 376 PRO A C 1
ATOM 2845 O O . PRO A 1 376 ? -6.067 2.424 -28.994 1.00 79.75 376 PRO A O 1
ATOM 2848 N N . GLY A 1 377 ? -7.207 2.596 -27.079 1.00 67.56 377 GLY A N 1
ATOM 2849 C CA . GLY A 1 377 ? -6.245 1.962 -26.180 1.00 67.56 377 GLY A CA 1
ATOM 2850 C C . GLY A 1 377 ? -5.401 2.945 -25.362 1.00 67.56 377 GLY A C 1
ATOM 2851 O O . GLY A 1 377 ? -4.814 2.531 -24.361 1.00 67.56 377 GLY A O 1
ATOM 2852 N N . GLU A 1 378 ? -5.352 4.227 -25.731 1.00 72.62 378 GLU A N 1
ATOM 2853 C CA . GLU A 1 378 ? -4.572 5.231 -25.004 1.00 72.62 378 GLU A CA 1
ATOM 2854 C C . GLU A 1 378 ? -5.290 5.729 -23.747 1.00 72.62 378 GLU A C 1
ATOM 2856 O O . GLU A 1 378 ? -6.518 5.713 -23.636 1.00 72.62 378 GLU A O 1
ATOM 2861 N N . THR A 1 379 ? -4.502 6.147 -22.759 1.00 71.06 379 THR A N 1
ATOM 2862 C CA . THR A 1 379 ? -4.990 6.594 -21.452 1.00 71.06 379 THR A CA 1
ATOM 2863 C C . THR A 1 379 ? -4.518 8.004 -21.175 1.00 71.06 379 THR A C 1
ATOM 2865 O O . THR A 1 379 ? -3.338 8.306 -21.340 1.00 71.06 379 THR A O 1
ATOM 2868 N N . ILE A 1 380 ? -5.429 8.833 -20.676 1.00 80.50 380 ILE A N 1
ATOM 2869 C CA . ILE A 1 380 ? -5.115 10.168 -20.199 1.00 80.50 380 ILE A CA 1
ATOM 2870 C C . ILE A 1 380 ? -5.346 10.294 -18.701 1.00 80.50 380 ILE A C 1
ATOM 2872 O O . ILE A 1 380 ? -6.321 9.771 -18.166 1.00 80.50 380 ILE A O 1
ATOM 2876 N N . VAL A 1 381 ? -4.435 10.990 -18.024 1.00 74.06 381 VAL A N 1
ATOM 2877 C CA . VAL A 1 381 ? -4.460 11.164 -16.572 1.00 74.06 381 VAL A CA 1
ATOM 2878 C C . VAL A 1 381 ? -4.580 12.648 -16.245 1.00 74.06 381 VAL A C 1
ATOM 2880 O O . VAL A 1 381 ? -3.717 13.439 -16.615 1.00 74.06 381 VAL A O 1
ATOM 2883 N N . ILE A 1 382 ? -5.647 13.023 -15.541 1.00 83.56 382 ILE A N 1
ATOM 2884 C CA . ILE A 1 382 ? -5.910 14.394 -15.087 1.00 83.56 382 ILE A CA 1
ATOM 2885 C C . ILE A 1 382 ? -5.773 14.432 -13.571 1.00 83.56 382 ILE A C 1
ATOM 2887 O O . ILE A 1 382 ? -6.450 13.673 -12.887 1.00 83.56 382 ILE A O 1
ATOM 2891 N N . GLY A 1 383 ? -4.898 15.291 -13.049 1.00 79.31 383 GLY A N 1
ATOM 2892 C CA . GLY A 1 383 ? -4.710 15.497 -11.613 1.00 79.31 383 GLY A CA 1
ATOM 2893 C C . GLY A 1 383 ? -5.530 16.667 -11.073 1.00 79.31 383 GLY A C 1
ATOM 2894 O O . GLY A 1 383 ? -5.707 17.662 -11.767 1.00 79.31 383 GLY A O 1
ATOM 2895 N N . PHE A 1 384 ? -5.981 16.531 -9.830 1.00 85.25 384 PHE A N 1
ATOM 2896 C CA . PHE A 1 384 ? -6.694 17.532 -9.047 1.00 85.25 384 PHE A CA 1
ATOM 2897 C C . PHE A 1 384 ? -5.951 17.751 -7.730 1.00 85.25 384 PHE A C 1
ATOM 2899 O O . PHE A 1 384 ? -5.863 16.852 -6.885 1.00 85.25 384 PHE A O 1
ATOM 2906 N N . GLU A 1 385 ? -5.383 18.937 -7.579 1.00 83.12 385 GLU A N 1
ATOM 2907 C CA . GLU A 1 385 ? -4.573 19.387 -6.452 1.00 83.12 385 GLU A CA 1
ATOM 2908 C C . GLU A 1 385 ? -5.385 20.294 -5.511 1.00 83.12 385 GLU A C 1
ATOM 2910 O O . GLU A 1 385 ? -6.377 20.885 -5.930 1.00 83.12 385 GLU A O 1
ATOM 2915 N N . PRO A 1 386 ? -4.951 20.499 -4.253 1.00 79.12 386 PRO A N 1
ATOM 2916 C CA . PRO A 1 386 ? -5.624 21.409 -3.322 1.00 79.12 386 PRO A CA 1
ATOM 2917 C C . PRO A 1 386 ? -5.880 22.823 -3.852 1.00 79.12 386 PRO A C 1
ATOM 2919 O O . PRO A 1 386 ? -6.898 23.421 -3.522 1.00 79.12 386 PRO A O 1
ATOM 2922 N N . LYS A 1 387 ? -4.990 23.343 -4.704 1.00 82.88 387 LYS A N 1
ATOM 2923 C CA . LYS A 1 387 ? -5.131 24.669 -5.328 1.00 82.88 387 LYS A CA 1
ATOM 2924 C C . LYS A 1 387 ? -6.279 24.758 -6.344 1.00 82.88 387 LYS A C 1
ATOM 2926 O O . LYS A 1 387 ? -6.677 25.863 -6.697 1.00 82.88 387 LYS A O 1
ATOM 2931 N N . ASP A 1 388 ? -6.781 23.617 -6.817 1.00 87.12 388 ASP A N 1
ATOM 2932 C CA . ASP A 1 388 ? -7.863 23.534 -7.803 1.00 87.12 388 ASP A CA 1
ATOM 2933 C C . ASP A 1 388 ? -9.254 23.651 -7.146 1.00 87.12 388 ASP A C 1
ATOM 2935 O O . ASP A 1 388 ? -10.274 23.637 -7.843 1.00 87.12 388 ASP A O 1
ATOM 2939 N N . PHE A 1 389 ? -9.293 23.776 -5.811 1.00 86.50 389 PHE A N 1
ATOM 2940 C CA . PHE A 1 389 ? -10.491 23.888 -4.980 1.00 86.50 389 PHE A CA 1
ATOM 2941 C C . PHE A 1 389 ? -10.471 25.169 -4.127 1.00 86.50 389 PHE A C 1
ATOM 2943 O O . PHE A 1 389 ? -9.401 25.728 -3.875 1.00 86.50 389 PHE A O 1
ATOM 2950 N N . PRO A 1 390 ? -11.638 25.645 -3.645 1.00 85.75 390 PRO A N 1
ATOM 2951 C CA . PRO A 1 390 ? -11.711 26.789 -2.743 1.00 85.75 390 PRO A CA 1
ATOM 2952 C C . PRO A 1 390 ? -10.859 26.594 -1.485 1.00 85.75 390 PRO A C 1
ATOM 2954 O O . PRO A 1 390 ? -10.767 25.490 -0.939 1.00 85.75 390 PRO A O 1
ATOM 2957 N N . GLU A 1 391 ? -10.268 27.681 -0.996 1.00 74.31 391 GLU A N 1
ATOM 2958 C CA . GLU A 1 391 ? -9.439 27.661 0.207 1.00 74.31 391 GLU A CA 1
ATOM 2959 C C . GLU A 1 391 ? -10.239 27.143 1.416 1.00 74.31 391 GLU A C 1
ATOM 2961 O O . GLU A 1 391 ? -11.376 27.551 1.650 1.00 74.31 391 GLU A O 1
ATOM 2966 N N . GLY A 1 392 ? -9.659 26.202 2.167 1.00 58.81 392 GLY A N 1
ATOM 2967 C CA . GLY A 1 392 ? -10.336 25.534 3.284 1.00 58.81 392 GLY A CA 1
ATOM 2968 C C . GLY A 1 392 ? -11.199 24.324 2.899 1.00 58.81 392 GLY A C 1
ATOM 2969 O O . GLY A 1 392 ? -11.819 23.733 3.782 1.00 58.81 392 GLY A O 1
ATOM 2970 N N . THR A 1 393 ? -11.223 23.908 1.625 1.00 68.94 393 THR A N 1
ATOM 2971 C CA . THR A 1 393 ? -11.877 22.653 1.210 1.00 68.94 393 THR A CA 1
ATOM 2972 C C . THR A 1 393 ? -11.202 21.453 1.879 1.00 68.94 393 THR A C 1
ATOM 2974 O O . THR A 1 393 ? -10.078 21.079 1.543 1.00 68.94 393 THR A O 1
ATOM 2977 N N . GLY A 1 394 ? -11.896 20.842 2.839 1.00 56.72 394 GLY A N 1
ATOM 2978 C CA . GLY A 1 394 ? -11.424 19.655 3.548 1.00 56.72 394 GLY A CA 1
ATOM 2979 C C . GLY A 1 394 ? -11.676 18.355 2.778 1.00 56.72 394 GLY A C 1
ATOM 2980 O O . GLY A 1 394 ? -12.532 18.283 1.896 1.00 56.72 394 GLY A O 1
ATOM 2981 N N . ALA A 1 395 ? -10.979 17.285 3.172 1.00 54.97 395 ALA A N 1
ATOM 2982 C CA . ALA A 1 395 ? -11.148 15.952 2.582 1.00 54.97 395 ALA A CA 1
ATOM 2983 C C . ALA A 1 395 ? -12.598 15.428 2.668 1.00 54.97 395 ALA A C 1
ATOM 2985 O O . ALA A 1 395 ? -13.057 14.740 1.761 1.00 54.97 395 ALA A O 1
ATOM 2986 N N . GLY A 1 396 ? -13.339 15.791 3.722 1.00 46.94 396 GLY A N 1
ATOM 2987 C CA . GLY A 1 396 ? -14.752 15.430 3.873 1.00 46.94 396 GLY A CA 1
ATOM 2988 C C . GLY A 1 396 ? -15.654 16.042 2.797 1.00 46.94 396 GLY A C 1
ATOM 2989 O O . GLY A 1 396 ? -16.504 15.342 2.258 1.00 46.94 396 GLY A O 1
ATOM 2990 N N . SER A 1 397 ? -15.427 17.308 2.431 1.00 64.75 397 SER A N 1
ATOM 2991 C CA . SER A 1 397 ? -16.198 17.999 1.388 1.00 64.75 397 SER A CA 1
ATOM 2992 C C . SER A 1 397 ? -15.961 17.391 0.009 1.00 64.75 397 SER A C 1
ATOM 2994 O O . SER A 1 397 ? -16.902 17.206 -0.753 1.00 64.75 397 SER A O 1
ATOM 2996 N N . LEU A 1 398 ? -14.720 17.007 -0.306 1.00 68.62 398 LEU A N 1
ATOM 2997 C CA . LEU A 1 398 ? -14.421 16.281 -1.546 1.00 68.62 398 LEU A CA 1
ATOM 2998 C C . LEU A 1 398 ? -15.081 14.900 -1.568 1.00 68.62 398 LEU A C 1
ATOM 3000 O O . LEU A 1 398 ? -15.599 14.474 -2.596 1.00 68.62 398 LEU A O 1
ATOM 3004 N N . TYR A 1 399 ? -15.105 14.220 -0.423 1.00 59.12 399 TYR A N 1
ATOM 3005 C CA . TYR A 1 399 ? -15.659 12.878 -0.315 1.00 59.12 399 TYR A CA 1
ATOM 3006 C C . TYR A 1 399 ? -17.180 12.823 -0.516 1.00 59.12 399 TYR A C 1
ATOM 3008 O O . TYR A 1 399 ? -17.681 11.847 -1.067 1.00 59.12 399 TYR A O 1
ATOM 3016 N N . SER A 1 400 ? -17.931 13.829 -0.067 1.00 60.78 400 SER A N 1
ATOM 3017 C CA . SER A 1 400 ? -19.397 13.843 -0.193 1.00 60.78 400 SER A CA 1
ATOM 3018 C C . SER A 1 400 ? -19.924 14.757 -1.297 1.00 60.78 400 SER A C 1
ATOM 3020 O O . SER A 1 400 ? -21.022 14.522 -1.796 1.00 60.78 400 SER A O 1
ATOM 3022 N N . GLY A 1 401 ? -19.168 15.790 -1.665 1.00 75.38 401 GLY A N 1
ATOM 3023 C CA . GLY A 1 401 ? -19.637 16.880 -2.516 1.00 75.38 401 GLY A CA 1
ATOM 3024 C C . GLY A 1 401 ? -19.070 16.891 -3.932 1.00 75.38 401 GLY A C 1
ATOM 3025 O O . GLY A 1 401 ? -19.573 17.651 -4.762 1.00 75.38 401 GLY A O 1
ATOM 3026 N N . PHE A 1 402 ? -18.037 16.096 -4.237 1.00 88.56 402 PHE A N 1
ATOM 3027 C CA . PHE A 1 402 ? -17.395 16.140 -5.550 1.00 88.56 402 PHE A CA 1
ATOM 3028 C C . PHE A 1 402 ? -18.231 15.432 -6.627 1.00 88.56 402 PHE A C 1
ATOM 3030 O O . PHE A 1 402 ? -18.641 14.276 -6.494 1.00 88.56 402 PHE A O 1
ATOM 3037 N N . SER A 1 403 ? -18.447 16.118 -7.746 1.00 93.19 403 SER A N 1
ATOM 3038 C CA . SER A 1 403 ? -19.055 15.543 -8.949 1.00 93.19 403 SER A CA 1
ATOM 3039 C C . SER A 1 403 ? -18.478 16.165 -10.214 1.00 93.19 403 SER A C 1
ATOM 3041 O O . SER A 1 403 ? -17.836 17.213 -10.155 1.00 93.19 403 SER A O 1
ATOM 3043 N N . PHE A 1 404 ? -18.671 15.524 -11.365 1.00 95.94 404 PHE A N 1
ATOM 3044 C CA . PHE A 1 404 ? -18.168 16.050 -12.629 1.00 95.94 404 PHE A CA 1
ATOM 3045 C C . PHE A 1 404 ? -19.014 15.681 -13.848 1.00 95.94 404 PHE A C 1
ATOM 3047 O O . PHE A 1 404 ? -19.700 14.657 -13.885 1.00 95.94 404 PHE A O 1
ATOM 3054 N N . ASP A 1 405 ? -18.879 16.520 -14.868 1.00 96.75 405 ASP A N 1
ATOM 3055 C CA . ASP A 1 405 ? -19.303 16.277 -16.237 1.00 96.75 405 ASP A CA 1
ATOM 3056 C C . ASP A 1 405 ? -18.067 15.949 -17.074 1.00 96.75 405 ASP A C 1
ATOM 3058 O O . ASP A 1 405 ? -17.022 16.589 -16.922 1.00 96.75 405 ASP A O 1
ATOM 3062 N N . LEU A 1 406 ? -18.190 14.991 -17.988 1.00 96.12 406 LEU A N 1
ATOM 3063 C CA . LEU A 1 406 ? -17.133 14.633 -18.927 1.00 96.12 406 LEU A CA 1
ATOM 3064 C C . LEU A 1 406 ? -17.629 14.775 -20.359 1.00 96.12 406 LEU A C 1
ATOM 3066 O O . LEU A 1 406 ? -18.669 14.224 -20.723 1.00 96.12 406 LEU A O 1
ATOM 3070 N N . ALA A 1 407 ? -16.844 15.475 -21.171 1.00 96.62 407 ALA A N 1
ATOM 3071 C CA . ALA A 1 407 ? -17.023 15.601 -22.609 1.00 96.62 407 ALA A CA 1
ATOM 3072 C C . ALA A 1 407 ? -15.761 15.141 -23.351 1.00 96.62 407 ALA A C 1
ATOM 3074 O O . ALA A 1 407 ? -14.647 15.279 -22.844 1.00 96.62 407 ALA A O 1
ATOM 3075 N N . VAL A 1 408 ? -15.933 14.610 -24.558 1.00 95.56 408 VAL A N 1
ATOM 3076 C CA . VAL A 1 408 ? -14.833 14.316 -25.490 1.00 95.56 408 VAL A CA 1
ATOM 3077 C C . VAL A 1 408 ? -14.708 15.431 -26.520 1.00 95.56 408 VAL A C 1
ATOM 3079 O O . VAL A 1 408 ? -15.704 16.068 -26.861 1.00 95.56 408 VAL A O 1
ATOM 3082 N N . VAL A 1 409 ? -13.497 15.668 -27.018 1.00 93.31 409 VAL A N 1
ATOM 3083 C CA . VAL A 1 409 ? -13.186 16.738 -27.976 1.00 93.31 409 VAL A CA 1
ATOM 3084 C C . VAL A 1 409 ? -12.803 16.127 -29.318 1.00 93.31 409 VAL A C 1
ATOM 3086 O O . VAL A 1 409 ? -11.935 15.256 -29.365 1.00 93.31 409 VAL A O 1
ATOM 3089 N N . ASP A 1 410 ? -13.445 16.566 -30.401 1.00 90.06 410 ASP A N 1
ATOM 3090 C CA . ASP A 1 410 ? -13.091 16.165 -31.769 1.00 90.06 410 ASP A CA 1
ATOM 3091 C C . ASP A 1 410 ? -11.933 16.996 -32.361 1.00 90.06 410 ASP A C 1
ATOM 3093 O O . ASP A 1 410 ? -11.437 17.945 -31.748 1.00 90.06 410 ASP A O 1
ATOM 3097 N N . ARG A 1 411 ? -11.506 16.652 -33.583 1.00 85.38 411 ARG A N 1
ATOM 3098 C CA . ARG A 1 411 ? -10.408 17.340 -34.294 1.00 85.38 411 ARG A CA 1
ATOM 3099 C C . ARG A 1 411 ? -10.699 18.803 -34.632 1.00 85.38 411 ARG A C 1
ATOM 3101 O O . ARG A 1 411 ? -9.756 19.571 -34.810 1.00 85.38 411 ARG A O 1
ATOM 3108 N N . ASP A 1 412 ? -11.971 19.181 -34.702 1.00 85.94 412 ASP A N 1
ATOM 3109 C CA . ASP A 1 412 ? -12.410 20.557 -34.936 1.00 85.94 412 ASP A CA 1
ATOM 3110 C C . ASP A 1 412 ? -12.561 21.338 -33.614 1.00 85.94 412 ASP A C 1
ATOM 3112 O O . ASP A 1 412 ? -12.948 22.509 -33.621 1.00 85.94 412 ASP A O 1
ATOM 3116 N N . GLY A 1 413 ? -12.257 20.707 -32.472 1.00 84.19 413 GLY A N 1
ATOM 3117 C CA . GLY A 1 413 ? -12.382 21.287 -31.140 1.00 84.19 413 GLY A CA 1
ATOM 3118 C C . GLY A 1 413 ? -13.810 21.281 -30.592 1.00 84.19 413 GLY A C 1
ATOM 3119 O O . GLY A 1 413 ? -14.087 21.984 -29.620 1.00 84.19 413 GLY A O 1
ATOM 3120 N N . ARG A 1 414 ? -14.740 20.530 -31.196 1.00 90.94 414 ARG A N 1
ATOM 3121 C CA . ARG A 1 414 ? -16.119 20.435 -30.706 1.00 90.94 414 ARG A CA 1
ATOM 3122 C C . ARG A 1 414 ? -16.206 19.448 -29.554 1.00 90.94 414 ARG A C 1
ATOM 3124 O O . ARG A 1 414 ? -15.723 18.320 -29.636 1.00 90.94 414 ARG A O 1
ATOM 3131 N N . GLU A 1 415 ? -16.881 19.875 -28.495 1.00 94.69 415 GLU A N 1
ATOM 3132 C CA . GLU A 1 415 ? -17.147 19.052 -27.322 1.00 94.69 415 GLU A CA 1
ATOM 3133 C C . GLU A 1 415 ? -18.438 18.243 -27.495 1.00 94.69 415 GLU A C 1
ATOM 3135 O O . GLU A 1 415 ? -19.497 18.797 -27.791 1.00 94.69 415 GLU A O 1
ATOM 3140 N N . THR A 1 416 ? -18.364 16.937 -27.249 1.00 94.44 416 THR A N 1
ATOM 3141 C CA . THR A 1 416 ? -19.525 16.046 -27.138 1.00 94.44 416 THR A CA 1
ATOM 3142 C C . THR A 1 416 ? -19.639 15.561 -25.700 1.00 94.44 416 THR A C 1
ATOM 3144 O O . THR A 1 416 ? -18.744 14.880 -25.198 1.00 94.44 416 THR A O 1
ATOM 3147 N N . LEU A 1 417 ? -20.726 15.929 -25.019 1.00 95.25 417 LEU A N 1
ATOM 3148 C CA . LEU A 1 417 ? -20.980 15.521 -23.637 1.00 95.25 417 LEU A CA 1
ATOM 3149 C C . LEU A 1 417 ? -21.214 14.007 -23.564 1.00 95.25 417 LEU A C 1
ATOM 3151 O O . LEU A 1 417 ? -22.065 13.474 -24.270 1.00 95.25 417 LEU A O 1
ATOM 3155 N N . VAL A 1 418 ? -20.478 13.335 -22.682 1.00 93.81 418 VAL A N 1
ATOM 3156 C CA . VAL A 1 418 ? -20.555 11.882 -22.473 1.00 93.81 418 VAL A CA 1
ATOM 3157 C C . VAL A 1 418 ? -21.317 11.548 -21.198 1.00 93.81 418 VAL A C 1
ATOM 3159 O O . VAL A 1 418 ? -22.158 10.652 -21.171 1.00 93.81 418 VAL A O 1
ATOM 3162 N N . ARG A 1 419 ? -21.014 12.259 -20.110 1.00 91.38 419 ARG A N 1
ATOM 3163 C CA . ARG A 1 419 ? -21.619 12.022 -18.799 1.00 91.38 419 ARG A CA 1
ATOM 3164 C C . ARG A 1 419 ? -21.833 13.343 -18.085 1.00 91.38 419 ARG A C 1
ATOM 3166 O O . ARG A 1 419 ? -20.956 14.199 -18.123 1.00 91.38 419 ARG A O 1
ATOM 3173 N N . GLN A 1 420 ? -22.975 13.467 -17.416 1.00 93.94 420 GLN A N 1
ATOM 3174 C CA . GLN A 1 420 ? -23.325 14.625 -16.604 1.00 93.94 420 GLN A CA 1
ATOM 3175 C C . GLN A 1 420 ? -23.536 14.217 -15.143 1.00 93.94 420 GLN A C 1
ATOM 3177 O O . GLN A 1 420 ? -24.167 13.190 -14.878 1.00 93.94 420 GLN A O 1
ATOM 3182 N N . GLY A 1 421 ? -23.031 15.028 -14.216 1.00 87.56 421 GLY A N 1
ATOM 3183 C CA . GLY A 1 421 ? -23.308 14.968 -12.787 1.00 87.56 421 GLY A CA 1
ATOM 3184 C C . GLY A 1 421 ? -22.840 13.687 -12.108 1.00 87.56 421 GLY A C 1
ATOM 3185 O O . GLY A 1 421 ? -23.506 13.216 -11.188 1.00 87.56 421 GLY A O 1
ATOM 3186 N N . LEU A 1 422 ? -21.737 13.081 -12.561 1.00 86.19 422 LEU A N 1
ATOM 3187 C CA . LEU A 1 422 ? -21.231 11.865 -11.934 1.00 86.19 422 LEU A CA 1
ATOM 3188 C C . LEU A 1 422 ? -20.572 12.202 -10.595 1.00 86.19 422 LEU A C 1
ATOM 3190 O O . LEU A 1 422 ? -19.535 12.863 -10.560 1.00 86.19 422 LEU A O 1
ATOM 3194 N N . SER A 1 423 ? -21.172 11.748 -9.497 1.00 85.31 423 SER A N 1
ATOM 3195 C CA . SER A 1 423 ? -20.613 11.899 -8.152 1.00 85.31 423 SER A CA 1
ATOM 3196 C C . SER A 1 423 ? -19.495 10.895 -7.909 1.00 85.31 423 SER A C 1
ATOM 3198 O O . SER A 1 423 ? -19.661 9.702 -8.148 1.00 85.31 423 SER A O 1
ATOM 3200 N N . VAL A 1 424 ? -18.376 11.377 -7.377 1.00 73.69 424 VAL A N 1
ATOM 3201 C CA . VAL A 1 424 ? -17.243 10.541 -6.975 1.00 73.69 424 VAL A CA 1
ATOM 3202 C C . VAL A 1 424 ? -16.865 10.919 -5.563 1.00 73.69 424 VAL A C 1
ATOM 3204 O O . VAL A 1 424 ? -16.724 12.097 -5.251 1.00 73.69 424 VAL A O 1
ATOM 3207 N N . ALA A 1 425 ? -16.654 9.912 -4.722 1.00 72.44 425 ALA A N 1
ATOM 3208 C CA . ALA A 1 425 ? -16.205 10.123 -3.359 1.00 72.44 425 ALA A CA 1
ATOM 3209 C C . ALA A 1 425 ? -14.709 10.478 -3.329 1.00 72.44 425 ALA A C 1
ATOM 3211 O O . ALA A 1 425 ? -13.875 9.655 -2.948 1.00 72.44 425 ALA A O 1
ATOM 3212 N N . ALA A 1 426 ? -14.381 11.682 -3.810 1.00 68.75 426 ALA A N 1
ATOM 3213 C CA . ALA A 1 426 ? -13.031 12.098 -4.149 1.00 68.75 426 ALA A CA 1
ATOM 3214 C C . ALA A 1 426 ? -12.126 12.165 -2.914 1.00 68.75 426 ALA A C 1
ATOM 3216 O O . ALA A 1 426 ? -12.496 12.654 -1.847 1.00 68.75 426 ALA A O 1
ATOM 3217 N N . LYS A 1 427 ? -10.903 11.663 -3.081 1.00 64.31 427 LYS A N 1
ATOM 3218 C CA . LYS A 1 427 ? -9.889 11.530 -2.032 1.00 64.31 427 LYS A CA 1
ATOM 3219 C C . LYS A 1 427 ? -8.526 11.761 -2.637 1.00 64.31 427 LYS A C 1
ATOM 3221 O O . LYS A 1 427 ? -8.204 11.118 -3.635 1.00 64.31 427 LYS A O 1
ATOM 3226 N N . TYR A 1 428 ? -7.737 12.644 -2.031 1.00 65.44 428 TYR A N 1
ATOM 3227 C CA . TYR A 1 428 ? -6.371 12.906 -2.472 1.00 65.44 428 TYR A CA 1
ATOM 3228 C C . TYR A 1 428 ? -5.554 11.617 -2.589 1.00 65.44 428 TYR A C 1
ATOM 3230 O O . TYR A 1 428 ? -5.774 10.657 -1.855 1.00 65.44 428 TYR A O 1
ATOM 3238 N N . ALA A 1 429 ? -4.685 11.600 -3.602 1.00 56.59 429 ALA A N 1
ATOM 3239 C CA . ALA A 1 429 ? -3.855 10.480 -4.039 1.00 56.59 429 ALA A CA 1
ATOM 3240 C C . ALA A 1 429 ? -4.566 9.205 -4.498 1.00 56.59 429 ALA A C 1
ATOM 3242 O O . ALA A 1 429 ? -3.910 8.223 -4.851 1.00 56.59 429 ALA A O 1
ATOM 3243 N N . TRP A 1 430 ? -5.892 9.223 -4.605 1.00 52.47 430 TRP A N 1
ATOM 3244 C CA . TRP A 1 430 ? -6.605 8.188 -5.338 1.00 52.47 430 TRP A CA 1
ATOM 3245 C C . TRP A 1 430 ? -6.511 8.444 -6.834 1.00 52.47 430 TRP A C 1
ATOM 3247 O O . TRP A 1 430 ? -6.465 9.589 -7.278 1.00 52.47 430 TRP A O 1
ATOM 3257 N N . THR A 1 431 ? -6.509 7.368 -7.613 1.00 60.84 431 THR A N 1
ATOM 3258 C CA . THR A 1 431 ? -6.748 7.439 -9.055 1.00 60.84 431 THR A CA 1
ATOM 3259 C C . THR A 1 431 ? -8.057 6.729 -9.356 1.00 60.84 431 THR A C 1
ATOM 3261 O O . THR A 1 431 ? -8.206 5.559 -9.013 1.00 60.84 431 THR A O 1
ATOM 3264 N N . TYR A 1 432 ? -8.997 7.441 -9.966 1.00 63.91 432 TYR A N 1
ATOM 3265 C CA . TYR A 1 432 ? -10.287 6.918 -10.398 1.00 63.91 432 TYR A CA 1
ATOM 3266 C C . TYR A 1 432 ? -10.181 6.545 -11.865 1.00 63.91 432 TYR A C 1
ATOM 3268 O O . TYR A 1 432 ? -9.729 7.353 -12.679 1.00 63.91 432 TYR A O 1
ATOM 3276 N N . PHE A 1 433 ? -10.550 5.312 -12.188 1.00 64.19 433 PHE A N 1
ATOM 3277 C CA . PHE A 1 433 ? -10.427 4.785 -13.534 1.00 64.19 433 PHE A CA 1
ATOM 3278 C C . PHE A 1 433 ? -11.761 4.893 -14.245 1.00 64.19 433 PHE A C 1
ATOM 3280 O O . PHE A 1 433 ? -12.801 4.513 -13.714 1.00 64.19 433 PHE A O 1
ATOM 3287 N N . PHE A 1 434 ? -11.708 5.393 -15.468 1.00 78.50 434 PHE A N 1
ATOM 3288 C CA . PHE A 1 434 ? -12.851 5.439 -16.350 1.00 78.50 434 PHE A CA 1
ATOM 3289 C C . PHE A 1 434 ? -12.463 4.893 -17.712 1.00 78.50 434 PHE A C 1
ATOM 3291 O O . PHE A 1 434 ? -11.342 5.073 -18.190 1.00 78.50 434 PHE A O 1
ATOM 3298 N N . THR A 1 435 ? -13.414 4.236 -18.359 1.00 77.44 435 THR A N 1
ATOM 3299 C CA . THR A 1 435 ? -13.254 3.748 -19.724 1.00 77.44 435 THR A CA 1
ATOM 3300 C C . THR A 1 435 ? -14.309 4.391 -20.608 1.00 77.44 435 THR A C 1
ATOM 3302 O O . THR A 1 435 ? -15.506 4.231 -20.368 1.00 77.44 435 THR A O 1
ATOM 3305 N N . LEU A 1 436 ? -13.859 5.099 -21.643 1.00 84.75 436 LEU A N 1
ATOM 3306 C CA . LEU A 1 436 ? -14.710 5.609 -22.711 1.00 84.75 436 LEU A CA 1
ATOM 3307 C C . LEU A 1 436 ? -14.921 4.518 -23.756 1.00 84.75 436 LEU A C 1
ATOM 3309 O O . LEU A 1 436 ? -13.963 3.910 -24.212 1.00 84.75 436 LEU A O 1
ATOM 3313 N N . THR A 1 437 ? -16.166 4.281 -24.143 1.00 84.56 437 THR A N 1
ATOM 3314 C CA . THR A 1 437 ? -16.555 3.336 -25.206 1.00 84.56 437 THR A CA 1
ATOM 3315 C C . THR A 1 437 ? -17.583 3.997 -26.123 1.00 84.56 437 THR A C 1
ATOM 3317 O O . THR A 1 437 ? -18.118 5.045 -25.762 1.00 84.56 437 THR A O 1
ATOM 3320 N N . GLY A 1 438 ? -17.866 3.406 -27.285 1.00 89.06 438 GLY A N 1
ATOM 3321 C CA . GLY A 1 438 ? -18.825 3.944 -28.259 1.00 89.06 438 GLY A CA 1
ATOM 3322 C C . GLY A 1 438 ? -18.154 4.722 -29.390 1.00 89.06 438 GLY A C 1
ATOM 3323 O O . GLY A 1 438 ? -17.010 4.434 -29.741 1.00 89.06 438 GLY A O 1
ATOM 3324 N N . SER A 1 439 ? -18.866 5.685 -29.974 1.00 89.44 439 SER A N 1
ATOM 3325 C CA . SER A 1 439 ? -18.404 6.464 -31.132 1.00 89.44 439 SER A CA 1
ATOM 3326 C C . SER A 1 439 ? -19.124 7.819 -31.220 1.00 89.44 439 SER A C 1
ATOM 3328 O O . SER A 1 439 ? -20.081 8.073 -30.486 1.00 89.44 439 SER A O 1
ATOM 3330 N N . TYR A 1 440 ? -18.704 8.694 -32.140 1.00 85.31 440 TYR A N 1
ATOM 3331 C CA . TYR A 1 440 ? -19.449 9.929 -32.443 1.00 85.31 440 TYR A CA 1
ATOM 3332 C C . TYR A 1 440 ? -20.824 9.668 -33.085 1.00 85.31 440 TYR A C 1
ATOM 3334 O O . TYR A 1 440 ? -21.699 10.527 -32.994 1.00 85.31 440 TYR A O 1
ATOM 3342 N N . GLU A 1 441 ? -21.021 8.511 -33.726 1.00 84.38 441 GLU A N 1
ATOM 3343 C CA . GLU A 1 441 ? -22.282 8.146 -34.387 1.00 84.38 441 GLU A CA 1
ATOM 3344 C C . GLU A 1 441 ? -23.266 7.488 -33.409 1.00 84.38 441 GLU A C 1
ATOM 3346 O O . GLU A 1 441 ? -24.444 7.843 -33.383 1.00 84.38 441 GLU A O 1
ATOM 3351 N N . ASP A 1 442 ? -22.770 6.581 -32.564 1.00 84.62 442 ASP A N 1
ATOM 3352 C CA . ASP A 1 442 ? -23.582 5.777 -31.638 1.00 84.62 442 ASP A CA 1
ATOM 3353 C C . ASP A 1 442 ? -23.692 6.397 -30.236 1.00 84.62 442 ASP A C 1
ATOM 3355 O O . ASP A 1 442 ? -24.485 5.953 -29.403 1.00 84.62 442 ASP A O 1
ATOM 3359 N N . GLY A 1 443 ? -22.906 7.443 -29.979 1.00 87.56 443 GLY A N 1
ATOM 3360 C CA . GLY A 1 443 ? -22.764 8.080 -28.679 1.00 87.56 443 GLY A CA 1
ATOM 3361 C C . GLY A 1 443 ? -21.673 7.431 -27.829 1.00 87.56 443 GLY A C 1
ATOM 3362 O O . GLY A 1 443 ? -21.408 6.229 -27.891 1.00 87.56 443 GLY A O 1
ATOM 3363 N N . PHE A 1 444 ? -21.029 8.252 -27.004 1.00 91.00 444 PHE A N 1
ATOM 3364 C CA . PHE A 1 444 ? -20.021 7.787 -26.060 1.00 91.00 444 PHE A CA 1
ATOM 3365 C C . PHE A 1 444 ? -20.660 7.361 -24.742 1.00 91.00 444 PHE A C 1
ATOM 3367 O O . PHE A 1 444 ? -21.618 7.970 -24.265 1.00 91.00 444 PHE A O 1
ATOM 3374 N N . VAL A 1 445 ? -20.061 6.359 -24.106 1.00 87.50 445 VAL A N 1
ATOM 3375 C CA . VAL A 1 445 ? -20.424 5.900 -22.765 1.00 87.50 445 VAL A CA 1
ATOM 3376 C C . VAL A 1 445 ? -19.186 5.913 -21.881 1.00 87.50 445 VAL A C 1
ATOM 3378 O O . VAL A 1 445 ? -18.151 5.345 -22.239 1.00 87.50 445 VAL A O 1
ATOM 3381 N N . LEU A 1 446 ? -19.311 6.551 -20.716 1.00 86.31 446 LEU A N 1
ATOM 3382 C CA . LEU A 1 446 ? -18.311 6.525 -19.657 1.00 86.31 446 LEU A CA 1
ATOM 3383 C C . LEU A 1 446 ? -18.646 5.400 -18.677 1.00 86.31 446 LEU A C 1
ATOM 3385 O O . LEU A 1 446 ? -19.687 5.442 -18.023 1.00 86.31 446 LEU A O 1
ATOM 3389 N N . ASN A 1 447 ? -17.755 4.423 -18.567 1.00 71.12 447 ASN A N 1
ATOM 3390 C CA . ASN A 1 447 ? -17.867 3.338 -17.600 1.00 71.12 447 ASN A CA 1
ATOM 3391 C C . ASN A 1 447 ? -16.891 3.578 -16.449 1.00 71.12 447 ASN A C 1
ATOM 3393 O O . ASN A 1 447 ? -15.717 3.868 -16.689 1.00 71.12 447 ASN A O 1
ATOM 3397 N N . GLU A 1 448 ? -17.378 3.453 -15.218 1.00 64.62 448 GLU A N 1
ATOM 3398 C CA . GLU A 1 448 ? -16.550 3.431 -14.010 1.00 64.62 448 GLU A CA 1
ATOM 3399 C C . GLU A 1 448 ? -15.784 2.099 -13.958 1.00 64.62 448 GLU A C 1
ATOM 3401 O O . GLU A 1 448 ? -16.364 1.043 -14.226 1.00 64.62 448 GLU A O 1
ATOM 3406 N N . GLY A 1 449 ? -14.472 2.172 -13.722 1.00 44.31 449 GLY A N 1
ATOM 3407 C CA . GLY A 1 449 ? -13.538 1.040 -13.769 1.00 44.31 449 GLY A CA 1
ATOM 3408 C C . GLY A 1 449 ? -13.175 0.459 -12.415 1.00 44.31 449 GLY A C 1
ATOM 3409 O O . GLY A 1 449 ? -13.238 1.198 -11.406 1.00 44.31 449 GLY A O 1
#

Secondary structure (DSSP, 8-state):
---PPPHHHHHHHHHHHHTT-S-HHHHHHHHHHHHH-HHHHHHHHHHHS------------THHHHHHHHHHHHHHHHHHHHHHHHHHHHHHIIIII-EEEPGGG-EEEEEEETTEEEEEEE-S-SSEEEEEEEEEEETTEEEEEEEEEE--SS-BSEEEEEEE-SS---EEEETTEEEEETTEE--HHHHHHHHT-BS-TT-HHHHHHHHHHTTHHHHHS-EEEEE--SSSSEEEEEEESSPPPGGGHHHHHHHHHHHHHHHHHHBTTEEEEEEEEEETTEEEEEEEEHHHHHHHHTS-GGGGGSSHHHHHHHHHHHHHT-SS----S--SS-EEEEEEE-SSS-BSEEEEEEEETTEEEEEEEE--TTS--B-TT-EEEEEE-GGGS-TT--HHHHHHHEEEEEEEE-TT--EEEEEEEEE----TT-EEEEEEEEETTTEEEEEE-

Sequence (449 aa):
MDTRLDCEIVRDLLPSYVDGLTSGVTNRAVEAHIESCSGCTEALRRMREPERRGPAPPAELDYLKKVRRRSGRKAVLSAAGAAVLILALICIWLFALGNEAGPAGVNYSAYASGNAVYFSGSLPDSGNGVSRVTFAEEEGTVTVRLYTAPKTFFNSREFSGKYEAKGEVTQIRFGGLIAWENGTQISRLTAQLYAAKNPYVGDMPANGRIAAILGVGDRFQNYTNELQTSEEPYGWKLILGDPIAAEEEEPARSFMKASSCAMLALIDNLGYVTWEYRTPSGPQSYTVTASDASAFAGTDIKLCAVTATDLQKLMKRLSTDRPGVNETLQEEGTFRFSVTNRSDSDLSGIVIRYYLDGNLTGTASGGNADGSALAPGETIVIGFEPKDFPEGTGAGSLYSGFSFDLAVVDRDGRETLVRQGLSVAAKYAWTYFFTLTGSYEDGFVLNEG

Solvent-accessible surface area (backbone atoms only — not comparable to full-atom values): 24518 Å² total; per-residue (Å²): 135,88,80,76,78,53,70,66,63,47,60,73,43,42,63,45,50,75,73,65,75,57,53,77,69,55,48,55,54,48,50,61,45,34,79,75,29,71,74,55,40,52,52,53,50,61,71,69,47,73,78,78,76,64,79,73,76,72,72,78,62,64,55,62,59,52,47,52,50,51,53,44,49,50,50,49,50,51,49,49,50,50,51,52,52,52,50,50,52,49,48,43,48,53,53,52,54,34,45,80,53,51,59,89,69,42,49,71,52,44,48,68,60,78,40,38,37,42,40,36,38,35,43,82,56,80,68,38,12,45,48,48,74,50,79,47,80,55,95,39,32,38,40,44,47,41,18,34,14,58,58,54,97,88,42,38,42,61,51,78,44,78,46,79,52,97,52,69,61,47,33,32,30,40,67,89,32,47,33,18,34,74,92,35,71,34,48,61,53,46,24,52,49,57,75,43,52,33,76,49,70,86,43,54,73,50,52,51,52,43,41,52,74,70,39,51,48,79,76,55,66,43,68,50,79,45,78,69,46,96,55,86,67,26,30,46,33,40,38,45,70,58,69,44,54,76,88,48,43,64,58,47,51,42,48,51,52,41,50,39,38,52,49,36,21,37,19,66,57,39,35,32,33,36,41,36,38,34,37,92,92,40,82,46,76,51,74,46,39,44,64,57,34,12,65,70,69,74,44,65,31,63,59,33,48,74,44,65,54,40,28,35,54,49,49,60,56,46,45,76,64,40,79,89,54,74,70,52,60,43,92,61,72,34,20,31,42,36,41,29,35,58,23,87,44,69,24,41,26,39,39,37,42,31,24,50,73,82,40,84,61,48,76,49,72,50,55,45,93,85,72,45,59,42,40,60,76,37,72,47,77,48,77,49,41,73,86,68,47,65,90,85,72,47,69,67,53,32,34,76,25,24,27,31,30,38,25,40,22,38,89,87,68,51,74,47,82,46,45,75,71,48,70,43,69,40,48,50,45,41,71,48,44,32,37,36,29,46,30,94,86,82,42,51,44,74,41,84,102

Foldseek 3Di:
DPDQDDPVVLLVCLVCVVVVNDDPVVVVSSVVNLVVDPVSVVSNVVNPPPDPPDPDDDPPDCVVVVVCVVVVVVVVVVVVVVVVVVVVVVCCVQAQVAAWDAPVQWQWAWDDDFQKIKIWGFGPDPQKFWNDWDWDDDPLEIEITTGIHGDDPPGHRIDMDMDGHPHHRQFYDYRNFTQDGDGDGFAPLLRQLLVLFAQAPVPVVSLVSLCVSLCVCVVQVDWDWDWDDPDPQTEIEIEGPDADEPVCVVLVLLSVQLSFLSSPQRHNSHFKYKYWHAYPVGIDIDMDGQVNSCVQLVHRSPVCNPDSRSVRSSNVSSQVSHDPRDRPPPPDFKEKEKEAEQAPDFFLWKKKFKWFQNHGQDIDIDGPPVSGTRDRGHIDMDIDGPVSGDPPDDLQRLQFGMWIWMWTAHPVRDTDTADPGHRHRDGGSHYWYWYWYYDPVGGIHIDTD

=== Feature glossary ===
A reading guide for the features in this record.

Start from the sequence.

  · Sequence gives the chain of amino acids in standard one-letter code (A=alanine, C=cysteine, …, Y=tyrosine), read N→C. It is the only feature that is directly encoded by the gene; all structural features are derived from the folded form of this sequence.

Fold it, and you get atomic coordinates and the backbone conformation that goes with them.

  · The mmCIF table is the protein's shape written out atom by atom. For each backbone N, Cα, C, and carbonyl O, it records an (x, y, z) coordinate triple in Å plus the residue type, chain letter, and residue number.

  · Backbone dihedral angles. Every residue except chain termini has a φ (preceding-C → N → Cα → C) and a ψ (N → Cα → C → next-N). They are reported in degrees following the IUPAC sign convention. Secondary structure is essentially a statement about which (φ, ψ) basin each residue occupies.

  · DSSP 8-state secondary structure assigns each residue one of H (α-helix), G (3₁₀-helix), I (π-helix), E (extended β-strand), B (isolated β-bridge), T (hydrogen-bonded turn), S (bend), or '-' (coil). The assignment is computed from backbone hydrogen-bond geometry via the Kabsch–Sander algorithm.

  · P-SEA three-state annotation labels each residue as helix, strand, or coil based purely on the geometry of the Cα trace. It serves as a fallback when the full backbone (and thus DSSP) is unavailable.

Summarize the fold with a handful of shape descriptors and a per-residue structural alphabet.

  · Radius of gyration (Rg) is the root-mean-square distance of Cα atoms from their centroid — a single number for overall size and compactness. A globular domain of N residues has Rg ≈ 2.2·N^0.38 Å; an extended or disordered chain has a much larger Rg. The Cα contact count is the number of residue pairs whose Cα atoms are within 8 Å and are more than four positions apart in sequence — a standard proxy for tertiary packing density. The bounding box is the smallest axis-aligned box enclosing all Cα atoms.

  · Foldseek's 3Di representation compresses backbone geometry into a per-residue letter drawn from a learned twenty-state alphabet. It captures the tertiary interaction pattern around each residue — which residues are packed against it in space, regardless of where they are in sequence.

  · Accessible surface area quantifies burial. A residue with SASA near zero is packed into the hydrophobic core; one with SASA >100 Å² sits on the surface. Computed here via the Shrake–Rupley numerical algorithm with a 1.4 Å probe.

Ask how reliable the model is.

  · For AlphaFold models, the B-factor field carries pLDDT — the model's own estimate of local accuracy on a 0–100 scale. Regions with pLDDT<50 should be treated as essentially unmodeled; they often correspond to intrinsically disordered segments.

  · For experimental (PDB) structures, the B-factor (temperature factor) quantifies the positional spread of each atom in the crystal — a combination of thermal vibration and static disorder — in units of Å². High B-factors mark flexible loops or poorly resolved regions; low B-factors mark the rigid, well-ordered core.

  · PAE(i, j) answers: if I align the predicted and true structures on residue i, how far off (in Å) do I expect residue j to be? A block-diagonal PAE matrix with low values on the blocks and high values off-diagonal is the signature of a multi-domain protein with confidently predicted domains but uncertain inter-domain orientation.

Place it in context: what it resembles, what it is annotated as, and how it looks.

  · Structural nearest neighbors (via Foldseek easy-search vs the PDB). Reported per hit: target PDB id, E-value, and alignment TM-score. A TM-score above ~0.5 is the conventional threshold for 'same fold'.

  · Functional annotations link the protein to curated databases. InterPro entries identify conserved domains and families by matching the sequence against member-database signatures (Pfam, PROSITE, CDD, …). Gene Ontology (GO) terms describe molecular function, biological process, and cellular component in a controlled vocabulary. CATH places the structure in a hierarchical fold classification (Class/Architecture/Topology/Homologous-superfamily). The organism is the source species.

  · Plot images: a contact map (which residues are close in 3D, as an N×N binary image), a Ramachandran scatter (backbone torsion angles, revealing secondary-structure composition at a glance), and — for AlphaFold structures — a PAE heatmap (pairwise prediction confidence).

  · Structure images are PyMOL renders from six orthogonal camera directions. Cartoon representation draws helices as coils and strands as arrows; sticks shows the backbone as bonds; surface shows the solvent-excluded envelope. Rainbow coloring maps sequence position to hue (blue→red, N→C); chain coloring assigns a distinct color per polypeptide.